Protein 5X68 (pdb70)

Solvent-accessible surface area: 30605 Å² total

Sequence (699 aa):
RKKVAVIGGGLVGSLQACFLAKRNFQIDVYEAREDTRVASINLALSHRGRQALKAVGLEDQIVSQGIPMRARMIHSLSGKKSAIPYGTKSQYILSVSRENLNKDLLTAAEKYPNVKMHFNHRLLCNPEEEGMITVLGSDKVPKDVTCDLIVGCDGAYSTVRSHLMKPRFDYSQQYIPHGYMELTIPPKNGDYAMEPNYLHIWPRNTFMMIALPNMNKSFTCTLFMPFEEFEKLLTSNDVVDFFQQKYFPDAIPLIGEKLLVQDFFLLPAQPMISVCSSFHFSHCCVLLGDAAHAIVPFFGQGMNAGFEDCLVFDELMDKFSNDLSLCCLPVFSRLRIPDDSDLSMMYNYIEMMRARKKVAVIGGGLVGSLQACFLAKRNFQIDVYEAREDTRVAGRSINLALSHRGRQALKAVGLEDQIVSQGIPMRARMIHSLSGKKSAIPYGTKSQYILSVSRENLNKDLLTAAEKYPNVKMHFNHRLLCNPEEGMITVLGSDKVPKDVTCDLIVGCDGAYSTVRSHLMKPRFDYYSQQYIPHGYMELTIPPKNGDYAMEPNYLHIWPRNTFMMIALPNMNKSFTCTLFMPFEEFEKLLTSNDVVDFFQKYFPDAIPLIGEKLLVQDFFLLPAQPMISVCSSFHFSHCCVLLGDAAHAIVPFFGQGMNAGFEDCLVFDELMDKFSNDLSLCCLPVFSRLRIPDDSDLSMYNYIEMR

GO terms:
  GO:0071949 FAD binding (F, IDA)
  GO:0016174 NAD(P)H oxidase H2O2-forming activity (F, IDA)
  GO:0004502 kynurenine 3-monooxygenase activity (F, IDA)
  GO:0019674 NAD+ metabolic process (P, IDA)
  GO:0070189 kynurenine metabolic process (P, IDA)
  GO:0005741 mitochondrial outer membrane (C, EXP)
  GO:0005739 mitochondrion (C, HTP)
  GO:0005829 cytosol (C, TAS)
  GO:0004502 kynurenine 3-monooxygenase activity (F, TAS)
  GO:0006569 L-tryptophan catabolic process (P, TAS)
  GO:0005515 protein binding (F, IPI)

Foldseek 3Di:
DFEEEQEALFLLSLLLLLLVLVVPYQYEYEAQAADVVVPVFKAWQALLLLVLCVVSPCNVVQQVQWFKAQWAWEQAQVRDTDTGGDPDSRGIITIGTRSVSSVSSNVSSVVGPSYDYHYSKAFPADQVQQKTWIAHPVGDTDMDHGQAYEQPHAQVTPVLVNVDPDDDPPDDFFDQKFKFKAKQAADPQAAPDDQNHFYKQAAFQWIKTWHAHPSRMIMMMIIHGVVQVVQQDALVSQVVVCCRRVVNVCVRRPSVRSRVRSPPDRTGIAGFDDLFQADLHYGYAFSSHTRHDPAFDHRSSLRSSLSVQLSVLCVVVVNRSVPSRRVSRVPSVPPGHPNHGDRDDDDPD/DFEEEQEALALLSLLLLLLVLVVVHQYEYFHQAAQLVPPLDAFKAWAALLLLVLCVVSPNNVVQQVQWAKAAWAWEQAQVRDTDIGGDPDRRGITTIGTRSVSSVSSNVSSVVRVSYHYDYSKHFPADQVQQWTWIAHPVRDIDIDGGQAYEFPNAQQTPVLQVVDPHDRDCVVQWDQKFKAKAKQAADPQAAPDDQRHFYKHFAAAWIKTWHAHPSRMIIMMIIHGLVVLVVQDDLCSQQVVCCRRVVNVCVRRPSVRSSVRSVPDRTRTAGFDDLFQADLGYGYAFSSHTRDDVAADHGSSLRSSLSVQLSVLCVVPVNNSVPSRRVSRVPSVVPHHPRHHDHDDDDD

Organism: Homo sapiens (NCBI:txid9606)

Secondary structure (DSSP, 8-state):
--EEEEE--SHHHHHHHHHHHTTT-EEEEE-SSPPTTT---EEEE-HHHHHHHHHTT-HHHHHTT-EEE-EEEEE-TTS-EEEEE-SSGGG-EEEEEHHHHHHHHHHHHHSSTTEEEE-S-----BTTTTEEEE--TT---EEEE-SEEEE---TT-HHHHHH---SS-----EEEEEEEEEEE--SSSS-SS-TTEEEEEE-SS-EEEEEE-TTS-EEEEEEEEHHHHTT--SHHHHHHHHHHH-TTHHHHH-HHHHHHHHTSSPPEEEE-----SB---EEE-GGGT----TTT--HHHHHHHHHHHHHHHHHHTTT-HHHHHHHHHHHHTT---TT-----PPP--/--EEEEE--SHHHHHHHHHHHHTT-EEEEE-SS--TTT----SEEEE-HHHHHHHHHTT-HHHHHHTSEEE-EEEEE-TTS-EEEEE-SSGGG-EEEEEHHHHHHHHHHHHHTSTTEEEETT-EE--BGGGTEEEEE-TT--EEEEE-SEEEE---TT-HHHHHH-------GGGB-SEEEEEEEE--SSSS-SS-TTEEEEEE-SS-EEEEEE-TTS-EEEEEEEEHHHHHT--SHHHHHHHHHHH-TTHHHHH-HHHHHHHHTTSPPBP-B-----SB---EEE-GGGT----TTT--HHHHHHHHHHHHHHHHHHTTT-HHHHHHHHHHHHTT---TT---------

CATH classification: 3.50.50.60

Radius of gyration: 27.31 Å; Cα contacts (8 Å, |Δi|>4): 1568; chains: 2; bounding box: 68×64×71 Å

Structure (mmCIF, N/CA/C/O backbone):
data_5X68
#
_entry.id   5X68
#
_cell.length_a   176.736
_cell.length_b   176.736
_cell.length_c   89.434
_cell.angle_alpha   90.00
_cell.angle_beta   90.00
_cell.angle_gamma   120.00
#
_symmetry.space_group_name_H-M   'H 3'
#
loop_
_entity.id
_entity.type
_entity.pdbx_description
1 polymer 'Kynurenine 3-monooxygenase'
2 non-polymer 'FLAVIN-ADENINE DINUCLEOTIDE'
3 water water
#
loop_
_atom_site.group_PDB
_atom_site.id
_atom_site.type_symbol
_atom_site.label_atom_id
_atom_site.label_alt_id
_atom_site.label_comp_id
_atom_site.label_asym_id
_atom_site.label_entity_id
_atom_site.label_seq_id
_atom_site.pdbx_PDB_ins_code
_atom_site.Cartn_x
_atom_site.Cartn_y
_atom_site.Cartn_z
_atom_site.occupancy
_atom_site.B_iso_or_equiv
_atom_site.auth_seq_id
_atom_site.auth_comp_id
_atom_site.auth_asym_id
_atom_site.auth_atom_id
_atom_site.pdbx_PDB_model_num
ATOM 1 N N . ARG A 1 14 ? 35.245 13.468 -66.265 1.00 88.87 8 ARG A N 1
ATOM 2 C CA . ARG A 1 14 ? 34.993 11.996 -66.309 1.00 88.76 8 ARG A CA 1
ATOM 3 C C . ARG A 1 14 ? 35.941 11.279 -65.353 1.00 86.89 8 ARG A C 1
ATOM 4 O O . ARG A 1 14 ? 37.159 11.414 -65.462 1.00 84.91 8 ARG A O 1
ATOM 12 N N . LYS A 1 15 ? 35.384 10.517 -64.417 1.00 85.19 9 LYS A N 1
ATOM 13 C CA . LYS A 1 15 ? 36.202 9.801 -63.445 1.00 83.27 9 LYS A CA 1
ATOM 14 C C . LYS A 1 15 ? 36.442 8.350 -63.869 1.00 80.00 9 LYS A C 1
ATOM 15 O O . LYS A 1 15 ? 35.549 7.688 -64.402 1.00 71.61 9 LYS A O 1
ATOM 21 N N . LYS A 1 16 ? 37.661 7.873 -63.624 1.00 78.45 10 LYS A N 1
ATOM 22 C CA . LYS A 1 16 ? 38.171 6.647 -64.235 1.00 82.98 10 LYS A CA 1
ATOM 23 C C . LYS A 1 16 ? 38.037 5.451 -63.291 1.00 80.26 10 LYS A C 1
ATOM 24 O O . LYS A 1 16 ? 38.530 5.484 -62.162 1.00 79.35 10 LYS A O 1
ATOM 30 N N . VAL A 1 17 ? 37.371 4.399 -63.762 1.00 74.47 11 VAL A N 1
ATOM 31 C CA . VAL A 1 17 ? 37.129 3.210 -62.948 1.00 73.29 11 VAL A CA 1
ATOM 32 C C . VAL A 1 17 ? 37.755 1.965 -63.569 1.00 66.70 11 VAL A C 1
ATOM 33 O O . VAL A 1 17 ? 37.496 1.640 -64.728 1.00 62.80 11 VAL A O 1
ATOM 37 N N . ALA A 1 18 ? 38.579 1.272 -62.788 1.00 61.88 12 ALA A N 1
ATOM 38 C CA . ALA A 1 18 ? 39.063 -0.053 -63.164 1.00 62.55 12 ALA A CA 1
ATOM 39 C C . ALA A 1 18 ? 38.213 -1.143 -62.508 1.00 62.37 12 ALA A C 1
ATOM 40 O O . ALA A 1 18 ? 38.280 -1.349 -61.294 1.00 59.44 12 ALA A O 1
ATOM 42 N N . VAL A 1 19 ? 37.416 -1.837 -63.316 1.00 62.33 13 VAL A N 1
ATOM 43 C CA . VAL A 1 19 ? 36.651 -2.985 -62.838 1.00 63.02 13 VAL A CA 1
ATOM 44 C C . VAL A 1 19 ? 37.438 -4.272 -63.045 1.00 60.08 13 VAL A C 1
ATOM 45 O O . VAL A 1 19 ? 37.611 -4.727 -64.175 1.00 60.96 13 VAL A O 1
ATOM 49 N N . ILE A 1 20 ? 37.909 -4.854 -61.949 1.00 57.42 14 ILE A N 1
ATOM 50 C CA . ILE A 1 20 ? 38.708 -6.073 -62.014 1.00 59.93 14 ILE A CA 1
ATOM 51 C C . ILE A 1 20 ? 37.803 -7.301 -61.962 1.00 58.95 14 ILE A C 1
ATOM 52 O O . ILE A 1 20 ? 37.254 -7.634 -60.912 1.00 54.70 14 ILE A O 1
ATOM 57 N N . GLY A 1 21 ? 37.654 -7.969 -63.102 1.00 56.85 15 GLY A N 1
ATOM 58 C CA . GLY A 1 21 ? 36.814 -9.154 -63.193 1.00 54.44 15 GLY A CA 1
ATOM 59 C C . GLY A 1 21 ? 35.602 -8.911 -64.070 1.00 55.79 15 GLY A C 1
ATOM 60 O O . GLY A 1 21 ? 34.804 -8.009 -63.806 1.00 52.17 15 GLY A O 1
ATOM 61 N N . GLY A 1 22 ? 35.468 -9.721 -65.117 1.00 52.94 16 GLY A N 1
ATOM 62 C CA . GLY A 1 22 ? 34.352 -9.603 -66.049 1.00 50.16 16 GLY A CA 1
ATOM 63 C C . GLY A 1 22 ? 33.398 -10.769 -65.917 1.00 50.84 16 GLY A C 1
ATOM 64 O O . GLY A 1 22 ? 32.758 -11.177 -66.887 1.00 51.45 16 GLY A O 1
ATOM 65 N N . GLY A 1 23 ? 33.301 -11.307 -64.707 1.00 51.66 17 GLY A N 1
ATOM 66 C CA . GLY A 1 23 ? 32.319 -12.333 -64.404 1.00 50.46 17 GLY A CA 1
ATOM 67 C C . GLY A 1 23 ? 30.936 -11.750 -64.193 1.00 53.11 17 GLY A C 1
ATOM 68 O O . GLY A 1 23 ? 30.604 -10.690 -64.728 1.00 55.19 17 GLY A O 1
ATOM 69 N N . LEU A 1 24 ? 30.126 -12.451 -63.406 1.00 52.53 18 LEU A N 1
ATOM 70 C CA . LEU A 1 24 ? 28.726 -12.091 -63.222 1.00 50.17 18 LEU A CA 1
ATOM 71 C C . LEU A 1 24 ? 28.596 -10.708 -62.587 1.00 46.25 18 LEU A C 1
ATOM 72 O O . LEU A 1 24 ? 27.868 -9.858 -63.088 1.00 47.86 18 LEU A O 1
ATOM 77 N N . VAL A 1 25 ? 29.305 -10.489 -61.485 1.00 42.31 19 VAL A N 1
ATOM 78 C CA . VAL A 1 25 ? 29.157 -9.261 -60.708 1.00 41.86 19 VAL A CA 1
ATOM 79 C C . VAL A 1 25 ? 29.880 -8.091 -61.377 1.00 45.33 19 VAL A C 1
ATOM 80 O O . VAL A 1 25 ? 29.315 -7.007 -61.517 1.00 46.11 19 VAL A O 1
ATOM 84 N N . GLY A 1 26 ? 31.126 -8.313 -61.786 1.00 48.16 20 GLY A N 1
ATOM 85 C CA . GLY A 1 26 ? 31.882 -7.316 -62.543 1.00 50.38 20 GLY A CA 1
ATOM 86 C C . GLY A 1 26 ? 31.120 -6.766 -63.738 1.00 54.26 20 GLY A C 1
ATOM 87 O O . GLY A 1 26 ? 31.049 -5.553 -63.938 1.00 58.94 20 GLY A O 1
ATOM 88 N N . SER A 1 27 ? 30.546 -7.654 -64.539 1.00 54.69 21 SER A N 1
ATOM 89 C CA . SER A 1 27 ? 29.809 -7.234 -65.726 1.00 59.37 21 SER A CA 1
ATOM 90 C C . SER A 1 27 ? 28.554 -6.451 -65.357 1.00 60.93 21 SER A C 1
ATOM 91 O O . SER A 1 27 ? 28.206 -5.479 -66.026 1.00 64.05 21 SER A O 1
ATOM 94 N N . LEU A 1 28 ? 27.875 -6.877 -64.294 1.00 59.96 22 LEU A N 1
ATOM 95 C CA . LEU A 1 28 ? 26.681 -6.175 -63.825 1.00 59.08 22 LEU A CA 1
ATOM 96 C C . LEU A 1 28 ? 27.065 -4.769 -63.389 1.00 52.35 22 LEU A C 1
ATOM 97 O O . LEU A 1 28 ? 26.409 -3.798 -63.757 1.00 51.42 22 LEU A O 1
ATOM 102 N N . GLN A 1 29 ? 28.133 -4.672 -62.604 1.00 49.21 23 GLN A N 1
ATOM 103 C CA . GLN A 1 29 ? 28.548 -3.400 -62.024 1.00 53.19 23 GLN A CA 1
ATOM 104 C C . GLN A 1 29 ? 28.968 -2.415 -63.111 1.00 55.03 23 GLN A C 1
ATOM 105 O O . GLN A 1 29 ? 28.721 -1.210 -62.998 1.00 54.52 23 GLN A O 1
ATOM 111 N N . ALA A 1 30 ? 29.602 -2.931 -64.161 1.00 54.21 24 ALA A N 1
ATOM 112 C CA . ALA A 1 30 ? 29.943 -2.122 -65.329 1.00 58.32 24 ALA A CA 1
ATOM 113 C C . ALA A 1 30 ? 28.724 -1.369 -65.844 1.00 54.66 24 ALA A C 1
ATOM 114 O O . ALA A 1 30 ? 28.793 -0.174 -66.118 1.00 58.83 24 ALA A O 1
ATOM 116 N N . CYS A 1 31 ? 27.608 -2.076 -65.972 1.00 51.98 25 CYS A N 1
ATOM 117 C CA . CYS A 1 31 ? 26.380 -1.476 -66.471 1.00 55.65 25 CYS A CA 1
ATOM 118 C C . CYS A 1 31 ? 25.873 -0.380 -65.540 1.00 62.81 25 CYS A C 1
ATOM 119 O O . CYS A 1 31 ? 25.455 0.683 -65.997 1.00 68.72 25 CYS A O 1
ATOM 122 N N . PHE A 1 32 ? 25.910 -0.640 -64.236 1.00 66.59 26 PHE A N 1
ATOM 123 C CA . PHE A 1 32 ? 25.448 0.336 -63.250 1.00 64.17 26 PHE A CA 1
ATOM 124 C C . PHE A 1 32 ? 26.300 1.600 -63.294 1.00 60.60 26 PHE A C 1
ATOM 125 O O . PHE A 1 32 ? 25.773 2.714 -63.264 1.00 61.74 26 PHE A O 1
ATOM 133 N N . LEU A 1 33 ? 27.615 1.421 -63.363 1.00 59.68 27 LEU A N 1
ATOM 134 C CA . LEU A 1 33 ? 28.538 2.548 -63.394 1.00 59.64 27 LEU A CA 1
ATOM 135 C C . LEU A 1 33 ? 28.468 3.282 -64.729 1.00 64.86 27 LEU A C 1
ATOM 136 O O . LEU A 1 33 ? 28.595 4.506 -64.779 1.00 63.21 27 LEU A O 1
ATOM 141 N N . ALA A 1 34 ? 28.265 2.532 -65.808 1.00 65.84 28 ALA A N 1
ATOM 142 C CA . ALA A 1 34 ? 28.163 3.123 -67.137 1.00 67.83 28 ALA A CA 1
ATOM 143 C C . ALA A 1 34 ? 27.058 4.177 -67.187 1.00 65.74 28 ALA A C 1
ATOM 144 O O . ALA A 1 34 ? 27.215 5.215 -67.827 1.00 68.96 28 ALA A O 1
ATOM 146 N N . LYS A 1 35 ? 25.946 3.906 -66.509 1.00 63.08 29 LYS A N 1
ATOM 147 C CA . LYS A 1 35 ? 24.824 4.841 -66.454 1.00 62.60 29 LYS A CA 1
ATOM 148 C C . LYS A 1 35 ? 25.207 6.154 -65.782 1.00 64.34 29 LYS A C 1
ATOM 149 O O . LYS A 1 35 ? 24.563 7.178 -65.997 1.00 71.09 29 LYS A O 1
ATOM 155 N N . ARG A 1 36 ? 26.257 6.119 -64.968 1.00 68.30 30 ARG A N 1
ATOM 156 C CA . ARG A 1 36 ? 26.671 7.282 -64.189 1.00 69.44 30 ARG A CA 1
ATOM 157 C C . ARG A 1 36 ? 27.825 8.029 -64.850 1.00 72.55 30 ARG A C 1
ATOM 158 O O . ARG A 1 36 ? 28.512 8.819 -64.201 1.00 73.03 30 ARG A O 1
ATOM 166 N N . ASN A 1 37 ? 28.036 7.778 -66.137 1.00 74.65 31 ASN A N 1
ATOM 167 C CA . ASN A 1 37 ? 29.031 8.514 -66.907 1.00 81.23 31 ASN A CA 1
ATOM 168 C C . ASN A 1 37 ? 30.413 8.477 -66.255 1.00 78.47 31 ASN A C 1
ATOM 169 O O . ASN A 1 37 ? 31.101 9.497 -66.170 1.00 80.79 31 ASN A O 1
ATOM 174 N N . PHE A 1 38 ? 30.812 7.296 -65.795 1.00 73.03 32 PHE A N 1
ATOM 175 C CA . PHE A 1 38 ? 32.202 7.050 -65.434 1.00 69.91 32 PHE A CA 1
ATOM 176 C C . PHE A 1 38 ? 32.968 6.602 -66.670 1.00 67.63 32 PHE A C 1
ATOM 177 O O . PHE A 1 38 ? 32.366 6.216 -67.671 1.00 62.83 32 PHE A O 1
ATOM 185 N N . GLN A 1 39 ? 34.294 6.656 -66.597 1.00 70.74 33 GLN A N 1
ATOM 186 C CA . GLN A 1 39 ? 35.138 6.021 -67.603 1.00 76.29 33 GLN A CA 1
ATOM 187 C C . GLN A 1 39 ? 35.602 4.654 -67.113 1.00 69.98 33 GLN A C 1
ATOM 188 O O . GLN A 1 39 ? 36.512 4.552 -66.289 1.00 63.41 33 GLN A O 1
ATOM 194 N N . ILE A 1 40 ? 34.969 3.605 -67.626 1.00 67.21 34 ILE A N 1
ATOM 195 C CA . ILE A 1 40 ? 35.106 2.277 -67.048 1.00 67.59 34 ILE A CA 1
ATOM 196 C C . ILE A 1 40 ? 35.952 1.386 -67.950 1.00 65.45 34 ILE A C 1
ATOM 197 O O . ILE A 1 40 ? 35.660 1.235 -69.136 1.00 65.99 34 ILE A O 1
ATOM 202 N N . ASP A 1 41 ? 37.000 0.799 -67.381 1.00 70.99 35 ASP A N 1
ATOM 203 C CA . ASP A 1 41 ? 37.773 -0.231 -68.071 1.00 73.79 35 ASP A CA 1
ATOM 204 C C . ASP A 1 41 ? 37.727 -1.554 -67.304 1.00 71.88 35 ASP A C 1
ATOM 205 O O . ASP A 1 41 ? 38.184 -1.638 -66.163 1.00 68.89 35 ASP A O 1
ATOM 210 N N . VAL A 1 42 ? 37.171 -2.582 -67.940 1.00 69.98 36 VAL A N 1
ATOM 211 C CA . VAL A 1 42 ? 37.070 -3.908 -67.333 1.00 65.91 36 VAL A CA 1
ATOM 212 C C . VAL A 1 42 ? 38.279 -4.761 -67.703 1.00 65.98 36 VAL A C 1
ATOM 213 O O . VAL A 1 42 ? 38.690 -4.792 -68.861 1.00 69.19 36 VAL A O 1
ATOM 217 N N . TYR A 1 43 ? 38.844 -5.452 -66.719 1.00 67.32 37 TYR A N 1
ATOM 218 C CA . TYR A 1 43 ? 40.013 -6.292 -66.952 1.00 69.07 37 TYR A CA 1
ATOM 219 C C . TYR A 1 43 ? 39.759 -7.741 -66.539 1.00 69.78 37 TYR A C 1
ATOM 220 O O . TYR A 1 43 ? 39.738 -8.067 -65.350 1.00 65.95 37 TYR A O 1
ATOM 229 N N . GLU A 1 44 ? 39.566 -8.601 -67.536 1.00 64.16 38 GLU A N 1
ATOM 230 C CA . GLU A 1 44 ? 39.243 -10.007 -67.308 1.00 64.33 38 GLU A CA 1
ATOM 231 C C . GLU A 1 44 ? 40.424 -10.889 -67.712 1.00 64.52 38 GLU A C 1
ATOM 232 O O . GLU A 1 44 ? 40.888 -10.835 -68.850 1.00 64.09 38 GLU A O 1
ATOM 238 N N . ALA A 1 45 ? 40.905 -11.697 -66.771 1.00 63.11 39 ALA A N 1
ATOM 239 C CA . ALA A 1 45 ? 42.053 -12.571 -67.008 1.00 63.70 39 ALA A CA 1
ATOM 240 C C . ALA A 1 45 ? 41.751 -13.608 -68.083 1.00 64.78 39 ALA A C 1
ATOM 241 O O . ALA A 1 45 ? 42.612 -13.951 -68.893 1.00 67.94 39 ALA A O 1
ATOM 243 N N . ARG A 1 46 ? 40.523 -14.106 -68.087 1.00 64.69 40 ARG A N 1
ATOM 244 C CA . ARG A 1 46 ? 40.126 -15.125 -69.037 1.00 66.67 40 ARG A CA 1
ATOM 245 C C . ARG A 1 46 ? 39.820 -14.501 -70.390 1.00 69.63 40 ARG A C 1
ATOM 246 O O . ARG A 1 46 ? 39.693 -13.284 -70.511 1.00 67.18 40 ARG A O 1
ATOM 254 N N . GLU A 1 47 ? 39.705 -15.348 -71.406 1.00 75.97 41 GLU A N 1
ATOM 255 C CA . GLU A 1 47 ? 39.390 -14.894 -72.751 1.00 79.89 41 GLU A CA 1
ATOM 256 C C . GLU A 1 47 ? 37.925 -14.502 -72.839 1.00 75.42 41 GLU A C 1
ATOM 257 O O . GLU A 1 47 ? 37.114 -14.896 -72.003 1.00 75.30 41 GLU A O 1
ATOM 263 N N . ASP A 1 48 ? 37.590 -13.722 -73.860 1.00 76.31 42 ASP A N 1
ATOM 264 C CA . ASP A 1 48 ? 36.198 -13.445 -74.173 1.00 74.42 42 ASP A CA 1
ATOM 265 C C . ASP A 1 48 ? 35.474 -14.761 -74.430 1.00 76.20 42 ASP A C 1
ATOM 266 O O . ASP A 1 48 ? 35.824 -15.508 -75.344 1.00 73.64 42 ASP A O 1
ATOM 271 N N . THR A 1 49 ? 34.464 -15.035 -73.612 1.00 79.06 43 THR A N 1
ATOM 272 C CA . THR A 1 49 ? 33.718 -16.284 -73.689 1.00 77.46 43 THR A CA 1
ATOM 273 C C . THR A 1 49 ? 32.747 -16.282 -74.866 1.00 76.27 43 THR A C 1
ATOM 274 O O . THR A 1 49 ? 32.293 -17.341 -75.301 1.00 82.37 43 THR A O 1
ATOM 278 N N . ARG A 1 50 ? 32.430 -15.095 -75.378 1.00 73.51 44 ARG A N 1
ATOM 279 C CA . ARG A 1 50 ? 31.477 -14.960 -76.482 1.00 74.87 44 ARG A CA 1
ATOM 280 C C . ARG A 1 50 ? 32.065 -15.423 -77.813 1.00 75.32 44 ARG A C 1
ATOM 281 O O . ARG A 1 50 ? 31.328 -15.800 -78.723 1.00 77.42 44 ARG A O 1
ATOM 289 N N . VAL A 1 51 ? 33.389 -15.390 -77.922 1.00 78.38 45 VAL A N 1
ATOM 290 C CA . VAL A 1 51 ? 34.084 -16.022 -79.042 1.00 83.60 45 VAL A CA 1
ATOM 291 C C . VAL A 1 51 ? 34.606 -17.405 -78.644 1.00 91.08 45 VAL A C 1
ATOM 292 O O . VAL A 1 51 ? 34.449 -18.375 -79.390 1.00 89.32 45 VAL A O 1
ATOM 296 N N . ALA A 1 52 ? 35.223 -17.486 -77.468 1.00 93.96 46 ALA A N 1
ATOM 297 C CA . ALA A 1 52 ? 35.906 -18.699 -77.030 1.00 94.96 46 ALA A CA 1
ATOM 298 C C . ALA A 1 52 ? 35.199 -19.304 -75.821 1.00 86.58 46 ALA A C 1
ATOM 299 O O . ALA A 1 52 ? 34.469 -20.286 -75.945 1.00 79.23 46 ALA A O 1
ATOM 301 N N . SER A 1 59 ? 30.226 -23.913 -62.038 1.00 52.47 53 SER A N 1
ATOM 302 C CA . SER A 1 59 ? 29.031 -24.652 -62.433 1.00 58.52 53 SER A CA 1
ATOM 303 C C . SER A 1 59 ? 28.468 -24.119 -63.749 1.00 61.03 53 SER A C 1
ATOM 304 O O . SER A 1 59 ? 28.893 -23.070 -64.230 1.00 66.96 53 SER A O 1
ATOM 307 N N . ILE A 1 60 ? 27.511 -24.844 -64.327 1.00 60.32 54 ILE A N 1
ATOM 308 C CA . ILE A 1 60 ? 26.893 -24.424 -65.589 1.00 63.57 54 ILE A CA 1
ATOM 309 C C . ILE A 1 60 ? 25.510 -23.805 -65.374 1.00 61.02 54 ILE A C 1
ATOM 310 O O . ILE A 1 60 ? 25.014 -23.072 -66.231 1.00 59.55 54 ILE A O 1
ATOM 315 N N . ASN A 1 61 ? 24.895 -24.098 -64.231 1.00 59.73 55 ASN A N 1
ATOM 316 C CA . ASN A 1 61 ? 23.597 -23.525 -63.882 1.00 59.92 55 ASN A CA 1
ATOM 317 C C . ASN A 1 61 ? 23.667 -22.678 -62.620 1.00 59.16 55 ASN A C 1
ATOM 318 O O . ASN A 1 61 ? 24.557 -22.858 -61.787 1.00 57.40 55 ASN A O 1
ATOM 323 N N . LEU A 1 62 ? 22.719 -21.754 -62.488 1.00 55.12 56 LEU A N 1
ATOM 324 C CA . LEU A 1 62 ? 22.508 -21.028 -61.239 1.00 52.37 56 LEU A CA 1
ATOM 325 C C . LEU A 1 62 ? 21.028 -20.759 -61.035 1.00 49.12 56 LEU A C 1
ATOM 326 O O . LEU A 1 62 ? 20.271 -20.623 -61.998 1.00 46.41 56 LEU A O 1
ATOM 331 N N . ALA A 1 63 ? 20.623 -20.680 -59.772 1.00 46.73 57 ALA A N 1
ATOM 332 C CA . ALA A 1 63 ? 19.293 -20.202 -59.419 1.00 42.14 57 ALA A CA 1
ATOM 333 C C . ALA A 1 63 ? 19.292 -18.689 -59.206 1.00 41.02 57 ALA A C 1
ATOM 334 O O . ALA A 1 63 ? 19.933 -18.177 -58.292 1.00 39.79 57 ALA A O 1
ATOM 336 N N . LEU A 1 64 ? 18.563 -17.983 -60.063 1.00 42.18 58 LEU A N 1
ATOM 337 C CA . LEU A 1 64 ? 18.402 -16.537 -59.942 1.00 44.87 58 LEU A CA 1
ATOM 338 C C . LEU A 1 64 ? 17.163 -16.221 -59.111 1.00 41.83 58 LEU A C 1
ATOM 339 O O . LEU A 1 64 ? 16.094 -16.784 -59.343 1.00 42.93 58 LEU A O 1
ATOM 344 N N . SER A 1 65 ? 17.316 -15.319 -58.146 1.00 42.94 59 SER A N 1
ATOM 345 C CA . SER A 1 65 ? 16.256 -15.037 -57.186 1.00 45.70 59 SER A CA 1
ATOM 346 C C . SER A 1 65 ? 15.517 -13.752 -57.546 1.00 47.23 59 SER A C 1
ATOM 347 O O . SER A 1 65 ? 15.949 -12.993 -58.416 1.00 45.88 59 SER A O 1
ATOM 350 N N . HIS A 1 66 ? 14.399 -13.522 -56.865 1.00 48.40 60 HIS A N 1
ATOM 351 C CA . HIS A 1 66 ? 13.664 -12.265 -56.971 1.00 53.58 60 HIS A CA 1
ATOM 352 C C . HIS A 1 66 ? 14.575 -11.057 -56.735 1.00 49.22 60 HIS A C 1
ATOM 353 O O . HIS A 1 66 ? 14.502 -10.069 -57.462 1.00 45.08 60 HIS A O 1
ATOM 360 N N . ARG A 1 67 ? 15.431 -11.140 -55.721 1.00 46.22 61 ARG A N 1
ATOM 361 C CA . ARG A 1 67 ? 16.339 -10.047 -55.392 1.00 48.87 61 ARG A CA 1
ATOM 362 C C . ARG A 1 67 ? 17.328 -9.809 -56.521 1.00 51.49 61 ARG A C 1
ATOM 363 O O . ARG A 1 67 ? 17.587 -8.669 -56.901 1.00 55.13 61 ARG A O 1
ATOM 371 N N . GLY A 1 68 ? 17.882 -10.891 -57.057 1.00 47.71 62 GLY A N 1
ATOM 372 C CA . GLY A 1 68 ? 18.774 -10.797 -58.205 1.00 47.35 62 GLY A CA 1
ATOM 373 C C . GLY A 1 68 ? 18.093 -10.184 -59.415 1.00 47.57 62 GLY A C 1
ATOM 374 O O . GLY A 1 68 ? 18.684 -9.374 -60.129 1.00 44.20 62 GLY A O 1
ATOM 375 N N . ARG A 1 69 ? 16.844 -10.574 -59.644 1.00 48.32 63 ARG A N 1
ATOM 376 C CA . ARG A 1 69 ? 16.034 -9.982 -60.703 1.00 55.44 63 ARG A CA 1
ATOM 377 C C . ARG A 1 69 ? 16.021 -8.462 -60.609 1.00 53.66 63 ARG A C 1
ATOM 378 O O . ARG A 1 69 ? 16.256 -7.773 -61.599 1.00 59.91 63 ARG A O 1
ATOM 386 N N . GLN A 1 70 ? 15.743 -7.945 -59.416 1.00 54.56 64 GLN A N 1
ATOM 387 C CA . GLN A 1 70 ? 15.607 -6.505 -59.220 1.00 56.94 64 GLN A CA 1
ATOM 388 C C . GLN A 1 70 ? 16.837 -5.779 -59.745 1.00 55.59 64 GLN A C 1
ATOM 389 O O . GLN A 1 70 ? 16.723 -4.701 -60.324 1.00 58.84 64 GLN A O 1
ATOM 395 N N . ALA A 1 71 ? 18.010 -6.371 -59.543 1.00 53.81 65 ALA A N 1
ATOM 396 C CA . ALA A 1 71 ? 19.259 -5.753 -59.971 1.00 54.15 65 ALA A CA 1
ATOM 397 C C . ALA A 1 71 ? 19.353 -5.700 -61.491 1.00 56.58 65 ALA A C 1
ATOM 398 O O . ALA A 1 71 ? 19.819 -4.711 -62.057 1.00 58.42 65 ALA A O 1
ATOM 400 N N . LEU A 1 72 ? 18.912 -6.763 -62.151 1.00 55.30 66 LEU A N 1
ATOM 401 C CA . LEU A 1 72 ? 18.900 -6.789 -63.608 1.00 58.34 66 LEU A CA 1
ATOM 402 C C . LEU A 1 72 ? 17.869 -5.799 -64.148 1.00 62.60 66 LEU A C 1
ATOM 403 O O . LEU A 1 72 ? 18.130 -5.087 -65.119 1.00 58.80 66 LEU A O 1
ATOM 408 N N . LYS A 1 73 ? 16.700 -5.759 -63.513 1.00 61.83 67 LYS A N 1
ATOM 409 C CA . LYS A 1 73 ? 15.652 -4.816 -63.893 1.00 63.35 67 LYS A CA 1
ATOM 410 C C . LYS A 1 73 ? 16.140 -3.373 -63.793 1.00 61.14 67 LYS A C 1
ATOM 411 O O . LYS A 1 73 ? 15.799 -2.538 -64.629 1.00 62.21 67 LYS A O 1
ATOM 417 N N . ALA A 1 74 ? 16.938 -3.084 -62.771 1.00 58.10 68 ALA A N 1
ATOM 418 C CA . ALA A 1 74 ? 17.447 -1.734 -62.556 1.00 58.17 68 ALA A CA 1
ATOM 419 C C . ALA A 1 74 ? 18.291 -1.256 -63.733 1.00 58.15 68 ALA A C 1
ATOM 420 O O . ALA A 1 74 ? 18.411 -0.055 -63.966 1.00 61.36 68 ALA A O 1
ATOM 422 N N . VAL A 1 75 ? 18.876 -2.196 -64.470 1.00 60.09 69 VAL A N 1
ATOM 423 C CA . VAL A 1 75 ? 19.623 -1.863 -65.682 1.00 57.92 69 VAL A CA 1
ATOM 424 C C . VAL A 1 75 ? 18.914 -2.382 -66.935 1.00 58.55 69 VAL A C 1
ATOM 425 O O . VAL A 1 75 ? 19.520 -2.505 -67.998 1.00 54.71 69 VAL A O 1
ATOM 429 N N . GLY A 1 76 ? 17.626 -2.682 -66.799 1.00 63.92 70 GLY A N 1
ATOM 430 C CA . GLY A 1 76 ? 16.786 -3.044 -67.937 1.00 65.72 70 GLY A CA 1
ATOM 431 C C . GLY A 1 76 ? 17.245 -4.282 -68.689 1.00 66.52 70 GLY A C 1
ATOM 432 O O . GLY A 1 76 ? 17.204 -4.313 -69.917 1.00 67.46 70 GLY A O 1
ATOM 433 N N . LEU A 1 77 ? 17.683 -5.305 -67.960 1.00 67.00 71 LEU A N 1
ATOM 434 C CA . LEU A 1 77 ? 18.075 -6.568 -68.584 1.00 64.02 71 LEU A CA 1
ATOM 435 C C . LEU A 1 77 ? 17.160 -7.728 -68.199 1.00 64.54 71 LEU A C 1
ATOM 436 O O . LEU A 1 77 ? 17.244 -8.802 -68.791 1.00 63.57 71 LEU A O 1
ATOM 441 N N . GLU A 1 78 ? 16.291 -7.516 -67.214 1.00 64.91 72 GLU A N 1
ATOM 442 C CA . GLU A 1 78 ? 15.501 -8.607 -66.645 1.00 68.15 72 GLU A CA 1
ATOM 443 C C . GLU A 1 78 ? 14.868 -9.480 -67.726 1.00 69.79 72 GLU A C 1
ATOM 444 O O . GLU A 1 78 ? 15.211 -10.654 -67.867 1.00 75.65 72 GLU A O 1
ATOM 450 N N . ASP A 1 79 ? 13.944 -8.906 -68.488 1.00 71.57 73 ASP A N 1
ATOM 451 C CA . ASP A 1 79 ? 13.134 -9.687 -69.422 1.00 72.52 73 ASP A CA 1
ATOM 452 C C . ASP A 1 79 ? 14.016 -10.451 -70.411 1.00 65.98 73 ASP A C 1
ATOM 453 O O . ASP A 1 79 ? 13.710 -11.582 -70.786 1.00 60.63 73 ASP A O 1
ATOM 458 N N . GLN A 1 80 ? 15.110 -9.820 -70.824 1.00 67.09 74 GLN A N 1
ATOM 459 C CA . GLN A 1 80 ? 16.115 -10.466 -71.664 1.00 70.09 74 GLN A CA 1
ATOM 460 C C . GLN A 1 80 ? 16.565 -11.788 -71.047 1.00 70.12 74 GLN A C 1
ATOM 461 O O . GLN A 1 80 ? 16.555 -12.832 -71.703 1.00 68.94 74 GLN A O 1
ATOM 467 N N . ILE A 1 81 ? 16.959 -11.731 -69.779 1.00 67.04 75 ILE A N 1
ATOM 468 C CA . ILE A 1 81 ? 17.535 -12.882 -69.095 1.00 64.67 75 ILE A CA 1
ATOM 469 C C . ILE A 1 81 ? 16.454 -13.852 -68.627 1.00 59.80 75 ILE A C 1
ATOM 470 O O . ILE A 1 81 ? 16.669 -15.063 -68.600 1.00 57.39 75 ILE A O 1
ATOM 475 N N . VAL A 1 82 ? 15.293 -13.320 -68.261 1.00 59.78 76 VAL A N 1
ATOM 476 C CA . VAL A 1 82 ? 14.203 -14.147 -67.749 1.00 62.53 76 VAL A CA 1
ATOM 477 C C . VAL A 1 82 ? 13.644 -15.081 -68.824 1.00 63.78 76 VAL A C 1
ATOM 478 O O . VAL A 1 82 ? 13.237 -16.208 -68.531 1.00 60.51 76 VAL A O 1
ATOM 482 N N . SER A 1 83 ? 13.629 -14.611 -70.068 1.00 63.62 77 SER A N 1
ATOM 483 C CA . SER A 1 83 ? 13.110 -15.400 -71.182 1.00 63.83 77 SER A CA 1
ATOM 484 C C . SER A 1 83 ? 13.981 -16.623 -71.459 1.00 63.45 77 SER A C 1
ATOM 485 O O . SER A 1 83 ? 13.512 -17.611 -72.021 1.00 70.55 77 SER A O 1
ATOM 488 N N . GLN A 1 84 ? 15.248 -16.552 -71.064 1.00 65.00 78 GLN A N 1
ATOM 489 C CA . GLN A 1 84 ? 16.173 -17.667 -71.228 1.00 64.09 78 GLN A CA 1
ATOM 490 C C . GLN A 1 84 ? 16.137 -18.632 -70.043 1.00 65.61 78 GLN A C 1
ATOM 491 O O . GLN A 1 84 ? 16.822 -19.655 -70.054 1.00 68.15 78 GLN A O 1
ATOM 497 N N . GLY A 1 85 ? 15.343 -18.309 -69.026 1.00 64.59 79 GLY A N 1
ATOM 498 C CA . GLY A 1 85 ? 15.376 -19.048 -67.765 1.00 62.73 79 GLY A CA 1
ATOM 499 C C . GLY A 1 85 ? 14.165 -19.942 -67.568 1.00 60.78 79 GLY A C 1
ATOM 500 O O . GLY A 1 85 ? 13.076 -19.644 -68.055 1.00 59.56 79 GLY A O 1
ATOM 501 N N . ILE A 1 86 ? 14.356 -21.044 -66.849 1.00 58.99 80 ILE A N 1
ATOM 502 C CA . ILE A 1 86 ? 13.260 -21.954 -66.535 1.00 56.62 80 ILE A CA 1
ATOM 503 C C . ILE A 1 86 ? 12.834 -21.784 -65.078 1.00 54.00 80 ILE A C 1
ATOM 504 O O . ILE A 1 86 ? 13.645 -21.955 -64.171 1.00 56.18 80 ILE A O 1
ATOM 509 N N . PRO A 1 87 ? 11.554 -21.446 -64.851 1.00 54.24 81 PRO A N 1
ATOM 510 C CA . PRO A 1 87 ? 11.071 -21.151 -63.506 1.00 51.76 81 PRO A CA 1
ATOM 511 C C . PRO A 1 87 ? 11.001 -22.395 -62.636 1.00 47.11 81 PRO A C 1
ATOM 512 O O . PRO A 1 87 ? 10.559 -23.443 -63.093 1.00 45.98 81 PRO A O 1
ATOM 516 N N . MET A 1 88 ? 11.435 -22.267 -61.390 1.00 46.18 82 MET A N 1
ATOM 517 C CA . MET A 1 88 ? 11.266 -23.325 -60.407 1.00 47.61 82 MET A CA 1
ATOM 518 C C . MET A 1 88 ? 10.388 -22.815 -59.264 1.00 50.55 82 MET A C 1
ATOM 519 O O . MET A 1 88 ? 10.791 -21.928 -58.507 1.00 44.93 82 MET A O 1
ATOM 524 N N . ARG A 1 89 ? 9.189 -23.382 -59.149 1.00 50.43 83 ARG A N 1
ATOM 525 C CA . ARG A 1 89 ? 8.154 -22.831 -58.283 1.00 52.11 83 ARG A CA 1
ATOM 526 C C . ARG A 1 89 ? 7.981 -23.672 -57.024 1.00 51.24 83 ARG A C 1
ATOM 527 O O . ARG A 1 89 ? 7.138 -23.371 -56.177 1.00 53.22 83 ARG A O 1
ATOM 535 N N . ALA A 1 90 ? 8.781 -24.726 -56.905 1.00 48.85 84 ALA A N 1
ATOM 536 C CA . ALA A 1 90 ? 8.713 -25.617 -55.755 1.00 45.81 84 ALA A CA 1
ATOM 537 C C . ALA A 1 90 ? 9.973 -26.465 -55.687 1.00 45.43 84 ALA A C 1
ATOM 538 O O . ALA A 1 90 ? 10.718 -26.554 -56.660 1.00 44.43 84 ALA A O 1
ATOM 540 N N . ARG A 1 91 ? 10.204 -27.086 -54.535 1.00 46.32 85 ARG A N 1
ATOM 541 C CA . ARG A 1 91 ? 11.229 -28.111 -54.409 1.00 45.38 85 ARG A CA 1
ATOM 542 C C . ARG A 1 91 ? 10.627 -29.471 -54.731 1.00 46.06 85 ARG A C 1
ATOM 543 O O . ARG A 1 91 ? 9.480 -29.747 -54.376 1.00 44.63 85 ARG A O 1
ATOM 551 N N . MET A 1 92 ? 11.402 -30.320 -55.405 1.00 42.87 86 MET A N 1
ATOM 552 C CA . MET A 1 92 ? 11.121 -31.752 -55.430 1.00 39.80 86 MET A CA 1
ATOM 553 C C . MET A 1 92 ? 12.174 -32.516 -54.640 1.00 40.82 86 MET A C 1
ATOM 554 O O . MET A 1 92 ? 13.355 -32.518 -54.992 1.00 40.84 86 MET A O 1
ATOM 559 N N . ILE A 1 93 ? 11.734 -33.164 -53.570 1.00 38.50 87 ILE A N 1
ATOM 560 C CA . ILE A 1 93 ? 12.627 -33.916 -52.706 1.00 38.35 87 ILE A CA 1
ATOM 561 C C . ILE A 1 93 ? 12.666 -35.377 -53.144 1.00 40.98 87 ILE A C 1
ATOM 562 O O . ILE A 1 93 ? 11.626 -36.020 -53.283 1.00 37.22 87 ILE A O 1
ATOM 567 N N . HIS A 1 94 ? 13.874 -35.891 -53.363 1.00 41.84 88 HIS A N 1
ATOM 568 C CA . HIS A 1 94 ? 14.075 -37.307 -53.655 1.00 41.03 88 HIS A CA 1
ATOM 569 C C . HIS A 1 94 ? 14.637 -38.001 -52.422 1.00 42.00 88 HIS A C 1
ATOM 570 O O . HIS A 1 94 ? 15.756 -37.708 -51.991 1.00 37.15 88 HIS A O 1
ATOM 577 N N . SER A 1 95 ? 13.856 -38.918 -51.860 1.00 42.73 89 SER A N 1
ATOM 578 C CA . SER A 1 95 ? 14.209 -39.569 -50.607 1.00 44.63 89 SER A CA 1
ATOM 579 C C . SER A 1 95 ? 15.135 -40.752 -50.859 1.00 44.86 89 SER A C 1
ATOM 580 O O . SER A 1 95 ? 15.359 -41.145 -52.004 1.00 47.48 89 SER A O 1
ATOM 583 N N . LEU A 1 96 ? 15.667 -41.314 -49.779 1.00 45.26 90 LEU A N 1
ATOM 584 C CA . LEU A 1 96 ? 16.548 -42.474 -49.862 1.00 50.06 90 LEU A CA 1
ATOM 585 C C . LEU A 1 96 ? 15.941 -43.639 -50.641 1.00 48.93 90 LEU A C 1
ATOM 586 O O . LEU A 1 96 ? 16.650 -44.354 -51.346 1.00 56.73 90 LEU A O 1
ATOM 591 N N . SER A 1 97 ? 14.633 -43.830 -50.515 1.00 45.92 91 SER A N 1
ATOM 592 C CA . SER A 1 97 ? 13.965 -44.946 -51.171 1.00 46.10 91 SER A CA 1
ATOM 593 C C . SER A 1 97 ? 13.703 -44.669 -52.653 1.00 47.80 91 SER A C 1
ATOM 594 O O . SER A 1 97 ? 13.186 -45.528 -53.364 1.00 47.54 91 SER A O 1
ATOM 597 N N . GLY A 1 98 ? 14.055 -43.474 -53.118 1.00 47.79 92 GLY A N 1
ATOM 598 C CA . GLY A 1 98 ? 13.869 -43.115 -54.524 1.00 51.24 92 GLY A CA 1
ATOM 599 C C . GLY A 1 98 ? 12.510 -42.504 -54.821 1.00 53.29 92 GLY A C 1
ATOM 600 O O . GLY A 1 98 ? 12.136 -42.352 -55.981 1.00 54.98 92 GLY A O 1
ATOM 601 N N . LYS A 1 99 ? 11.770 -42.151 -53.774 1.00 55.72 93 LYS A N 1
ATOM 602 C CA . LYS A 1 99 ? 10.454 -41.531 -53.933 1.00 55.57 93 LYS A CA 1
ATOM 603 C C . LYS A 1 99 ? 10.554 -40.007 -53.979 1.00 51.89 93 LYS A C 1
ATOM 604 O O . LYS A 1 99 ? 11.443 -39.417 -53.368 1.00 53.64 93 LYS A O 1
ATOM 610 N N . LYS A 1 100 ? 9.632 -39.384 -54.707 1.00 46.57 94 LYS A N 1
ATOM 611 C CA . LYS A 1 100 ? 9.600 -37.932 -54.873 1.00 47.62 94 LYS A CA 1
ATOM 612 C C . LYS A 1 100 ? 8.466 -37.318 -54.059 1.00 46.88 94 LYS A C 1
ATOM 613 O O . LYS A 1 100 ? 7.381 -37.885 -53.973 1.00 50.24 94 LYS A O 1
ATOM 619 N N . SER A 1 101 ? 8.713 -36.158 -53.462 1.00 43.61 95 SER A N 1
ATOM 620 C CA . SER A 1 101 ? 7.638 -35.391 -52.852 1.00 44.16 95 SER A CA 1
ATOM 621 C C . SER A 1 101 ? 7.814 -33.900 -53.122 1.00 42.61 95 SER A C 1
ATOM 622 O O . SER A 1 101 ? 8.924 -33.369 -53.062 1.00 42.73 95 SER A O 1
ATOM 625 N N . ALA A 1 102 ? 6.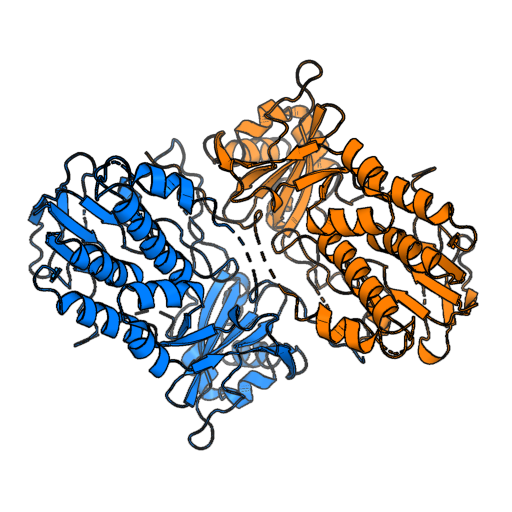707 -33.232 -53.423 1.00 41.23 96 ALA A N 1
ATOM 626 C CA . ALA A 1 102 ? 6.737 -31.823 -53.784 1.00 44.02 96 ALA A CA 1
ATOM 627 C C . ALA A 1 102 ? 6.563 -30.949 -52.553 1.00 44.63 96 ALA A C 1
ATOM 628 O O . ALA A 1 102 ? 5.736 -31.227 -51.689 1.00 48.37 96 ALA A O 1
ATOM 630 N N . ILE A 1 103 ? 7.354 -29.888 -52.483 1.00 43.49 97 ILE A N 1
ATOM 631 C CA . ILE A 1 103 ? 7.181 -28.884 -51.458 1.00 44.20 97 ILE A CA 1
ATOM 632 C C . ILE A 1 103 ? 7.133 -27.515 -52.111 1.00 44.10 97 ILE A C 1
ATOM 633 O O . ILE A 1 103 ? 8.148 -27.021 -52.594 1.00 47.20 97 ILE A O 1
ATOM 638 N N . PRO A 1 104 ? 5.944 -26.896 -52.128 1.00 49.38 98 PRO A N 1
ATOM 639 C CA . PRO A 1 104 ? 5.780 -25.540 -52.647 1.00 48.34 98 PRO A CA 1
ATOM 640 C C . PRO A 1 104 ? 6.621 -24.538 -51.875 1.00 47.50 98 PRO A C 1
ATOM 641 O O . PRO A 1 104 ? 6.850 -24.718 -50.681 1.00 43.60 98 PRO A O 1
ATOM 645 N N . TYR A 1 105 ? 7.078 -23.491 -52.554 1.00 51.80 99 TYR A N 1
ATOM 646 C CA . TYR A 1 105 ? 7.587 -22.309 -51.870 1.00 55.88 99 TYR A CA 1
ATOM 647 C C . TYR A 1 105 ? 6.419 -21.534 -51.269 1.00 62.40 99 TYR A C 1
ATOM 648 O O . TYR A 1 105 ? 5.407 -21.309 -51.937 1.00 62.22 99 TYR A O 1
ATOM 657 N N . GLY A 1 106 ? 6.563 -21.130 -50.010 1.00 66.92 100 GLY A N 1
ATOM 658 C CA . GLY A 1 106 ? 5.543 -20.334 -49.338 1.00 71.77 100 GLY A CA 1
ATOM 659 C C . GLY A 1 106 ? 5.032 -19.217 -50.227 1.00 73.51 100 GLY A C 1
ATOM 660 O O . GLY A 1 106 ? 3.882 -19.235 -50.667 1.00 78.13 100 GLY A O 1
ATOM 661 N N . THR A 1 107 ? 5.891 -18.242 -50.495 1.00 73.21 101 THR A N 1
ATOM 662 C CA . THR A 1 107 ? 5.484 -17.049 -51.227 1.00 75.80 101 THR A CA 1
ATOM 663 C C . THR A 1 107 ? 5.934 -17.111 -52.681 1.00 73.69 101 THR A C 1
ATOM 664 O O . THR A 1 107 ? 6.925 -17.759 -53.012 1.00 76.50 101 THR A O 1
ATOM 668 N N . LYS A 1 108 ? 5.194 -16.429 -53.546 1.00 74.17 102 LYS A N 1
ATOM 669 C CA . LYS A 1 108 ? 5.539 -16.353 -54.958 1.00 77.78 102 LYS A CA 1
ATOM 670 C C . LYS A 1 108 ? 6.905 -15.697 -55.153 1.00 71.16 102 LYS A C 1
ATOM 671 O O . LYS A 1 108 ? 7.561 -15.906 -56.171 1.00 74.10 102 LYS A O 1
ATOM 677 N N . SER A 1 109 ? 7.327 -14.904 -54.173 1.00 66.89 103 SER A N 1
ATOM 678 C CA . SER A 1 109 ? 8.597 -14.191 -54.253 1.00 66.41 103 SER A CA 1
ATOM 679 C C . SER A 1 109 ? 9.786 -15.111 -53.973 1.00 66.10 103 SER A C 1
ATOM 680 O O . SER A 1 109 ? 10.937 -14.717 -54.155 1.00 62.97 103 SER A O 1
ATOM 683 N N . GLN A 1 110 ? 9.505 -16.333 -53.529 1.00 65.12 104 GLN A N 1
ATOM 684 C CA . GLN A 1 110 ? 10.554 -17.317 -53.283 1.00 65.04 104 GLN A CA 1
ATOM 685 C C . GLN A 1 110 ? 10.830 -18.168 -54.522 1.00 59.10 104 GLN A C 1
ATOM 686 O O . GLN A 1 110 ? 11.752 -18.986 -54.527 1.00 56.59 104 GLN A O 1
ATOM 692 N N . TYR A 1 111 ? 10.032 -17.975 -55.569 1.00 54.57 105 TYR A N 1
ATOM 693 C CA . TYR A 1 111 ? 10.265 -18.652 -56.841 1.00 52.57 105 TYR A CA 1
ATOM 694 C C . TYR A 1 111 ? 11.665 -18.314 -57.335 1.00 49.61 105 TYR A C 1
ATOM 695 O O . TYR A 1 111 ? 12.145 -17.196 -57.146 1.00 47.19 105 TYR A O 1
ATOM 704 N N . ILE A 1 112 ? 12.321 -19.279 -57.967 1.00 45.84 106 ILE A N 1
ATOM 705 C CA . ILE A 1 112 ? 13.649 -19.045 -58.511 1.00 44.96 106 ILE A CA 1
ATOM 706 C C . ILE A 1 112 ? 13.725 -19.472 -59.967 1.00 46.97 106 ILE A C 1
ATOM 707 O O . ILE A 1 112 ? 12.913 -20.262 -60.443 1.00 47.10 106 ILE A O 1
ATOM 712 N N . LEU A 1 113 ? 14.716 -18.938 -60.667 1.00 50.07 107 LEU A N 1
ATOM 713 C CA . LEU A 1 113 ? 14.826 -19.117 -62.101 1.00 50.23 107 LEU A CA 1
ATOM 714 C C . LEU A 1 113 ? 16.154 -19.793 -62.422 1.00 49.41 107 LEU A C 1
ATOM 715 O O . LEU A 1 113 ? 17.216 -19.297 -62.047 1.00 49.54 107 LEU A O 1
ATOM 720 N N . SER A 1 114 ? 16.094 -20.927 -63.113 1.00 47.72 108 SER A N 1
ATOM 721 C CA . SER A 1 114 ? 17.309 -21.608 -63.556 1.00 46.16 108 SER A CA 1
ATOM 722 C C . SER A 1 114 ? 17.867 -20.934 -64.804 1.00 45.14 108 SER A C 1
ATOM 723 O O . SER A 1 114 ? 17.179 -20.817 -65.816 1.00 47.97 108 SER A O 1
ATOM 726 N N . VAL A 1 115 ? 19.116 -20.491 -64.729 1.00 47.09 109 VAL A N 1
ATOM 727 C CA . VAL A 1 115 ? 19.741 -19.792 -65.845 1.00 47.33 109 VAL A CA 1
ATOM 728 C C . VAL A 1 115 ? 21.147 -20.316 -66.114 1.00 50.47 109 VAL A C 1
ATOM 729 O O . VAL A 1 115 ? 21.856 -20.735 -65.198 1.00 49.82 109 VAL A O 1
ATOM 733 N N . SER A 1 116 ? 21.540 -20.289 -67.384 1.00 51.96 110 SER A N 1
ATOM 734 C CA . SER A 1 116 ? 22.888 -20.671 -67.779 1.00 53.03 110 SER A CA 1
ATOM 735 C C . SER A 1 116 ? 23.890 -19.649 -67.253 1.00 51.97 110 SER A C 1
ATOM 736 O O . SER A 1 116 ? 23.753 -18.454 -67.496 1.00 56.75 110 SER A O 1
ATOM 739 N N . ARG A 1 117 ? 24.896 -20.126 -66.531 1.00 52.91 111 ARG A N 1
ATOM 740 C CA . ARG A 1 117 ? 25.957 -19.262 -66.035 1.00 56.48 11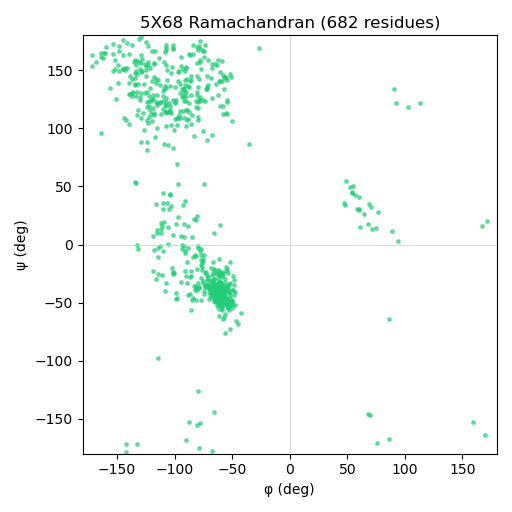1 ARG A CA 1
ATOM 741 C C . ARG A 1 117 ? 26.658 -18.557 -67.190 1.00 60.39 111 ARG A C 1
ATOM 742 O O . ARG A 1 117 ? 26.762 -17.330 -67.213 1.00 59.00 111 ARG A O 1
ATOM 750 N N . GLU A 1 118 ? 27.134 -19.350 -68.144 1.00 61.15 112 GLU A N 1
ATOM 751 C CA . GLU A 1 118 ? 27.886 -18.841 -69.285 1.00 63.37 112 GLU A CA 1
ATOM 752 C C . GLU A 1 118 ? 27.104 -17.766 -70.034 1.00 60.37 112 GLU A C 1
ATOM 753 O O . GLU A 1 118 ? 27.642 -16.707 -70.355 1.00 58.72 112 GLU A O 1
ATOM 759 N N . ASN A 1 119 ? 25.833 -18.042 -70.309 1.00 57.77 113 ASN A N 1
ATOM 760 C CA . ASN A 1 119 ? 25.038 -17.192 -71.189 1.00 59.63 113 ASN A CA 1
ATOM 761 C C . ASN A 1 119 ? 24.576 -15.921 -70.507 1.00 57.86 113 ASN A C 1
ATOM 762 O O . ASN A 1 119 ? 24.369 -14.899 -71.157 1.00 58.66 113 ASN A O 1
ATOM 767 N N . LEU A 1 120 ? 24.413 -15.994 -69.192 1.00 58.25 114 LEU A N 1
ATOM 768 C CA . LEU A 1 120 ? 24.184 -14.807 -68.392 1.00 56.10 114 LEU A CA 1
ATOM 769 C C . LEU A 1 120 ? 25.398 -13.898 -68.501 1.00 54.72 114 LEU A C 1
ATOM 770 O O . LEU A 1 120 ? 25.267 -12.696 -68.731 1.00 54.97 114 LEU A O 1
ATOM 775 N N . ASN A 1 121 ? 26.581 -14.481 -68.33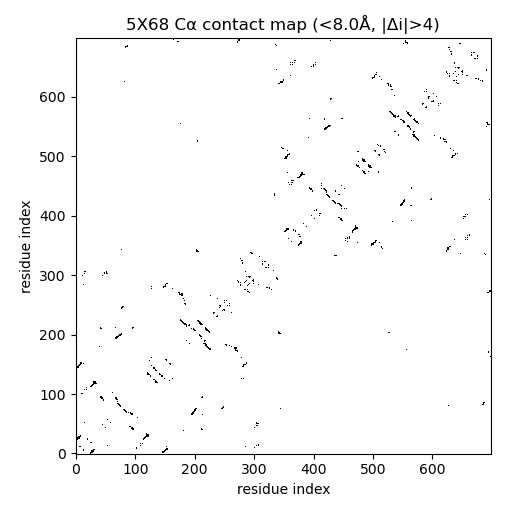8 1.00 55.98 115 ASN A N 1
ATOM 776 C CA . ASN A 1 121 ? 27.825 -13.725 -68.438 1.00 57.88 115 ASN A CA 1
ATOM 777 C C . ASN A 1 121 ? 28.016 -13.126 -69.830 1.00 62.81 115 ASN A C 1
ATOM 778 O O . ASN A 1 121 ? 28.496 -12.000 -69.965 1.00 65.52 115 ASN A O 1
ATOM 783 N N . LYS A 1 122 ? 27.638 -13.882 -70.858 1.00 64.65 116 LYS A N 1
ATOM 784 C CA . LYS A 1 122 ? 27.658 -13.384 -72.233 1.00 63.52 116 LYS A CA 1
ATOM 785 C C . LYS A 1 122 ? 26.747 -12.171 -72.397 1.00 62.53 116 LYS A C 1
ATOM 786 O O . LYS A 1 122 ? 27.167 -11.144 -72.929 1.00 58.34 116 LYS A O 1
ATOM 792 N N . ASP A 1 123 ? 25.502 -12.294 -71.941 1.00 61.17 117 ASP A N 1
ATOM 793 C CA . ASP A 1 123 ? 24.526 -11.210 -72.069 1.00 59.98 117 ASP A CA 1
ATOM 794 C C . ASP A 1 123 ? 24.936 -9.963 -71.289 1.00 60.93 117 ASP A C 1
ATOM 795 O O . ASP A 1 123 ? 24.744 -8.841 -71.759 1.00 61.85 117 ASP A O 1
ATOM 800 N N . LEU A 1 124 ? 25.498 -10.157 -70.099 1.00 58.44 118 LEU A N 1
ATOM 801 C CA . LEU A 1 124 ? 25.924 -9.034 -69.267 1.00 57.27 118 LEU A CA 1
ATOM 802 C C . LEU A 1 124 ? 27.083 -8.284 -69.915 1.00 58.16 118 LEU A C 1
ATOM 803 O O . LEU A 1 124 ? 27.170 -7.060 -69.821 1.00 58.75 118 LEU A O 1
ATOM 808 N N . LEU A 1 125 ? 27.973 -9.020 -70.574 1.00 64.07 119 LEU A N 1
ATOM 809 C CA . LEU A 1 125 ? 29.136 -8.412 -71.214 1.00 67.92 119 LEU A CA 1
ATOM 810 C C . LEU A 1 125 ? 28.724 -7.573 -72.422 1.00 70.11 119 LEU A C 1
ATOM 811 O O . LEU A 1 125 ? 29.219 -6.461 -72.607 1.00 70.00 119 LEU A O 1
ATOM 816 N N . THR A 1 126 ? 27.819 -8.105 -73.239 1.00 73.58 120 THR A N 1
ATOM 817 C CA . THR A 1 126 ? 27.323 -7.373 -74.402 1.00 74.65 120 THR A CA 1
ATOM 818 C C . THR A 1 126 ? 26.569 -6.125 -73.950 1.00 73.30 120 THR A C 1
ATOM 819 O O . THR A 1 126 ? 26.678 -5.066 -74.569 1.00 74.02 120 THR A O 1
ATOM 823 N N . ALA A 1 127 ? 25.807 -6.259 -72.867 1.00 68.55 121 ALA A N 1
ATOM 824 C CA . ALA A 1 127 ? 25.062 -5.135 -72.302 1.00 67.27 121 ALA A CA 1
ATOM 825 C C . ALA A 1 127 ? 25.997 -4.029 -71.821 1.00 66.55 121 ALA A C 1
ATOM 826 O O . ALA A 1 127 ? 25.666 -2.847 -71.907 1.00 67.90 121 ALA A O 1
ATOM 828 N N . ALA A 1 128 ? 27.163 -4.418 -71.317 1.00 63.76 122 ALA A N 1
ATOM 829 C CA . ALA A 1 128 ? 28.121 -3.460 -70.783 1.00 67.30 122 ALA A CA 1
ATOM 830 C C . ALA A 1 128 ? 28.928 -2.802 -71.897 1.00 72.95 122 ALA A C 1
ATOM 831 O O . ALA A 1 128 ? 29.494 -1.727 -71.709 1.00 74.33 122 ALA A O 1
ATOM 833 N N . GLU A 1 129 ? 28.982 -3.446 -73.058 1.00 78.48 123 GLU A N 1
ATOM 834 C CA . GLU A 1 129 ? 29.683 -2.877 -74.204 1.00 77.31 123 GLU A CA 1
ATOM 835 C C . GLU A 1 129 ? 28.781 -1.936 -74.994 1.00 73.24 123 GLU A C 1
ATOM 836 O O . GLU A 1 129 ? 29.263 -1.015 -75.651 1.00 76.62 123 GLU A O 1
ATOM 842 N N . LYS A 1 130 ? 27.473 -2.168 -74.929 1.00 73.25 124 LYS A N 1
ATOM 843 C CA . LYS A 1 130 ? 26.505 -1.250 -75.527 1.00 72.50 124 LYS A CA 1
ATOM 844 C C . LYS A 1 130 ? 26.752 0.182 -75.066 1.00 72.67 124 LYS A C 1
ATOM 845 O O . LYS A 1 130 ? 26.233 1.126 -75.657 1.00 77.53 124 LYS A O 1
ATOM 851 N N . TYR A 1 131 ? 27.544 0.337 -74.010 1.00 72.68 125 TYR A N 1
ATOM 852 C CA . TYR A 1 131 ? 27.867 1.653 -73.477 1.00 76.57 125 TYR A CA 1
ATOM 853 C C . TYR A 1 131 ? 29.160 2.196 -74.083 1.00 77.68 125 TYR A C 1
ATOM 854 O O . TYR A 1 131 ? 30.186 1.510 -74.082 1.00 71.32 125 TYR A O 1
ATOM 863 N N . PRO A 1 132 ? 29.107 3.436 -74.605 1.00 79.96 126 PRO A N 1
ATOM 864 C CA . PRO A 1 132 ? 30.261 4.153 -75.154 1.00 76.08 126 PRO A CA 1
ATOM 865 C C . PRO A 1 132 ? 31.425 4.262 -74.177 1.00 73.10 126 PRO A C 1
ATOM 866 O O . PRO A 1 132 ? 32.582 4.210 -74.590 1.00 66.19 126 PRO A O 1
ATOM 870 N N . ASN A 1 133 ? 31.112 4.413 -72.892 1.00 78.13 127 ASN A N 1
ATOM 871 C CA . ASN A 1 133 ? 32.127 4.684 -71.871 1.00 76.47 127 ASN A CA 1
ATOM 872 C C . ASN A 1 133 ? 32.671 3.414 -71.211 1.00 75.39 127 ASN A C 1
ATOM 873 O O . ASN A 1 133 ? 33.270 3.473 -70.134 1.00 72.83 127 ASN A O 1
ATOM 878 N N . VAL A 1 134 ? 32.461 2.272 -71.863 1.00 72.26 128 VAL A N 1
ATOM 879 C CA . VAL A 1 134 ? 32.948 0.990 -71.364 1.00 72.06 128 VAL A CA 1
ATOM 880 C C . VAL A 1 134 ? 33.849 0.317 -72.394 1.00 68.91 128 VAL A C 1
ATOM 881 O O . VAL A 1 134 ? 33.464 0.150 -73.551 1.00 65.74 128 VAL A O 1
ATOM 885 N N . LYS A 1 135 ? 35.047 -0.068 -71.963 1.00 70.16 129 LYS A N 1
ATOM 886 C CA . LYS A 1 135 ? 35.966 -0.826 -72.805 1.00 74.37 129 LYS A CA 1
ATOM 887 C C . LYS A 1 135 ? 36.356 -2.127 -72.119 1.00 73.18 129 LYS A C 1
ATOM 888 O O . LYS A 1 135 ? 36.737 -2.126 -70.948 1.00 73.06 129 LYS A O 1
ATOM 894 N N . MET A 1 136 ? 36.260 -3.232 -72.854 1.00 73.54 130 MET A N 1
ATOM 895 C CA . MET A 1 136 ? 36.599 -4.551 -72.323 1.00 72.00 130 MET A CA 1
ATOM 896 C C . MET A 1 136 ? 38.061 -4.882 -72.598 1.00 71.75 130 MET A C 1
ATOM 897 O O . MET A 1 136 ? 38.546 -4.698 -73.712 1.00 79.73 130 MET A O 1
ATOM 902 N N . HIS A 1 137 ? 38.755 -5.369 -71.575 1.00 68.62 131 HIS A N 1
ATOM 903 C CA . HIS A 1 137 ? 40.148 -5.772 -71.710 1.00 69.99 131 HIS A CA 1
ATOM 904 C C . HIS A 1 137 ? 40.320 -7.225 -71.274 1.00 70.23 131 HIS A C 1
ATOM 905 O O . HIS A 1 137 ? 40.735 -7.501 -70.148 1.00 73.85 131 HIS A O 1
ATOM 912 N N . PHE A 1 138 ? 39.996 -8.148 -72.177 1.00 72.95 132 PHE A N 1
ATOM 913 C CA . PHE A 1 138 ? 40.092 -9.582 -71.897 1.00 69.80 132 PHE A CA 1
ATOM 914 C C . PHE A 1 138 ? 41.543 -10.056 -71.871 1.00 69.08 132 PHE A C 1
ATOM 915 O O . PHE A 1 138 ? 42.458 -9.310 -72.219 1.00 71.34 132 PHE A O 1
ATOM 923 N N . ASN A 1 139 ? 41.745 -11.302 -71.457 1.00 69.51 133 ASN A N 1
ATOM 924 C CA . ASN A 1 139 ? 43.087 -11.859 -71.329 1.00 74.51 133 ASN A CA 1
ATOM 925 C C . ASN A 1 139 ? 44.032 -10.921 -70.587 1.00 75.69 133 ASN A C 1
ATOM 926 O O . ASN A 1 139 ? 45.225 -10.860 -70.890 1.00 78.49 133 ASN A O 1
ATOM 931 N N . HIS A 1 140 ? 43.492 -10.192 -69.614 1.00 75.73 134 HIS A N 1
ATOM 932 C CA . HIS A 1 140 ? 44.294 -9.302 -68.783 1.00 76.45 134 HIS A CA 1
ATOM 933 C C . HIS A 1 140 ? 44.150 -9.672 -67.309 1.00 70.79 134 HIS A C 1
ATOM 934 O O . HIS A 1 140 ? 43.054 -9.640 -66.752 1.00 65.94 134 HIS A O 1
ATOM 941 N N . ARG A 1 141 ? 45.268 -10.024 -66.687 1.00 68.37 135 ARG A N 1
ATOM 942 C CA . ARG A 1 141 ? 45.269 -10.537 -65.327 1.00 69.75 135 ARG A CA 1
ATOM 943 C C . ARG A 1 141 ? 45.924 -9.525 -64.392 1.00 72.33 135 ARG A C 1
ATOM 944 O O . ARG A 1 141 ? 47.127 -9.276 -64.482 1.00 78.83 135 ARG A O 1
ATOM 952 N N . LEU A 1 142 ? 45.133 -8.945 -63.495 1.00 67.48 136 LEU A N 1
ATOM 953 C CA . LEU A 1 142 ? 45.683 -8.140 -62.412 1.00 66.85 136 LEU A CA 1
ATOM 954 C C . LEU A 1 142 ? 46.710 -8.958 -61.640 1.00 69.39 136 LEU A C 1
ATOM 955 O O . LEU A 1 142 ? 46.366 -9.930 -60.965 1.00 68.01 136 LEU A O 1
ATOM 960 N N . LEU A 1 143 ? 47.974 -8.561 -61.744 1.00 74.15 137 LEU A N 1
ATOM 961 C CA . LEU A 1 143 ? 49.034 -9.196 -60.974 1.00 78.98 137 LEU A CA 1
ATOM 962 C C . LEU A 1 143 ? 49.158 -8.561 -59.591 1.00 78.10 137 LEU A C 1
ATOM 963 O O . LEU A 1 143 ? 49.620 -9.203 -58.648 1.00 77.67 137 LEU A O 1
ATOM 977 N N . CYS A 1 145 ? 48.155 -4.480 -57.285 1.00 76.75 139 CYS A N 1
ATOM 978 C CA . CYS A 1 145 ? 47.628 -3.119 -57.285 1.00 79.92 139 CYS A CA 1
ATOM 979 C C . CYS A 1 145 ? 48.067 -2.355 -56.042 1.00 79.65 139 CYS A C 1
ATOM 980 O O . CYS A 1 145 ? 48.479 -2.951 -55.048 1.00 79.91 139 CYS A O 1
ATOM 983 N N . ASN A 1 146 ? 47.974 -1.029 -56.112 1.00 84.13 140 ASN A N 1
ATOM 984 C CA . ASN A 1 146 ? 48.126 -0.179 -54.934 1.00 92.51 140 ASN A CA 1
ATOM 985 C C . ASN A 1 146 ? 46.866 0.658 -54.705 1.00 93.88 140 ASN A C 1
ATOM 986 O O . ASN A 1 146 ? 46.558 1.552 -55.497 1.00 84.40 140 ASN A O 1
ATOM 991 N N . PRO A 1 147 ? 46.134 0.367 -53.616 1.00 99.39 141 PRO A N 1
ATOM 992 C CA . PRO A 1 147 ? 44.896 1.073 -53.278 1.00 102.36 141 PRO A CA 1
ATOM 993 C C . PRO A 1 147 ? 45.072 2.586 -53.140 1.00 100.61 141 PRO A C 1
ATOM 994 O O . PRO A 1 147 ? 44.475 3.348 -53.904 1.00 107.88 141 PRO A O 1
ATOM 998 N N . GLU A 1 148 ? 45.885 3.011 -52.175 1.00 95.37 142 GLU A N 1
ATOM 999 C CA A GLU A 1 148 ? 46.105 4.434 -51.916 0.50 91.18 142 GLU A CA 1
ATOM 1000 C CA B GLU A 1 148 ? 46.090 4.434 -51.920 0.50 93.97 142 GLU A CA 1
ATOM 1001 C C . GLU A 1 148 ? 46.555 5.158 -53.180 1.00 91.28 142 GLU A C 1
ATOM 1002 O O . GLU A 1 148 ? 46.135 6.284 -53.444 1.00 95.30 142 GLU A O 1
ATOM 1013 N N . GLU A 1 149 ? 47.415 4.506 -53.957 1.00 93.84 143 GLU A N 1
ATOM 1014 C CA . GLU A 1 149 ? 48.042 5.139 -55.116 1.00 96.13 143 GLU A CA 1
ATOM 1015 C C . GLU A 1 149 ? 47.135 5.130 -56.344 1.00 94.47 143 GLU A C 1
ATOM 1016 O O . GLU A 1 149 ? 47.435 5.782 -57.342 1.00 93.97 143 GLU A O 1
ATOM 1022 N N . GLY A 1 150 ? 46.031 4.391 -56.270 1.00 101.23 144 GLY A N 1
ATOM 1023 C CA . GLY A 1 150 ? 45.066 4.332 -57.367 1.00 101.05 144 GLY A CA 1
ATOM 1024 C C . GLY A 1 150 ? 45.645 3.706 -58.623 1.00 102.63 144 GLY A C 1
ATOM 1025 O O . GLY A 1 150 ? 45.191 3.986 -59.733 1.00 100.05 144 GLY A O 1
ATOM 1026 N N . MET A 1 151 ? 46.651 2.855 -58.442 1.00 104.12 145 MET A N 1
ATOM 1027 C CA . MET A 1 151 ? 47.385 2.274 -59.559 1.00 106.78 145 MET A CA 1
ATOM 1028 C C . MET A 1 151 ? 47.264 0.752 -59.527 1.00 102.51 145 MET A C 1
ATOM 1029 O O . MET A 1 151 ? 47.298 0.138 -58.459 1.00 96.57 145 MET A O 1
ATOM 1034 N N . ILE A 1 152 ? 47.123 0.152 -60.706 1.00 95.56 146 ILE A N 1
ATOM 1035 C CA . ILE A 1 152 ? 47.044 -1.300 -60.830 1.00 90.41 146 ILE A CA 1
ATOM 1036 C C . ILE A 1 152 ? 48.139 -1.812 -61.761 1.00 90.76 146 ILE A C 1
ATOM 1037 O O . ILE A 1 152 ? 48.648 -1.070 -62.600 1.00 91.56 146 ILE A O 1
ATOM 1042 N N . THR A 1 153 ? 48.495 -3.084 -61.605 1.00 86.09 147 THR A N 1
ATOM 1043 C CA . THR A 1 153 ? 49.465 -3.729 -62.485 1.00 83.15 147 THR A CA 1
ATOM 1044 C C . THR A 1 153 ? 48.820 -4.914 -63.193 1.00 79.54 147 THR A C 1
ATOM 1045 O O . THR A 1 153 ? 48.582 -5.954 -62.582 1.00 78.13 147 THR A O 1
ATOM 1049 N N . VAL A 1 154 ? 48.539 -4.751 -64.483 1.00 79.51 148 VAL A N 1
ATOM 1050 C CA . VAL A 1 154 ? 47.879 -5.796 -65.261 1.00 83.70 148 VAL A CA 1
ATOM 1051 C C . VAL A 1 154 ? 48.860 -6.462 -66.223 1.00 85.94 148 VAL A C 1
ATOM 1052 O O . VAL A 1 154 ? 49.966 -5.967 -66.437 1.00 88.31 148 VAL A O 1
ATOM 1056 N N . LEU A 1 155 ? 48.445 -7.587 -66.797 1.00 87.95 149 LEU A N 1
ATOM 1057 C CA . LEU A 1 155 ? 49.307 -8.365 -67.679 1.00 85.67 149 LEU A CA 1
ATOM 1058 C C . LEU A 1 155 ? 48.510 -8.938 -68.846 1.00 87.89 149 LEU A C 1
ATOM 1059 O O . LEU A 1 155 ? 47.725 -9.872 -68.675 1.00 90.81 149 LEU A O 1
ATOM 1064 N N . GLY A 1 156 ? 48.716 -8.372 -70.032 1.00 85.57 150 GLY A N 1
ATOM 1065 C CA . GLY A 1 156 ? 48.071 -8.865 -71.245 1.00 82.25 150 GLY A CA 1
ATOM 1066 C C . GLY A 1 156 ? 48.758 -10.101 -71.796 1.00 84.13 150 GLY A C 1
ATOM 1067 O O . GLY A 1 156 ? 49.690 -10.631 -71.186 1.00 78.58 150 GLY A O 1
ATOM 1068 N N . SER A 1 157 ? 48.296 -10.562 -72.954 1.00 86.69 151 SER A N 1
ATOM 1069 C CA . SER A 1 157 ? 48.914 -11.700 -73.631 1.00 88.83 151 SER A CA 1
ATOM 1070 C 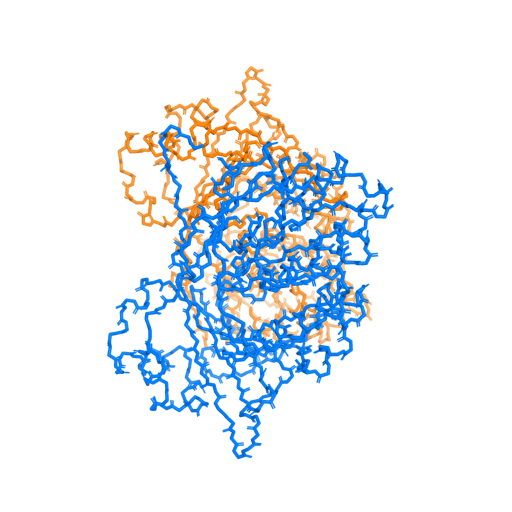C . SER A 1 157 ? 50.323 -11.350 -74.102 1.00 95.08 151 SER A C 1
ATOM 1071 O O . SER A 1 157 ? 51.239 -12.170 -74.012 1.00 97.66 151 SER A O 1
ATOM 1074 N N . ASP A 1 158 ? 50.489 -10.130 -74.605 1.00 94.49 152 ASP A N 1
ATOM 1075 C CA . ASP A 1 158 ? 51.808 -9.614 -74.964 1.00 94.09 152 ASP A CA 1
ATOM 1076 C C . ASP A 1 158 ? 52.788 -9.711 -73.795 1.00 92.95 152 ASP A C 1
ATOM 1077 O O . ASP A 1 158 ? 54.000 -9.691 -73.994 1.00 99.61 152 ASP A O 1
ATOM 1082 N N . LYS A 1 159 ? 52.257 -9.812 -72.581 1.00 92.15 153 LYS A N 1
ATOM 1083 C CA . LYS A 1 159 ? 53.047 -10.209 -71.417 1.00 94.72 153 LYS A CA 1
ATOM 1084 C C . LYS A 1 159 ? 54.036 -9.119 -71.015 1.00 88.72 153 LYS A C 1
ATOM 1085 O O . LYS A 1 159 ? 55.124 -9.407 -70.518 1.00 86.37 153 LYS A O 1
ATOM 1091 N N . VAL A 1 160 ? 53.648 -7.867 -71.234 1.00 87.63 154 VAL A N 1
ATOM 1092 C CA . VAL A 1 160 ? 54.421 -6.723 -70.764 1.00 89.22 154 VAL A CA 1
ATOM 1093 C C . VAL A 1 160 ? 53.691 -6.064 -69.598 1.00 86.23 154 VAL A C 1
ATOM 1094 O O . VAL A 1 160 ? 52.725 -5.331 -69.808 1.00 78.12 154 VAL A O 1
ATOM 1098 N N . PRO A 1 161 ? 54.149 -6.320 -68.360 1.00 85.02 155 PRO A N 1
ATOM 1099 C CA . PRO A 1 161 ? 53.530 -5.658 -67.215 1.00 85.00 155 PRO A CA 1
ATOM 1100 C C . PRO A 1 161 ? 53.436 -4.151 -67.421 1.00 90.20 155 PRO A C 1
ATOM 1101 O O . PRO A 1 161 ? 54.445 -3.449 -67.339 1.00 107.27 155 PRO A O 1
ATOM 1105 N N . LYS A 1 162 ? 52.229 -3.664 -67.687 1.00 90.73 156 LYS A N 1
ATOM 1106 C CA . LYS A 1 162 ? 51.992 -2.231 -67.821 1.00 93.68 156 LYS A CA 1
ATOM 1107 C C . LYS A 1 162 ? 51.121 -1.741 -66.669 1.00 96.71 156 LYS A C 1
ATOM 1108 O O . LYS A 1 162 ? 50.146 -2.391 -66.291 1.00 93.94 156 LYS A O 1
ATOM 1114 N N . ASP A 1 163 ? 51.483 -0.589 -66.116 1.00 96.22 157 ASP A N 1
ATOM 1115 C CA . ASP A 1 163 ? 50.800 -0.051 -64.949 1.00 93.04 157 ASP A CA 1
ATOM 1116 C C . ASP A 1 163 ? 49.954 1.150 -65.348 1.00 94.47 157 ASP A C 1
ATOM 1117 O O . ASP A 1 163 ? 50.411 2.021 -66.087 1.00 94.41 157 ASP A O 1
ATOM 1122 N N . VAL A 1 164 ? 48.720 1.190 -64.857 1.00 98.47 158 VAL A N 1
ATOM 1123 C CA . VAL A 1 164 ? 47.809 2.284 -65.171 1.00 96.55 158 VAL A CA 1
ATOM 1124 C C . VAL A 1 164 ? 47.113 2.806 -63.917 1.00 93.01 158 VAL A C 1
ATOM 1125 O O . VAL A 1 164 ? 46.864 2.064 -62.965 1.00 86.38 158 VAL A O 1
ATOM 1129 N N . THR A 1 165 ? 46.806 4.097 -63.931 1.00 93.25 159 THR A N 1
ATOM 1130 C CA . THR A 1 165 ? 46.210 4.759 -62.781 1.00 93.73 159 THR A CA 1
ATOM 1131 C C . THR A 1 165 ? 44.696 4.777 -62.934 1.00 84.31 159 THR A C 1
ATOM 1132 O O . THR A 1 165 ? 44.175 4.602 -64.035 1.00 77.81 159 THR A O 1
ATOM 1136 N N . CYS A 1 166 ? 43.996 4.987 -61.824 1.00 78.39 160 CYS A N 1
ATOM 1137 C CA . CYS A 1 166 ? 42.544 5.112 -61.850 1.00 78.90 160 CYS A CA 1
ATOM 1138 C C . CYS A 1 166 ? 42.033 5.806 -60.594 1.00 74.98 160 CYS A C 1
ATOM 1139 O O . CYS A 1 166 ? 42.755 5.937 -59.604 1.00 67.61 160 CYS A O 1
ATOM 1142 N N . ASP A 1 167 ? 40.782 6.247 -60.645 1.00 73.09 161 ASP A N 1
ATOM 1143 C CA . ASP A 1 167 ? 40.157 6.922 -59.514 1.00 73.44 161 ASP A CA 1
ATOM 1144 C C . ASP A 1 167 ? 39.522 5.917 -58.557 1.00 72.09 161 ASP A C 1
ATOM 1145 O O . ASP A 1 167 ? 39.647 6.047 -57.340 1.00 72.85 161 ASP A O 1
ATOM 1150 N N . LEU A 1 168 ? 38.844 4.916 -59.114 1.00 67.52 162 LEU A N 1
ATOM 1151 C CA . LEU A 1 168 ? 38.191 3.884 -58.313 1.00 64.00 162 LEU A CA 1
ATOM 1152 C C . LEU A 1 168 ? 38.575 2.487 -58.798 1.00 61.94 162 LEU A C 1
ATOM 1153 O O . LEU A 1 168 ? 38.500 2.194 -59.994 1.00 60.11 162 LEU A O 1
ATOM 1158 N N . ILE A 1 169 ? 38.983 1.633 -57.862 1.00 59.70 163 ILE A N 1
ATOM 1159 C CA . ILE A 1 169 ? 39.185 0.213 -58.144 1.00 62.27 163 ILE A CA 1
ATOM 1160 C C . ILE A 1 169 ? 38.036 -0.628 -57.589 1.00 60.92 163 ILE A C 1
ATOM 1161 O O . ILE A 1 169 ? 37.793 -0.649 -56.382 1.00 60.19 163 ILE A O 1
ATOM 1166 N N . VAL A 1 170 ? 37.337 -1.318 -58.483 1.00 58.30 164 VAL A N 1
ATOM 1167 C CA . VAL A 1 170 ? 36.250 -2.209 -58.097 1.00 54.48 164 VAL A CA 1
ATOM 1168 C C . VAL A 1 170 ? 36.725 -3.657 -58.156 1.00 51.75 164 VAL A C 1
ATOM 1169 O O . VAL A 1 170 ? 36.828 -4.240 -59.238 1.00 53.36 164 VAL A O 1
ATOM 1173 N N . GLY A 1 171 ? 37.015 -4.232 -56.993 1.00 48.42 165 GLY A N 1
ATOM 1174 C CA . GLY A 1 171 ? 37.376 -5.646 -56.906 1.00 50.71 165 GLY A CA 1
ATOM 1175 C C . GLY A 1 171 ? 36.193 -6.567 -57.149 1.00 50.61 165 GLY A C 1
ATOM 1176 O O . GLY A 1 171 ? 35.490 -6.940 -56.210 1.00 50.64 165 GLY A O 1
ATOM 1177 N N . CYS A 1 172 ? 35.976 -6.931 -58.412 1.00 49.32 166 CYS A N 1
ATOM 1178 C CA . CYS A 1 172 ? 34.960 -7.919 -58.779 1.00 47.75 166 CYS A CA 1
ATOM 1179 C C . CYS A 1 172 ? 35.608 -9.220 -59.265 1.00 46.99 166 CYS A C 1
ATOM 1180 O O . CYS A 1 172 ? 35.089 -9.884 -60.168 1.00 46.13 166 CYS A O 1
ATOM 1183 N N . ASP A 1 173 ? 36.739 -9.578 -58.662 1.00 45.90 167 ASP A N 1
ATOM 1184 C CA . ASP A 1 173 ? 37.588 -10.655 -59.176 1.00 47.71 167 ASP A CA 1
ATOM 1185 C C . ASP A 1 173 ? 37.426 -11.944 -58.360 1.00 50.05 167 ASP A C 1
ATOM 1186 O O . ASP A 1 173 ? 38.379 -12.711 -58.187 1.00 48.62 167 ASP A O 1
ATOM 1191 N N . GLY A 1 174 ? 36.214 -12.173 -57.860 1.00 47.69 168 GLY A N 1
ATOM 1192 C CA . GLY A 1 174 ? 35.769 -13.514 -57.494 1.00 45.61 168 GLY A CA 1
ATOM 1193 C C . GLY A 1 174 ? 36.369 -14.028 -56.201 1.00 45.54 168 GLY A C 1
ATOM 1194 O O . GLY A 1 174 ? 37.024 -13.291 -55.468 1.00 44.36 168 GLY A O 1
ATOM 1195 N N . ALA A 1 175 ? 36.143 -15.309 -55.926 1.00 46.94 169 ALA A N 1
ATOM 1196 C CA . ALA A 1 175 ? 36.371 -15.864 -54.595 1.00 48.09 169 ALA A CA 1
ATOM 1197 C C . ALA A 1 175 ? 37.845 -15.860 -54.187 1.00 49.54 169 ALA A C 1
ATOM 1198 O O . ALA A 1 175 ? 38.157 -15.922 -52.998 1.00 48.50 169 ALA A O 1
ATOM 1200 N N . TYR A 1 176 ? 38.744 -15.789 -55.167 1.00 52.95 170 TYR A N 1
ATOM 1201 C CA . TYR A 1 176 ? 40.180 -15.701 -54.892 1.00 54.82 170 TYR A CA 1
ATOM 1202 C C . TYR A 1 176 ? 40.722 -14.319 -55.246 1.00 53.42 170 TYR A C 1
ATOM 1203 O O . TYR A 1 176 ? 41.779 -14.199 -55.863 1.00 57.71 170 TYR A O 1
ATOM 1212 N N . SER A 1 177 ? 39.993 -13.279 -54.851 1.00 51.20 171 SER A N 1
ATOM 1213 C CA . SER A 1 177 ? 40.257 -11.925 -55.323 1.00 48.90 171 SER A CA 1
ATOM 1214 C C . SER A 1 177 ? 41.702 -11.500 -55.076 1.00 51.70 171 SER A C 1
ATOM 1215 O O . SER A 1 177 ? 42.188 -11.544 -53.946 1.00 50.13 171 SER A O 1
ATOM 1218 N N . THR A 1 178 ? 42.385 -11.087 -56.140 1.00 54.31 172 THR A N 1
ATOM 1219 C CA . THR A 1 178 ? 43.717 -10.496 -56.010 1.00 61.11 172 THR A CA 1
ATOM 1220 C C . THR A 1 178 ? 43.624 -9.108 -55.381 1.00 58.37 172 THR A C 1
ATOM 1221 O O . THR A 1 178 ? 44.484 -8.715 -54.596 1.00 56.82 172 THR A O 1
ATOM 1225 N N . VAL A 1 179 ? 42.576 -8.371 -55.730 1.00 56.03 173 VAL A N 1
ATOM 1226 C CA . VAL A 1 179 ? 42.320 -7.078 -55.111 1.00 57.98 173 VAL A CA 1
ATOM 1227 C C . VAL A 1 179 ? 42.159 -7.228 -53.600 1.00 58.27 173 VAL A C 1
ATOM 1228 O O . VAL A 1 179 ? 42.682 -6.424 -52.829 1.00 62.58 173 VAL A O 1
ATOM 1232 N N . ARG A 1 180 ? 41.434 -8.261 -53.182 1.00 57.54 174 ARG A N 1
ATOM 1233 C CA . ARG A 1 180 ? 41.211 -8.519 -51.763 1.00 56.49 174 ARG A CA 1
ATOM 1234 C C . ARG A 1 180 ? 42.526 -8.832 -51.052 1.00 57.87 174 ARG A C 1
ATOM 1235 O O . ARG A 1 180 ? 42.752 -8.388 -49.923 1.00 56.39 174 ARG A O 1
ATOM 1243 N N . SER A 1 181 ? 43.392 -9.595 -51.712 1.00 57.00 175 SER A N 1
ATOM 1244 C CA . SER A 1 181 ? 44.674 -9.974 -51.123 1.00 63.83 175 SER A CA 1
ATOM 1245 C C . SER A 1 181 ? 45.516 -8.746 -50.774 1.00 66.93 175 SER A C 1
ATOM 1246 O O . SER A 1 181 ? 46.397 -8.813 -49.913 1.00 68.84 175 SER A O 1
ATOM 1249 N N . HIS A 1 182 ? 45.243 -7.629 -51.441 1.00 67.33 176 HIS A N 1
ATOM 1250 C CA . HIS A 1 182 ? 45.981 -6.395 -51.202 1.00 71.29 176 HIS A CA 1
ATOM 1251 C C . HIS A 1 182 ? 45.339 -5.522 -50.122 1.00 68.22 176 HIS A C 1
ATOM 1252 O O . HIS A 1 182 ? 46.013 -4.690 -49.516 1.00 72.15 176 HIS A O 1
ATOM 1259 N N . LEU A 1 183 ? 44.044 -5.710 -49.882 1.00 61.39 177 LEU A N 1
ATOM 1260 C CA . LEU A 1 183 ? 43.331 -4.917 -48.879 1.00 59.92 177 LEU A CA 1
ATOM 1261 C C . LEU A 1 183 ? 43.386 -5.544 -47.486 1.00 58.04 177 LEU A C 1
ATOM 1262 O O . LEU A 1 183 ? 43.084 -4.887 -46.493 1.00 56.82 177 LEU A O 1
ATOM 1267 N N . MET A 1 184 ? 43.769 -6.813 -47.412 1.00 62.46 178 MET A N 1
ATOM 1268 C CA . MET A 1 184 ? 43.828 -7.506 -46.130 1.00 67.74 178 MET A CA 1
ATOM 1269 C C . MET A 1 184 ? 45.184 -7.284 -45.469 1.00 71.51 178 MET A C 1
ATOM 1270 O O . MET A 1 184 ? 46.202 -7.171 -46.151 1.00 80.42 178 MET A O 1
ATOM 1286 N N . LYS A 1 186 ? 48.068 -8.941 -42.744 1.00 86.01 180 LYS A N 1
ATOM 1287 C CA . LYS A 1 186 ? 48.670 -10.272 -42.741 1.00 91.09 180 LYS A CA 1
ATOM 1288 C C . LYS A 1 186 ? 49.325 -10.566 -41.392 1.00 98.33 180 LYS A C 1
ATOM 1289 O O . LYS A 1 186 ? 50.465 -10.169 -41.157 1.00 95.89 180 LYS A O 1
ATOM 1295 N N . PRO A 1 187 ? 48.599 -11.266 -40.500 1.00 110.80 181 PRO A N 1
ATOM 1296 C CA . PRO A 1 187 ? 48.910 -11.305 -39.066 1.00 116.36 181 PRO A CA 1
ATOM 1297 C C . PRO A 1 187 ? 50.210 -12.035 -38.723 1.00 117.76 181 PRO A C 1
ATOM 1298 O O . PRO A 1 187 ? 50.925 -12.488 -39.617 1.00 111.61 181 PRO A O 1
ATOM 1302 N N . ARG A 1 188 ? 50.500 -12.142 -37.428 1.00 122.18 182 ARG A N 1
ATOM 1303 C CA . ARG A 1 188 ? 51.713 -12.806 -36.950 1.00 126.44 182 ARG A CA 1
ATOM 1304 C C . ARG A 1 188 ? 51.858 -14.197 -37.558 1.00 126.63 182 ARG A C 1
ATOM 1305 O O . ARG A 1 188 ? 52.706 -14.421 -38.421 1.00 121.97 182 ARG A O 1
ATOM 1313 N N . PHE A 1 189 ? 51.024 -15.126 -37.101 1.00 125.44 183 PHE A N 1
ATOM 1314 C CA . PHE A 1 189 ? 51.010 -16.482 -37.636 1.00 124.87 183 PHE A CA 1
ATOM 1315 C C . PHE A 1 189 ? 49.647 -16.785 -38.256 1.00 118.20 183 PHE A C 1
ATOM 1316 O O . PHE A 1 189 ? 48.644 -16.889 -37.551 1.00 127.15 183 PHE A O 1
ATOM 1324 N N . ASP A 1 190 ? 49.621 -16.925 -39.577 1.00 106.40 184 ASP A N 1
ATOM 1325 C CA . ASP A 1 190 ? 48.376 -17.139 -40.309 1.00 103.27 184 ASP A CA 1
ATOM 1326 C C . ASP A 1 190 ? 47.775 -18.505 -39.973 1.00 100.96 184 ASP A C 1
ATOM 1327 O O . ASP A 1 190 ? 48.129 -19.513 -40.584 1.00 97.58 184 ASP A O 1
ATOM 1332 N N . TYR A 1 191 ? 46.868 -18.528 -38.998 1.00 100.15 185 TYR A N 1
ATOM 1333 C CA . TYR A 1 191 ? 46.162 -19.755 -38.621 1.00 101.94 185 TYR A CA 1
ATOM 1334 C C . TYR A 1 191 ? 44.793 -19.824 -39.298 1.00 97.02 185 TYR A C 1
ATOM 1335 O O . TYR A 1 191 ? 43.772 -20.029 -38.640 1.00 82.62 185 TYR A O 1
ATOM 1344 N N . SER A 1 192 ? 44.784 -19.653 -40.618 1.00 97.76 186 SER A N 1
ATOM 1345 C CA . SER A 1 192 ? 43.555 -19.408 -41.364 1.00 95.32 186 SER A CA 1
ATOM 1346 C C . SER A 1 192 ? 43.387 -20.449 -42.474 1.00 95.24 186 SER A C 1
ATOM 1347 O O . SER A 1 192 ? 44.097 -20.412 -43.480 1.00 101.00 186 SER A O 1
ATOM 1350 N N . GLN A 1 193 ? 42.448 -21.374 -42.284 1.00 92.99 187 GLN A N 1
ATOM 1351 C CA . GLN A 1 193 ? 42.103 -22.348 -43.323 1.00 88.64 187 GLN A CA 1
ATOM 1352 C C . GLN A 1 193 ? 41.339 -21.657 -44.446 1.00 81.72 187 GLN A C 1
ATOM 1353 O O . GLN A 1 193 ? 40.437 -20.865 -44.193 1.00 74.32 187 GLN A O 1
ATOM 1359 N N . GLN A 1 194 ? 41.702 -21.962 -45.686 1.00 80.53 188 GLN A N 1
ATOM 1360 C CA . GLN A 1 194 ? 41.043 -21.364 -46.840 1.00 77.27 188 GLN A CA 1
ATOM 1361 C C . GLN A 1 194 ? 39.785 -22.151 -47.210 1.00 70.10 188 GLN A C 1
ATOM 1362 O O . GLN A 1 194 ? 38.684 -21.597 -47.275 1.00 68.71 188 GLN A O 1
ATOM 1368 N N . TYR A 1 195 ? 39.962 -23.447 -47.449 1.00 61.74 189 TYR A N 1
ATOM 1369 C CA . TYR A 1 195 ? 38.921 -24.275 -48.052 1.00 56.37 189 TYR A CA 1
ATOM 1370 C C . TYR A 1 195 ? 38.067 -24.951 -46.989 1.00 52.08 189 TYR A C 1
ATOM 1371 O O . TYR A 1 195 ? 38.544 -25.228 -45.890 1.00 50.85 189 TYR A O 1
ATOM 1380 N N . ILE A 1 196 ? 36.806 -25.217 -47.320 1.00 49.35 190 ILE A N 1
ATOM 1381 C CA . ILE A 1 196 ? 35.975 -26.082 -46.483 1.00 50.91 190 ILE A CA 1
ATOM 1382 C C . ILE A 1 196 ? 36.165 -27.548 -46.862 1.00 50.81 190 ILE A C 1
ATOM 1383 O O . ILE A 1 196 ? 36.684 -27.854 -47.939 1.00 47.91 190 ILE A O 1
ATOM 1388 N N . PRO A 1 197 ? 35.746 -28.462 -45.973 1.00 49.55 191 PRO A N 1
ATOM 1389 C CA . PRO A 1 197 ? 35.964 -29.887 -46.186 1.00 50.87 191 PRO A CA 1
ATOM 1390 C C . PRO A 1 197 ? 35.048 -30.496 -47.245 1.00 47.19 191 PRO A C 1
ATOM 1391 O O . PRO A 1 197 ? 35.250 -31.640 -47.635 1.00 50.67 191 PRO A O 1
ATOM 1395 N N . HIS A 1 198 ? 34.052 -29.742 -47.703 1.00 45.34 192 HIS A N 1
ATOM 1396 C CA . HIS A 1 198 ? 33.156 -30.219 -48.753 1.00 42.79 192 HIS A CA 1
ATOM 1397 C C . HIS A 1 198 ? 33.666 -29.842 -50.139 1.00 41.22 192 HIS A C 1
ATOM 1398 O O . HIS A 1 198 ? 34.198 -28.752 -50.341 1.00 42.07 192 HIS A O 1
ATOM 1405 N N . GLY A 1 199 ? 33.496 -30.752 -51.093 1.00 39.09 193 GLY A N 1
ATOM 1406 C CA . GLY A 1 199 ? 33.731 -30.444 -52.499 1.00 38.06 193 GLY A CA 1
ATOM 1407 C C . GLY A 1 199 ? 32.493 -30.715 -53.323 1.00 38.56 193 GLY A C 1
ATOM 1408 O O . GLY A 1 199 ? 31.530 -31.295 -52.827 1.00 40.47 193 GLY A O 1
ATOM 1409 N N . TYR A 1 200 ? 32.513 -30.297 -54.584 1.00 38.25 194 TYR A N 1
ATOM 1410 C CA . TYR A 1 200 ? 31.360 -30.487 -55.451 1.00 39.24 194 TYR A CA 1
ATOM 1411 C C . TYR A 1 200 ? 31.749 -31.002 -56.825 1.00 40.73 194 TYR A C 1
ATOM 1412 O O . TYR A 1 200 ? 32.882 -30.835 -57.269 1.00 42.13 194 TYR A O 1
ATOM 1421 N N . MET A 1 201 ? 30.790 -31.628 -57.491 1.00 39.90 195 MET A N 1
ATOM 1422 C CA . MET A 1 201 ? 31.033 -32.238 -58.779 1.00 42.99 195 MET A CA 1
ATOM 1423 C C . MET A 1 201 ? 29.758 -32.192 -59.613 1.00 43.20 195 MET A C 1
ATOM 1424 O O . MET A 1 201 ? 28.666 -32.428 -59.103 1.00 42.49 195 MET A O 1
ATOM 1429 N N . GLU A 1 202 ? 29.907 -31.889 -60.897 1.00 41.02 196 GLU A N 1
ATOM 1430 C CA . GLU A 1 202 ? 28.765 -31.703 -61.774 1.00 41.71 196 GLU A CA 1
ATOM 1431 C C . GLU A 1 202 ? 28.503 -32.942 -62.613 1.00 41.82 196 GLU A C 1
ATOM 1432 O O . GLU A 1 202 ? 29.427 -33.543 -63.157 1.00 42.24 196 GLU A O 1
ATOM 1438 N N . LEU A 1 203 ? 27.234 -33.319 -62.713 1.00 40.48 197 LEU A N 1
ATOM 1439 C CA . LEU A 1 203 ? 26.816 -34.376 -63.620 1.00 40.72 197 LEU A CA 1
ATOM 1440 C C . LEU A 1 203 ? 25.659 -33.875 -64.470 1.00 42.21 197 LEU A C 1
ATOM 1441 O O . LEU A 1 203 ? 25.211 -32.740 -64.314 1.00 40.67 197 LEU A O 1
ATOM 1446 N N . THR A 1 204 ? 25.177 -34.723 -65.371 1.00 45.80 198 THR A N 1
ATOM 1447 C CA . THR A 1 204 ? 24.074 -34.351 -66.248 1.00 43.62 198 THR A CA 1
ATOM 1448 C C . THR A 1 204 ? 23.024 -35.449 -66.288 1.00 45.30 198 THR A C 1
ATOM 1449 O O . THR A 1 204 ? 23.342 -36.625 -66.477 1.00 46.29 198 THR A O 1
ATOM 1453 N N . ILE A 1 205 ? 21.770 -35.050 -66.103 1.00 46.42 199 ILE A N 1
ATOM 1454 C CA . ILE A 1 205 ? 20.632 -35.874 -66.475 1.00 46.24 199 ILE A CA 1
ATOM 1455 C C . ILE A 1 205 ? 20.179 -35.443 -67.859 1.00 46.56 199 ILE A C 1
ATOM 1456 O O . ILE A 1 205 ? 19.625 -34.356 -68.020 1.00 49.02 199 ILE A O 1
ATOM 1461 N N . PRO A 1 206 ? 20.415 -36.293 -68.868 1.00 49.11 200 PRO A N 1
ATOM 1462 C CA . PRO A 1 206 ? 20.109 -35.891 -70.232 1.00 49.65 200 PRO A CA 1
ATOM 1463 C C . PRO A 1 206 ? 18.624 -36.048 -70.527 1.00 51.58 200 PRO A C 1
ATOM 1464 O O . PRO A 1 206 ? 17.900 -36.640 -69.727 1.00 49.73 200 PRO A O 1
ATOM 1468 N N . PRO A 1 207 ? 18.169 -35.520 -71.672 1.00 53.18 201 PRO A N 1
ATOM 1469 C CA . PRO A 1 207 ? 16.755 -35.608 -72.021 1.00 56.26 201 PRO A CA 1
ATOM 1470 C C . PRO A 1 207 ? 16.307 -37.050 -72.254 1.00 57.86 201 PRO A C 1
ATOM 1471 O O . PRO A 1 207 ? 17.121 -37.906 -72.592 1.00 55.00 201 PRO A O 1
ATOM 1475 N N . LYS A 1 208 ? 15.017 -37.309 -72.071 1.00 64.11 202 LYS A N 1
ATOM 1476 C CA . LYS A 1 208 ? 14.425 -38.573 -72.484 1.00 69.06 202 LYS A CA 1
ATOM 1477 C C . LYS A 1 208 ? 13.399 -38.321 -73.581 1.00 69.93 202 LYS A C 1
ATOM 1478 O O . LYS A 1 208 ? 12.425 -37.595 -73.377 1.00 69.17 202 LYS A O 1
ATOM 1484 N N . ASN A 1 209 ? 13.627 -38.925 -74.745 1.00 73.61 203 ASN A N 1
ATOM 1485 C CA . ASN A 1 209 ? 12.781 -38.700 -75.913 1.00 70.29 203 ASN A CA 1
ATOM 1486 C C . ASN A 1 209 ? 12.675 -37.217 -76.242 1.00 66.49 203 ASN A C 1
ATOM 1487 O O . ASN A 1 209 ? 11.579 -36.682 -76.409 1.00 64.84 203 ASN A O 1
ATOM 1492 N N . GLY A 1 210 ? 13.827 -36.561 -76.332 1.00 68.41 204 GLY A N 1
ATOM 1493 C CA . GLY A 1 210 ? 13.886 -35.142 -76.660 1.00 66.29 204 GLY A CA 1
ATOM 1494 C C . GLY A 1 210 ? 13.111 -34.269 -75.691 1.00 67.93 204 GLY A C 1
ATOM 1495 O O . GLY A 1 210 ? 12.594 -33.221 -76.074 1.00 65.03 204 GLY A O 1
ATOM 1496 N N . ASP A 1 211 ? 13.029 -34.696 -74.433 1.00 67.03 205 ASP A N 1
ATOM 1497 C CA . ASP A 1 211 ? 12.292 -33.940 -73.422 1.00 66.53 205 ASP A CA 1
ATOM 1498 C C . ASP A 1 211 ? 12.826 -34.194 -72.013 1.00 60.08 205 ASP A C 1
ATOM 1499 O O . ASP A 1 211 ? 13.674 -35.061 -71.805 1.00 57.69 205 ASP A O 1
ATOM 1504 N N . TYR A 1 212 ? 12.320 -33.427 -71.051 1.00 55.71 206 TYR A N 1
ATOM 1505 C CA . TYR A 1 212 ? 12.788 -33.497 -69.669 1.00 54.17 206 TYR A CA 1
ATOM 1506 C C . TYR A 1 212 ? 12.530 -34.874 -69.067 1.00 52.42 206 TYR A C 1
ATOM 1507 O O . TYR A 1 212 ? 11.412 -35.382 -69.128 1.00 55.94 206 TYR A O 1
ATOM 1516 N N . ALA A 1 213 ? 13.567 -35.470 -68.486 1.00 48.68 207 ALA A N 1
ATOM 1517 C CA . ALA A 1 213 ? 13.452 -36.789 -67.862 1.00 48.12 207 ALA A CA 1
ATOM 1518 C C . ALA A 1 213 ? 12.775 -36.722 -66.497 1.00 45.37 207 ALA A C 1
ATOM 1519 O O . ALA A 1 213 ? 12.379 -37.747 -65.950 1.00 50.99 207 ALA A O 1
ATOM 1521 N N . MET A 1 214 ? 12.644 -35.520 -65.944 1.00 48.03 208 MET A N 1
ATOM 1522 C CA . MET A 1 214 ? 11.820 -35.313 -64.754 1.00 46.76 208 MET A CA 1
ATOM 1523 C C . MET A 1 214 ? 11.089 -33.975 -64.836 1.00 45.06 208 MET A C 1
ATOM 1524 O O . MET A 1 214 ? 11.217 -33.245 -65.818 1.00 44.00 208 MET A O 1
ATOM 1529 N N . GLU A 1 215 ? 10.322 -33.662 -63.798 1.00 44.38 209 GLU A N 1
ATOM 1530 C CA . GLU A 1 215 ? 9.552 -32.425 -63.748 1.00 46.14 209 GLU A CA 1
ATOM 1531 C C . GLU A 1 215 ? 10.480 -31.214 -63.832 1.00 47.27 209 GLU A C 1
ATOM 1532 O O . GLU A 1 215 ? 11.343 -31.030 -62.976 1.00 47.15 209 GLU A O 1
ATOM 1538 N N . PRO A 1 216 ? 10.306 -30.382 -64.871 1.00 48.02 210 PRO A N 1
ATOM 1539 C CA . PRO A 1 216 ? 11.213 -29.263 -65.133 1.00 45.95 210 PRO A CA 1
ATOM 1540 C C . PRO A 1 216 ? 11.115 -28.075 -64.167 1.00 47.95 210 PRO A C 1
ATOM 1541 O O . PRO A 1 216 ? 12.135 -27.445 -63.871 1.00 45.40 210 PRO A O 1
ATOM 1545 N N . ASN A 1 217 ? 9.919 -27.759 -63.676 1.00 46.68 211 ASN A N 1
ATOM 1546 C CA . ASN A 1 217 ? 9.732 -26.513 -62.925 1.00 45.43 211 ASN A CA 1
ATOM 1547 C C . ASN A 1 217 ? 9.904 -26.691 -61.417 1.00 47.97 211 ASN A C 1
ATOM 1548 O O . ASN A 1 217 ? 9.233 -26.037 -60.615 1.00 46.43 211 ASN A O 1
ATOM 1553 N N . TYR A 1 218 ? 10.817 -27.587 -61.048 1.00 48.03 212 TYR A N 1
ATOM 1554 C CA . TYR A 1 218 ? 11.178 -27.820 -59.659 1.00 43.55 212 TYR A CA 1
ATOM 1555 C C . TYR A 1 218 ? 12.684 -27.646 -59.482 1.00 43.90 212 TYR A C 1
ATOM 1556 O O . TYR A 1 218 ? 13.453 -27.885 -60.409 1.00 44.18 212 TYR A O 1
ATOM 1565 N N . LEU A 1 219 ? 13.096 -27.227 -58.290 1.00 42.49 213 LEU A N 1
ATOM 1566 C CA . LEU A 1 219 ? 14.446 -27.486 -57.806 1.00 41.73 213 LEU A CA 1
ATOM 1567 C C . LEU A 1 219 ? 14.478 -28.871 -57.174 1.00 43.19 213 LEU A C 1
ATOM 1568 O O . LEU A 1 219 ? 13.878 -29.089 -56.118 1.00 41.47 213 LEU A O 1
ATOM 1573 N N . HIS A 1 220 ? 15.174 -29.806 -57.818 1.00 38.53 214 HIS A N 1
ATOM 1574 C CA . HIS A 1 220 ? 15.228 -31.179 -57.329 1.00 36.91 214 HIS A CA 1
ATOM 1575 C C . HIS A 1 220 ? 16.367 -31.336 -56.341 1.00 35.89 214 HIS A C 1
ATOM 1576 O O . HIS A 1 220 ? 17.469 -30.844 -56.569 1.00 37.50 214 HIS A O 1
ATOM 1583 N N . ILE A 1 221 ? 16.092 -32.025 -55.242 1.00 36.41 215 ILE A N 1
ATOM 1584 C CA . ILE A 1 221 ? 17.033 -32.120 -54.136 1.00 35.37 215 ILE A CA 1
ATOM 1585 C C . ILE A 1 221 ? 17.060 -33.558 -53.636 1.00 35.24 215 ILE A C 1
ATOM 1586 O O . ILE A 1 221 ? 16.015 -34.141 -53.338 1.00 36.75 215 ILE A O 1
ATOM 1591 N N . TRP A 1 222 ? 18.260 -34.120 -53.548 1.00 35.36 216 TRP A N 1
ATOM 1592 C CA . TRP A 1 222 ? 18.481 -35.381 -52.854 1.00 35.41 216 TRP A CA 1
ATOM 1593 C C . TRP A 1 222 ? 19.186 -35.081 -51.531 1.00 38.17 216 TRP A C 1
ATOM 1594 O O . TRP A 1 222 ? 20.415 -35.133 -51.453 1.00 40.68 216 TRP A O 1
ATOM 1605 N N . PRO A 1 223 ? 18.416 -34.764 -50.482 1.00 39.23 217 PRO A N 1
ATOM 1606 C CA . PRO A 1 223 ? 19.068 -34.433 -49.225 1.00 39.31 217 PRO A CA 1
ATOM 1607 C C . PRO A 1 223 ? 19.543 -35.681 -48.506 1.00 39.03 217 PRO A C 1
ATOM 1608 O O . PRO A 1 223 ? 18.768 -36.612 -48.285 1.00 37.34 217 PRO A O 1
ATOM 1612 N N . ARG A 1 224 ? 20.814 -35.703 -48.142 1.00 43.07 218 ARG A N 1
ATOM 1613 C CA . ARG A 1 224 ? 21.281 -36.648 -47.144 1.00 45.70 218 ARG A CA 1
ATOM 1614 C C . ARG A 1 224 ? 21.966 -35.855 -46.044 1.00 48.20 218 ARG A C 1
ATOM 1615 O O . ARG A 1 224 ? 22.132 -34.638 -46.156 1.00 61.56 218 ARG A O 1
ATOM 1623 N N . ASN A 1 225 ? 22.359 -36.531 -44.978 1.00 51.87 219 ASN A N 1
ATOM 1624 C CA . ASN A 1 225 ? 22.872 -35.829 -43.819 1.00 53.69 219 ASN A CA 1
ATOM 1625 C C . ASN A 1 225 ? 24.054 -34.956 -44.230 1.00 52.68 219 ASN A C 1
ATOM 1626 O O . ASN A 1 225 ? 23.924 -33.748 -44.358 1.00 53.90 219 ASN A O 1
ATOM 1631 N N . THR A 1 226 ? 25.205 -35.577 -44.442 1.00 48.73 220 THR A N 1
ATOM 1632 C CA . THR A 1 226 ? 26.448 -34.843 -44.619 1.00 43.84 220 THR A CA 1
ATOM 1633 C C . THR A 1 226 ? 26.753 -34.589 -46.087 1.00 40.39 220 THR A C 1
ATOM 1634 O O . THR A 1 226 ? 27.762 -33.972 -46.411 1.00 45.30 220 THR A O 1
ATOM 1638 N N . PHE A 1 227 ? 25.884 -35.062 -46.974 1.00 38.37 221 PHE A N 1
ATOM 1639 C CA . PHE A 1 227 ? 26.023 -34.768 -48.398 1.00 40.27 221 PHE A CA 1
ATOM 1640 C C . PHE A 1 227 ? 24.667 -34.692 -49.091 1.00 37.86 221 PHE A C 1
ATOM 1641 O O . PHE A 1 227 ? 23.639 -35.032 -48.509 1.00 37.42 221 PHE A O 1
ATOM 1649 N N . MET A 1 228 ? 24.676 -34.243 -50.341 1.00 37.09 222 MET A N 1
ATOM 1650 C CA . MET A 1 228 ? 23.446 -34.001 -51.075 1.00 39.44 222 MET A CA 1
ATOM 1651 C C . MET A 1 228 ? 23.740 -33.783 -52.549 1.00 40.35 222 MET A C 1
ATOM 1652 O O . MET A 1 228 ? 24.850 -33.413 -52.924 1.00 39.15 222 MET A O 1
ATOM 1657 N N . MET A 1 229 ? 22.730 -34.015 -53.379 1.00 40.11 223 MET A N 1
ATOM 1658 C CA . MET A 1 229 ? 22.782 -33.641 -54.786 1.00 38.59 223 MET A CA 1
ATOM 1659 C C . MET A 1 229 ? 21.620 -32.692 -55.063 1.00 39.55 223 MET A C 1
ATOM 1660 O O . MET A 1 229 ? 20.585 -32.758 -54.395 1.00 40.16 223 MET A O 1
ATOM 1665 N N . ILE A 1 230 ? 21.793 -31.813 -56.044 1.00 39.29 224 ILE A N 1
ATOM 1666 C CA . ILE A 1 230 ? 20.698 -30.992 -56.552 1.00 40.46 224 ILE A CA 1
ATOM 1667 C C . ILE A 1 230 ? 20.684 -31.018 -58.074 1.00 40.95 224 ILE A C 1
ATOM 1668 O O . ILE A 1 230 ? 21.699 -31.307 -58.704 1.00 44.34 224 ILE A O 1
ATOM 1673 N N . ALA A 1 231 ? 19.532 -30.715 -58.662 1.00 40.07 225 ALA A N 1
ATOM 1674 C CA . ALA A 1 231 ? 19.413 -30.677 -60.112 1.00 39.51 225 ALA A CA 1
ATOM 1675 C C . ALA A 1 231 ? 18.566 -29.494 -60.558 1.00 41.67 225 ALA A C 1
ATOM 1676 O O . ALA A 1 231 ? 17.461 -29.287 -60.054 1.00 43.03 225 ALA A O 1
ATOM 1678 N N . LEU A 1 232 ? 19.095 -28.726 -61.505 1.00 41.05 226 LEU A N 1
ATOM 1679 C CA . LEU A 1 232 ? 18.367 -27.626 -62.122 1.00 43.29 226 LEU A CA 1
ATOM 1680 C C . LEU A 1 232 ? 18.189 -27.888 -63.616 1.00 44.76 226 LEU A C 1
ATOM 1681 O O . LEU A 1 232 ? 19.075 -28.442 -64.264 1.00 47.87 226 LEU A O 1
ATOM 1686 N N . PRO A 1 233 ? 17.040 -27.483 -64.171 1.00 47.61 227 PRO A N 1
ATOM 1687 C CA . PRO A 1 233 ? 16.726 -27.761 -65.566 1.00 47.75 227 PRO A CA 1
ATOM 1688 C C . PRO A 1 233 ? 17.489 -26.835 -66.502 1.00 47.68 227 PRO A C 1
ATOM 1689 O O . PRO A 1 233 ? 17.811 -25.710 -66.123 1.00 45.32 227 PRO A O 1
ATOM 1693 N N . ASN A 1 234 ? 17.771 -27.313 -67.711 1.00 50.81 228 ASN A N 1
ATOM 1694 C CA . ASN A 1 234 ? 18.373 -26.496 -68.763 1.00 52.30 228 ASN A CA 1
ATOM 1695 C C . ASN A 1 234 ? 17.397 -26.294 -69.916 1.00 51.13 228 ASN A C 1
ATOM 1696 O O . ASN A 1 234 ? 16.439 -27.050 -70.068 1.00 52.95 228 ASN A O 1
ATOM 1701 N N . MET A 1 235 ? 17.652 -25.272 -70.726 1.00 57.62 229 MET A N 1
ATOM 1702 C CA . MET A 1 235 ? 16.836 -24.995 -71.911 1.00 59.83 229 MET A CA 1
ATOM 1703 C C . MET A 1 235 ? 16.855 -26.148 -72.913 1.00 55.98 229 MET A C 1
ATOM 1704 O O . MET A 1 235 ? 15.870 -26.392 -73.607 1.00 53.02 229 MET A O 1
ATOM 1709 N N . ASN A 1 236 ? 17.974 -26.857 -72.989 1.00 55.63 230 ASN A N 1
ATOM 1710 C CA . ASN A 1 236 ? 18.098 -27.979 -73.915 1.00 58.57 230 ASN A CA 1
ATOM 1711 C C . ASN A 1 236 ? 17.520 -29.284 -73.366 1.00 59.62 230 ASN A C 1
ATOM 1712 O O . ASN A 1 236 ? 17.881 -30.369 -73.821 1.00 61.62 230 ASN A O 1
ATOM 1717 N N . LYS A 1 237 ? 16.623 -29.170 -72.389 1.00 59.94 231 LYS A N 1
ATOM 1718 C CA . LYS A 1 237 ? 15.799 -30.297 -71.947 1.00 59.64 231 LYS A CA 1
ATOM 1719 C C . LYS A 1 237 ? 16.581 -31.305 -71.104 1.00 57.52 231 LYS A C 1
ATOM 1720 O O . LYS A 1 237 ? 16.117 -32.424 -70.876 1.00 54.15 231 LYS A O 1
ATOM 1726 N N . SER A 1 238 ? 17.764 -30.906 -70.644 1.00 52.15 232 SER A N 1
ATOM 1727 C CA . SER A 1 238 ? 18.527 -31.700 -69.683 1.00 50.26 232 SER A CA 1
ATOM 1728 C C . SER A 1 238 ? 18.478 -31.029 -68.309 1.00 46.39 232 SER A C 1
ATOM 1729 O O . SER A 1 238 ? 18.028 -29.897 -68.192 1.00 43.90 232 SER A O 1
ATOM 1732 N N . PHE A 1 239 ? 18.941 -31.734 -67.279 1.00 46.97 233 PHE A N 1
ATOM 1733 C CA . PHE A 1 239 ? 19.221 -31.122 -65.978 1.00 46.29 233 PHE A CA 1
ATOM 1734 C C . PHE A 1 239 ? 20.710 -31.226 -65.684 1.00 46.45 233 PHE A C 1
ATOM 1735 O O . PHE A 1 239 ? 21.325 -32.256 -65.945 1.00 51.39 233 PHE A O 1
ATOM 1743 N N . THR A 1 240 ? 21.291 -30.165 -65.138 1.00 45.14 234 THR A N 1
ATOM 1744 C CA . THR A 1 240 ? 22.619 -30.261 -64.550 1.00 46.96 234 THR A CA 1
ATOM 1745 C C . THR A 1 240 ? 22.513 -30.622 -63.073 1.00 45.26 234 THR A C 1
ATOM 1746 O O . THR A 1 240 ? 21.790 -29.977 -62.317 1.00 42.73 234 THR A O 1
ATOM 1750 N N . CYS A 1 241 ? 23.237 -31.660 -62.672 1.00 44.52 235 CYS A N 1
ATOM 1751 C CA . CYS A 1 241 ? 23.299 -32.060 -61.272 1.00 42.93 235 CYS A CA 1
ATOM 1752 C C . CYS A 1 241 ? 24.539 -31.479 -60.631 1.00 41.89 235 CYS A C 1
ATOM 1753 O O . CYS A 1 241 ? 25.565 -31.307 -61.283 1.00 46.26 235 CYS A O 1
ATOM 1756 N N . THR A 1 242 ? 24.441 -31.177 -59.347 1.00 40.17 236 THR A N 1
ATOM 1757 C CA . THR A 1 242 ? 25.614 -30.873 -58.562 1.00 38.78 236 THR A CA 1
ATOM 1758 C C . THR A 1 242 ? 25.597 -31.705 -57.295 1.00 40.04 236 THR A C 1
ATOM 1759 O O . THR A 1 242 ? 24.618 -31.704 -56.547 1.00 37.22 236 THR A O 1
ATOM 1763 N N . LEU A 1 243 ? 26.696 -32.416 -57.071 1.00 38.48 237 LEU A N 1
ATOM 1764 C CA . LEU A 1 243 ? 26.831 -33.309 -55.939 1.00 37.35 237 LEU A CA 1
ATOM 1765 C C . LEU A 1 243 ? 27.783 -32.663 -54.950 1.00 36.99 237 LEU A C 1
ATOM 1766 O O . LEU A 1 243 ? 28.920 -32.351 -55.297 1.00 36.79 237 LEU A O 1
ATOM 1771 N N . PHE A 1 244 ? 27.313 -32.460 -53.722 1.00 36.11 238 PHE A N 1
ATOM 1772 C CA . PHE A 1 244 ? 28.114 -31.838 -52.674 1.00 33.32 238 PHE A CA 1
ATOM 1773 C C . PHE A 1 244 ? 28.396 -32.872 -51.609 1.00 35.05 238 PHE A C 1
ATOM 1774 O O . PHE A 1 244 ? 27.469 -33.435 -51.021 1.00 34.49 238 PHE A O 1
ATOM 1782 N N . MET A 1 245 ? 29.676 -33.119 -51.358 1.00 37.97 239 MET A N 1
ATOM 1783 C CA . MET A 1 245 ? 30.090 -34.205 -50.482 1.00 38.61 239 MET A CA 1
ATOM 1784 C C . MET A 1 245 ? 31.383 -33.793 -49.792 1.00 36.88 239 MET A C 1
ATOM 1785 O O . MET A 1 245 ? 32.181 -33.049 -50.364 1.00 36.33 239 MET A O 1
ATOM 1790 N N . PRO A 1 246 ? 31.601 -34.270 -48.560 1.00 34.62 240 PRO A N 1
ATOM 1791 C CA . PRO A 1 246 ? 32.933 -34.150 -47.983 1.00 37.88 240 PRO A CA 1
ATOM 1792 C C . PRO A 1 246 ? 33.973 -34.843 -48.868 1.00 41.57 240 PRO A C 1
ATOM 1793 O O . PRO A 1 246 ? 33.669 -35.859 -49.493 1.00 40.32 240 PRO A O 1
ATOM 1797 N N . PHE A 1 247 ? 35.186 -34.303 -48.925 1.00 42.74 241 PHE A N 1
ATOM 1798 C CA . PHE A 1 247 ? 36.259 -34.965 -49.661 1.00 44.34 241 PHE A CA 1
ATOM 1799 C C . PHE A 1 247 ? 36.531 -36.349 -49.072 1.00 46.19 241 PHE A C 1
ATOM 1800 O O . PHE A 1 247 ? 36.882 -37.281 -49.792 1.00 45.55 241 PHE A O 1
ATOM 1808 N N . GLU A 1 248 ? 36.359 -36.477 -47.761 1.00 50.50 242 GLU A N 1
ATOM 1809 C CA . GLU A 1 248 ? 36.419 -37.777 -47.099 1.00 54.55 242 GLU A CA 1
ATOM 1810 C C . GLU A 1 248 ? 35.580 -38.848 -47.801 1.00 53.42 242 GLU A C 1
ATOM 1811 O O . GLU A 1 248 ? 35.965 -40.015 -47.826 1.00 60.71 242 GLU A O 1
ATOM 1817 N N . GLU A 1 249 ? 34.440 -38.458 -48.365 1.00 51.76 243 GLU A N 1
ATOM 1818 C CA . GLU A 1 249 ? 33.579 -39.400 -49.085 1.00 50.73 243 GLU A CA 1
ATOM 1819 C C . GLU A 1 249 ? 34.039 -39.590 -50.526 1.00 47.55 243 GLU A C 1
ATOM 1820 O O . GLU A 1 249 ? 34.125 -40.717 -51.017 1.00 45.28 243 GLU A O 1
ATOM 1826 N N . PHE A 1 250 ? 34.334 -38.490 -51.209 1.00 44.67 244 PHE A N 1
ATOM 1827 C CA . PHE A 1 250 ? 34.848 -38.577 -52.571 1.00 46.91 244 PHE A CA 1
ATOM 1828 C C . PHE A 1 250 ? 36.055 -39.513 -52.605 1.00 45.92 244 PHE A C 1
ATOM 1829 O O . PHE A 1 250 ? 36.201 -40.318 -53.521 1.00 46.18 244 PHE A O 1
ATOM 1837 N N . GLU A 1 251 ? 36.910 -39.395 -51.592 1.00 49.32 245 GLU A N 1
ATOM 1838 C CA . GLU A 1 251 ? 38.145 -40.169 -51.505 1.00 50.81 245 GLU A CA 1
ATOM 1839 C C . GLU A 1 251 ? 37.900 -41.663 -51.662 1.00 50.96 245 GLU A C 1
ATOM 1840 O O . GLU A 1 251 ? 38.737 -42.376 -52.213 1.00 52.33 245 GLU A O 1
ATOM 1846 N N . LYS A 1 252 ? 36.753 -42.130 -51.176 1.00 47.57 246 LYS A N 1
ATOM 1847 C CA . LYS A 1 252 ? 36.456 -43.557 -51.132 1.00 47.80 246 LYS A CA 1
ATOM 1848 C C . LYS A 1 252 ? 35.934 -44.092 -52.458 1.00 46.56 246 LYS A C 1
ATOM 1849 O O . LYS A 1 252 ? 35.794 -45.298 -52.624 1.00 50.21 246 LYS A O 1
ATOM 1855 N N . LEU A 1 253 ? 35.642 -43.204 -53.401 1.00 46.20 247 LEU A N 1
ATOM 1856 C CA . LEU A 1 253 ? 35.030 -43.620 -54.655 1.00 44.83 247 LEU A CA 1
ATOM 1857 C C . LEU A 1 253 ? 36.087 -43.678 -55.749 1.00 45.80 247 LEU A C 1
ATOM 1858 O O . LEU A 1 253 ? 36.246 -42.744 -56.532 1.00 43.70 247 LEU A O 1
ATOM 1863 N N . LEU A 1 254 ? 36.810 -44.792 -55.790 1.00 50.54 248 LEU A N 1
ATOM 1864 C CA . LEU A 1 254 ? 38.003 -44.907 -56.618 1.00 50.73 248 LEU A CA 1
ATOM 1865 C C . LEU A 1 254 ? 37.677 -45.528 -57.974 1.00 47.34 248 LEU A C 1
ATOM 1866 O O . LEU A 1 254 ? 38.309 -45.206 -58.984 1.00 47.21 248 LEU A O 1
ATOM 1871 N N . THR A 1 255 ? 36.691 -46.417 -57.995 1.00 45.87 249 THR A N 1
ATOM 1872 C CA . THR A 1 255 ? 36.362 -47.160 -59.205 1.00 45.95 249 THR A CA 1
ATOM 1873 C C . THR A 1 255 ? 34.961 -46.844 -59.692 1.00 48.65 249 THR A C 1
ATOM 1874 O O . THR A 1 255 ? 34.157 -46.252 -58.972 1.00 44.69 249 THR A O 1
ATOM 1878 N N . SER A 1 256 ? 34.675 -47.248 -60.925 1.00 48.15 250 SER A N 1
ATOM 1879 C CA . SER A 1 256 ? 33.326 -47.177 -61.459 1.00 47.27 250 SER A CA 1
ATOM 1880 C C . SER A 1 256 ? 32.352 -47.982 -60.598 1.00 47.75 250 SER A C 1
ATOM 1881 O O . SER A 1 256 ? 31.216 -47.563 -60.373 1.00 50.13 250 SER A O 1
ATOM 1884 N N . ASN A 1 257 ? 32.801 -49.136 -60.121 1.00 45.73 251 ASN A N 1
ATOM 1885 C CA . ASN A 1 257 ? 31.978 -49.969 -59.255 1.00 50.71 251 ASN A CA 1
ATOM 1886 C C . ASN A 1 257 ? 31.652 -49.261 -57.949 1.00 49.50 251 ASN A C 1
ATOM 1887 O O . ASN A 1 257 ? 30.536 -49.365 -57.446 1.00 49.06 251 ASN A O 1
ATOM 1892 N N . ASP A 1 258 ? 32.630 -48.543 -57.402 1.00 45.93 252 ASP A N 1
ATOM 1893 C CA . ASP A 1 258 ? 32.411 -47.759 -56.192 1.00 43.95 252 ASP A CA 1
ATOM 1894 C C . ASP A 1 258 ? 31.322 -46.721 -56.433 1.00 43.62 252 ASP A C 1
ATOM 1895 O O . ASP A 1 258 ? 30.403 -46.573 -55.633 1.00 38.47 252 ASP A O 1
ATOM 1900 N N . VAL A 1 259 ? 31.438 -46.006 -57.545 1.00 43.68 253 VAL A N 1
ATOM 1901 C CA . VAL A 1 259 ? 30.516 -44.930 -57.864 1.00 45.75 253 VAL A CA 1
ATOM 1902 C C . VAL A 1 259 ? 29.101 -45.474 -58.038 1.00 47.56 253 VAL A C 1
ATOM 1903 O O . VAL A 1 259 ? 28.160 -44.982 -57.411 1.00 44.24 253 VAL A O 1
ATOM 1907 N N . VAL A 1 260 ? 28.952 -46.487 -58.888 1.00 44.16 254 VAL A N 1
ATOM 1908 C CA . VAL A 1 260 ? 27.645 -47.099 -59.130 1.00 44.46 254 VAL A CA 1
ATOM 1909 C C . VAL A 1 260 ? 27.042 -47.642 -57.834 1.00 44.11 254 VAL A C 1
ATOM 1910 O O . VAL A 1 260 ? 25.849 -47.487 -57.583 1.00 41.16 254 VAL A O 1
ATOM 1914 N N . ASP A 1 261 ? 27.871 -48.276 -57.015 1.00 43.14 255 ASP A N 1
ATOM 1915 C CA . ASP A 1 261 ? 27.417 -48.775 -55.724 1.00 48.62 255 ASP A CA 1
ATOM 1916 C C . ASP A 1 261 ? 26.892 -47.630 -54.861 1.00 47.09 255 ASP A C 1
ATOM 1917 O O . ASP A 1 261 ? 25.796 -47.710 -54.309 1.00 47.32 255 ASP A O 1
ATOM 1922 N N . PHE A 1 262 ? 27.686 -46.570 -54.754 1.00 44.34 256 PHE A N 1
ATOM 1923 C CA . PHE A 1 262 ? 27.330 -45.410 -53.950 1.00 42.25 256 PHE A CA 1
ATOM 1924 C C . PHE A 1 262 ? 25.964 -44.885 -54.380 1.00 41.56 256 PHE A C 1
ATOM 1925 O O . PHE A 1 262 ? 25.085 -44.659 -53.549 1.00 44.08 256 PHE A O 1
ATOM 1933 N N . PHE A 1 263 ? 25.799 -44.701 -55.685 1.00 38.46 257 PHE A N 1
ATOM 1934 C CA . PHE A 1 263 ? 24.569 -44.158 -56.240 1.00 41.13 257 PHE A CA 1
ATOM 1935 C C . PHE A 1 263 ? 23.377 -45.100 -56.118 1.00 44.68 257 PHE A C 1
ATOM 1936 O O . PHE A 1 263 ? 22.253 -44.646 -55.922 1.00 46.94 257 PHE A O 1
ATOM 1944 N N . GLN A 1 264 ? 23.616 -46.403 -56.233 1.00 47.39 258 GLN A N 1
ATOM 1945 C CA A GLN A 1 264 ? 22.574 -47.394 -55.973 0.50 47.17 258 GLN A CA 1
ATOM 1946 C CA B GLN A 1 264 ? 22.570 -47.393 -55.975 0.50 49.11 258 GLN A CA 1
ATOM 1947 C C . GLN A 1 264 ? 22.078 -47.272 -54.537 1.00 46.84 258 GLN A C 1
ATOM 1948 O O . GLN A 1 264 ? 20.890 -47.423 -54.268 1.00 50.31 258 GLN A O 1
ATOM 1959 N N . LYS A 1 265 ? 22.999 -46.999 -53.619 1.00 45.44 259 LYS A N 1
ATOM 1960 C CA . LYS A 1 265 ? 22.682 -46.986 -52.199 1.00 47.90 259 LYS A CA 1
ATOM 1961 C C . LYS A 1 265 ? 22.031 -45.672 -51.752 1.00 50.17 259 LYS A C 1
ATOM 1962 O O . LYS A 1 265 ? 21.139 -45.678 -50.905 1.00 44.62 259 LYS A O 1
ATOM 1968 N N . TYR A 1 266 ? 22.475 -44.551 -52.314 1.00 46.65 260 TYR A N 1
ATOM 1969 C CA . TYR A 1 266 ? 22.085 -43.243 -51.790 1.00 46.93 260 TYR A CA 1
ATOM 1970 C C . TYR A 1 266 ? 21.232 -42.420 -52.753 1.00 45.76 260 TYR A C 1
ATOM 1971 O O . TYR A 1 266 ? 20.462 -41.566 -52.320 1.00 44.97 260 TYR A O 1
ATOM 1980 N N . PHE A 1 267 ? 21.367 -42.675 -54.050 1.00 44.74 261 PHE A N 1
ATOM 1981 C CA . PHE A 1 267 ? 20.589 -41.961 -55.059 1.00 42.39 261 PHE A CA 1
ATOM 1982 C C . PHE A 1 267 ? 20.004 -42.944 -56.065 1.00 42.71 261 PHE A C 1
ATOM 1983 O O . PHE A 1 267 ? 20.183 -42.777 -57.271 1.00 45.61 261 PHE A O 1
ATOM 1991 N N . PRO A 1 268 ? 19.302 -43.977 -55.574 1.00 44.02 262 PRO A N 1
ATOM 1992 C CA . PRO A 1 268 ? 18.806 -45.068 -56.415 1.00 44.98 262 PRO A CA 1
ATOM 1993 C C . PRO A 1 268 ? 18.096 -44.624 -57.701 1.00 45.63 262 PRO A C 1
ATOM 1994 O O . PRO A 1 268 ? 18.299 -45.229 -58.754 1.00 48.05 262 PRO A O 1
ATOM 1998 N N . ASP A 1 269 ? 17.275 -43.583 -57.629 1.00 42.84 263 ASP A N 1
ATOM 1999 C CA . ASP A 1 269 ? 16.533 -43.145 -58.811 1.00 42.73 263 ASP A CA 1
ATOM 2000 C C . ASP A 1 269 ? 17.413 -42.397 -59.816 1.00 43.56 263 ASP A C 1
ATOM 2001 O O . ASP A 1 269 ? 17.020 -42.197 -60.961 1.00 46.65 263 ASP A O 1
ATOM 2006 N N . ALA A 1 270 ? 18.603 -41.988 -59.392 1.00 44.49 264 ALA A N 1
ATOM 2007 C CA . ALA A 1 270 ? 19.453 -41.140 -60.225 1.00 47.99 264 ALA A CA 1
ATOM 2008 C C . ALA A 1 270 ? 20.091 -41.909 -61.388 1.00 46.52 264 ALA A C 1
ATOM 2009 O O . ALA A 1 270 ? 20.253 -41.367 -62.481 1.00 46.70 264 ALA A O 1
ATOM 2011 N N . ILE A 1 271 ? 20.452 -43.167 -61.152 1.00 47.48 265 ILE A N 1
ATOM 2012 C CA . ILE A 1 271 ? 21.170 -43.949 -62.156 1.00 50.98 265 ILE A CA 1
ATOM 2013 C C . ILE A 1 271 ? 20.375 -44.080 -63.456 1.00 48.40 265 ILE A C 1
ATOM 2014 O O . ILE A 1 271 ? 20.893 -43.780 -64.529 1.00 47.41 265 ILE A O 1
ATOM 2019 N N . PRO A 1 272 ? 19.115 -44.530 -63.365 1.00 47.00 266 PRO A N 1
ATOM 2020 C CA . PRO A 1 272 ? 18.217 -44.500 -64.520 1.00 49.07 266 PRO A CA 1
ATOM 2021 C C . PRO A 1 272 ? 18.149 -43.147 -65.234 1.00 50.78 266 PRO A C 1
ATOM 2022 O O . PRO A 1 272 ? 18.081 -43.109 -66.463 1.00 55.13 266 PRO A O 1
ATOM 2026 N N . LEU A 1 273 ? 18.166 -42.051 -64.481 1.00 47.24 267 LEU A N 1
ATOM 2027 C CA . LEU A 1 273 ? 18.008 -40.719 -65.075 1.00 46.93 267 LEU A CA 1
ATOM 2028 C C . LEU A 1 273 ? 19.277 -40.282 -65.797 1.00 45.82 267 LEU A C 1
ATOM 2029 O O . LEU A 1 273 ? 19.220 -39.730 -66.900 1.00 41.16 267 LEU A O 1
ATOM 2034 N N . ILE A 1 274 ? 20.420 -40.530 -65.168 1.00 44.77 268 ILE A N 1
ATOM 2035 C CA . ILE A 1 274 ? 21.705 -40.125 -65.725 1.00 43.85 268 ILE A CA 1
ATOM 2036 C C . ILE A 1 274 ? 22.183 -41.148 -66.752 1.00 42.93 268 ILE A C 1
ATOM 2037 O O . ILE A 1 274 ? 22.743 -40.784 -67.789 1.00 45.85 268 ILE A O 1
ATOM 2042 N N . GLY A 1 275 ? 21.957 -42.425 -66.456 1.00 38.99 269 GLY A N 1
ATOM 2043 C CA . GLY A 1 275 ? 22.545 -43.513 -67.233 1.00 43.10 269 GLY A CA 1
ATOM 2044 C C . GLY A 1 275 ? 23.890 -43.927 -66.663 1.00 44.43 269 GLY A C 1
ATOM 2045 O O . GLY A 1 275 ? 24.732 -43.083 -66.346 1.00 46.25 269 GLY A O 1
ATOM 2046 N N . GLU A 1 276 ? 24.090 -45.232 -66.531 1.00 45.66 270 GLU A N 1
ATOM 2047 C CA . GLU A 1 276 ? 25.224 -45.762 -65.784 1.00 49.12 270 GLU A CA 1
ATOM 2048 C C . GLU A 1 276 ? 26.551 -45.393 -66.452 1.00 49.84 270 GLU A C 1
ATOM 2049 O O . GLU A 1 276 ? 27.463 -44.892 -65.797 1.00 51.26 270 GLU A O 1
ATOM 2055 N N . LYS A 1 277 ? 26.651 -45.641 -67.754 1.00 50.42 271 LYS A N 1
ATOM 2056 C CA . LYS A 1 277 ? 27.847 -45.290 -68.517 1.00 52.52 271 LYS A CA 1
ATOM 2057 C C . LYS A 1 277 ? 28.193 -43.821 -68.322 1.00 50.22 271 LYS A C 1
ATOM 2058 O O . LYS A 1 277 ? 29.316 -43.479 -67.950 1.00 50.54 271 LYS A O 1
ATOM 2064 N N . LEU A 1 278 ? 27.213 -42.962 -68.581 1.00 47.74 272 LEU A N 1
ATOM 2065 C CA . LEU A 1 278 ? 27.415 -41.520 -68.575 1.00 45.46 272 LEU A CA 1
ATOM 2066 C C . LEU A 1 278 ? 27.895 -41.088 -67.196 1.00 42.69 272 LEU A C 1
ATOM 2067 O O . LEU A 1 278 ? 28.806 -40.277 -67.069 1.00 38.65 272 LEU A O 1
ATOM 2072 N N . LEU A 1 279 ? 27.268 -41.644 -66.164 1.00 43.64 273 LEU A N 1
ATOM 2073 C CA . LEU A 1 279 ? 27.624 -41.334 -64.788 1.00 44.29 273 LEU A CA 1
ATOM 2074 C C . LEU A 1 279 ? 29.104 -41.607 -64.528 1.00 44.50 273 LEU A C 1
ATOM 2075 O O . LEU A 1 279 ? 29.822 -40.753 -64.009 1.00 46.06 273 LEU A O 1
ATOM 2080 N N . VAL A 1 280 ? 29.555 -42.802 -64.893 1.00 46.75 274 VAL A N 1
ATOM 2081 C CA . VAL A 1 280 ? 30.926 -43.221 -64.624 1.00 47.43 274 VAL A CA 1
ATOM 2082 C C . VAL A 1 280 ? 31.921 -42.404 -65.445 1.00 47.26 274 VAL A C 1
ATOM 2083 O O . VAL A 1 280 ? 33.000 -42.058 -64.963 1.00 46.50 274 VAL A O 1
ATOM 2087 N N . GLN A 1 281 ? 31.556 -42.096 -66.685 1.00 45.83 275 GLN A N 1
ATOM 2088 C CA . GLN A 1 281 ? 32.373 -41.219 -67.510 1.00 44.23 275 GLN A CA 1
ATOM 2089 C C . GLN A 1 281 ? 32.532 -39.861 -66.834 1.00 44.61 275 GLN A C 1
ATOM 2090 O O . GLN A 1 281 ? 33.650 -39.413 -66.597 1.00 44.56 275 GLN A O 1
ATOM 2096 N N . ASP A 1 282 ? 31.411 -39.212 -66.525 1.00 42.93 276 ASP A N 1
ATOM 2097 C CA . ASP A 1 282 ? 31.431 -37.826 -66.055 1.00 39.45 276 ASP A CA 1
ATOM 2098 C C . ASP A 1 282 ? 31.994 -37.704 -64.643 1.00 37.07 276 ASP A C 1
ATOM 2099 O O . ASP A 1 282 ? 32.600 -36.691 -64.305 1.00 40.33 276 ASP A O 1
ATOM 2104 N N . PHE A 1 283 ? 31.797 -38.729 -63.819 1.00 35.15 277 PHE A N 1
ATOM 2105 C CA . PHE A 1 283 ? 32.313 -38.709 -62.449 1.00 36.92 277 PHE A CA 1
ATOM 2106 C C . PHE A 1 283 ? 33.840 -38.573 -62.387 1.00 41.75 277 PHE A C 1
ATOM 2107 O O . PHE A 1 283 ? 34.376 -37.980 -61.441 1.00 38.52 277 PHE A O 1
ATOM 2115 N N . PHE A 1 284 ? 34.539 -39.120 -63.382 1.00 38.82 278 PHE A N 1
ATOM 2116 C CA . PHE A 1 284 ? 35.998 -39.204 -63.328 1.00 39.08 278 PHE A CA 1
ATOM 2117 C C . PHE A 1 284 ? 36.689 -38.282 -64.337 1.00 39.80 278 PHE A C 1
ATOM 2118 O O . PHE A 1 284 ? 37.874 -38.443 -64.624 1.00 40.61 278 PHE A O 1
ATOM 2126 N N . LEU A 1 285 ? 35.948 -37.317 -64.872 1.00 40.89 279 LEU A N 1
ATOM 2127 C CA . LEU A 1 285 ? 36.540 -36.270 -65.699 1.00 43.12 279 LEU A CA 1
ATOM 2128 C C . LEU A 1 285 ? 37.482 -35.375 -64.899 1.00 45.94 279 LEU A C 1
ATOM 2129 O O . LEU A 1 285 ? 38.481 -34.889 -65.429 1.00 50.53 279 LEU A O 1
ATOM 2134 N N . LEU A 1 286 ? 37.161 -35.158 -63.628 1.00 44.10 280 LEU A N 1
ATOM 2135 C CA . LEU A 1 286 ? 37.937 -34.261 -62.782 1.00 44.18 280 LEU A CA 1
ATOM 2136 C C . LEU A 1 286 ? 37.822 -34.699 -61.334 1.00 43.18 280 LEU A C 1
ATOM 2137 O O . LEU A 1 286 ? 36.886 -35.400 -60.970 1.00 44.74 280 LEU A O 1
ATOM 2142 N N . PRO A 1 287 ? 38.779 -34.284 -60.496 1.00 44.87 281 PRO A N 1
ATOM 2143 C CA . PRO A 1 287 ? 38.543 -34.355 -59.059 1.00 44.61 281 PRO A CA 1
ATOM 2144 C C . PRO A 1 287 ? 37.364 -33.471 -58.670 1.00 41.97 281 PRO A C 1
ATOM 2145 O O . PRO A 1 287 ? 37.014 -32.549 -59.405 1.00 37.06 281 PRO A O 1
ATOM 2149 N N . ALA A 1 288 ? 36.764 -33.758 -57.523 1.00 43.71 282 ALA A N 1
ATOM 2150 C CA . ALA A 1 288 ? 35.801 -32.855 -56.913 1.00 46.17 282 ALA A CA 1
ATOM 2151 C C . ALA A 1 288 ? 36.423 -31.478 -56.693 1.00 44.70 282 ALA A C 1
ATOM 2152 O O . ALA A 1 288 ? 37.603 -31.365 -56.357 1.00 44.07 282 ALA A O 1
ATOM 2154 N N . GLN A 1 289 ? 35.615 -30.440 -56.885 1.00 45.40 283 GLN A N 1
ATOM 2155 C CA . GLN A 1 289 ? 36.085 -29.060 -56.836 1.00 46.54 283 GLN A CA 1
ATOM 2156 C C . GLN A 1 289 ? 35.935 -28.492 -55.425 1.00 45.80 283 GLN A C 1
ATOM 2157 O O . GLN A 1 289 ? 34.850 -28.537 -54.849 1.00 47.35 283 GLN A O 1
ATOM 2163 N N . PRO A 1 290 ? 37.025 -27.954 -54.862 1.00 44.61 284 PRO A N 1
ATOM 2164 C CA . PRO A 1 290 ? 36.960 -27.415 -53.506 1.00 44.90 284 PRO A CA 1
ATOM 2165 C C . PRO A 1 290 ? 36.226 -26.079 -53.450 1.00 42.89 284 PRO A C 1
ATOM 2166 O O . PRO A 1 290 ? 35.990 -25.460 -54.490 1.00 41.30 284 PRO A O 1
ATOM 2170 N N . MET A 1 291 ? 35.869 -25.647 -52.244 1.00 42.67 285 MET A N 1
ATOM 2171 C CA . MET A 1 291 ? 35.076 -24.435 -52.055 1.00 44.97 285 MET A CA 1
ATOM 2172 C C . MET A 1 291 ? 35.609 -23.640 -50.871 1.00 46.52 285 MET A C 1
ATOM 2173 O O . MET A 1 291 ? 36.072 -24.216 -49.883 1.00 44.03 285 MET A O 1
ATOM 2178 N N . ILE A 1 292 ? 35.542 -22.315 -50.967 1.00 52.08 286 ILE A N 1
ATOM 2179 C CA . ILE A 1 292 ? 35.976 -21.459 -49.864 1.00 56.99 286 ILE A CA 1
ATOM 2180 C C . ILE A 1 292 ? 34.819 -20.680 -49.255 1.00 48.76 286 ILE A C 1
ATOM 2181 O O . ILE A 1 292 ? 33.927 -20.216 -49.959 1.00 52.32 286 ILE A O 1
ATOM 2186 N N . SER A 1 293 ? 34.855 -20.548 -47.934 1.00 46.15 287 SER A N 1
ATOM 2187 C CA . SER A 1 293 ? 33.896 -19.740 -47.195 1.00 43.59 287 SER A CA 1
ATOM 2188 C C . SER A 1 293 ? 34.630 -18.572 -46.543 1.00 42.73 287 SER A C 1
ATOM 2189 O O . SER A 1 293 ? 35.260 -18.740 -45.503 1.00 41.11 287 SER A O 1
ATOM 2192 N N . VAL A 1 294 ? 34.552 -17.390 -47.152 1.00 45.92 288 VAL A N 1
ATOM 2193 C CA . VAL A 1 294 ? 35.193 -16.202 -46.584 1.00 46.29 288 VAL A CA 1
ATOM 2194 C C . VAL A 1 294 ? 34.272 -14.992 -46.556 1.00 45.11 288 VAL A C 1
ATOM 2195 O O . VAL A 1 294 ? 33.375 -14.845 -47.389 1.00 43.30 288 VAL A O 1
ATOM 2210 N N . CYS A 1 296 ? 34.789 -10.647 -45.600 1.00 46.40 290 CYS A N 1
ATOM 2211 C CA . CYS A 1 296 ? 35.689 -9.565 -45.207 1.00 45.92 290 CYS A CA 1
ATOM 2212 C C . CYS A 1 296 ? 35.082 -8.692 -44.102 1.00 41.77 290 CYS A C 1
ATOM 2213 O O . CYS A 1 296 ? 33.875 -8.439 -44.084 1.00 40.74 290 CYS A O 1
ATOM 2216 N N . SER A 1 297 ? 35.930 -8.238 -43.184 1.00 41.78 291 SER A N 1
ATOM 2217 C CA . SER A 1 297 ? 35.522 -7.283 -42.151 1.00 42.99 291 SER A CA 1
ATOM 2218 C C . SER A 1 297 ? 35.006 -5.979 -42.758 1.00 46.68 291 SER A C 1
ATOM 2219 O O . SER A 1 297 ? 34.214 -5.269 -42.137 1.00 46.49 291 SER A O 1
ATOM 2222 N N . SER A 1 298 ? 35.460 -5.672 -43.971 1.00 43.26 292 SER A N 1
ATOM 2223 C CA . SER A 1 298 ? 35.069 -4.448 -44.655 1.00 45.42 292 SER A CA 1
ATOM 2224 C C . SER A 1 298 ? 35.162 -4.650 -46.166 1.00 42.93 292 SER A C 1
ATOM 2225 O O . SER A 1 298 ? 35.993 -5.423 -46.638 1.00 45.14 292 SER A O 1
ATOM 2228 N N . PHE A 1 299 ? 34.313 -3.959 -46.921 1.00 40.74 293 PHE A N 1
ATOM 2229 C CA . PHE A 1 299 ? 34.260 -4.148 -48.370 1.00 41.93 293 PHE A CA 1
ATOM 2230 C C . PHE A 1 299 ? 34.894 -2.982 -49.128 1.00 44.92 293 PHE A C 1
ATOM 2231 O O . PHE A 1 299 ? 34.689 -2.843 -50.331 1.00 48.20 293 PHE A O 1
ATOM 2239 N N . HIS A 1 300 ? 35.662 -2.147 -48.435 1.00 49.02 294 HIS A N 1
ATOM 2240 C CA . HIS A 1 300 ? 36.159 -0.906 -49.029 1.00 51.05 294 HIS A CA 1
ATOM 2241 C C . HIS A 1 300 ? 37.477 -0.477 -48.404 1.00 52.26 294 HIS A C 1
ATOM 2242 O O . HIS A 1 300 ? 37.748 -0.768 -47.240 1.00 51.91 294 HIS A O 1
ATOM 2249 N N . PHE A 1 301 ? 38.291 0.221 -49.188 1.00 55.31 295 PHE A N 1
ATOM 2250 C CA . PHE A 1 301 ? 39.446 0.932 -48.658 1.00 55.92 295 PHE A CA 1
ATOM 2251 C C . PHE A 1 301 ? 39.319 2.429 -48.925 1.00 55.57 295 PHE A C 1
ATOM 2252 O O . PHE A 1 301 ? 39.222 2.859 -50.076 1.00 51.46 295 PHE A O 1
ATOM 2269 N N . SER A 1 303 ? 38.622 5.756 -50.029 1.00 57.24 297 SER A N 1
ATOM 2270 C CA . SER A 1 303 ? 37.683 6.161 -51.069 1.00 61.92 297 SER A CA 1
ATOM 2271 C C . SER A 1 303 ? 38.127 5.660 -52.445 1.00 61.31 297 SER A C 1
ATOM 2272 O O . SER A 1 303 ? 37.557 6.048 -53.465 1.00 58.45 297 SER A O 1
ATOM 2275 N N . HIS A 1 304 ? 39.141 4.796 -52.467 1.00 66.12 298 HIS A N 1
ATOM 2276 C CA . HIS A 1 304 ? 39.781 4.392 -53.717 1.00 72.09 298 HIS A CA 1
ATOM 2277 C C . HIS A 1 304 ? 39.327 3.011 -54.204 1.00 69.77 298 HIS A C 1
ATOM 2278 O O . HIS A 1 304 ? 39.392 2.733 -55.400 1.00 67.95 298 HIS A O 1
ATOM 2285 N N . CYS A 1 305 ? 38.874 2.153 -53.286 1.00 65.74 299 CYS A N 1
ATOM 2286 C CA A CYS A 1 305 ? 38.676 0.736 -53.596 0.50 61.02 299 CYS A CA 1
ATOM 2287 C CA B CYS A 1 305 ? 38.679 0.732 -53.588 0.50 63.39 299 CYS A CA 1
ATOM 2288 C C . CYS A 1 305 ? 37.455 0.151 -52.888 1.00 57.94 299 CYS A C 1
ATOM 2289 O O . CYS A 1 305 ? 37.270 0.339 -51.683 1.00 51.49 299 CYS A O 1
ATOM 2294 N N . VAL A 1 306 ? 36.626 -0.560 -53.649 1.00 56.23 300 VAL A N 1
ATOM 2295 C CA . VAL A 1 306 ? 35.478 -1.274 -53.095 1.00 54.09 300 VAL A CA 1
ATOM 2296 C C . VAL A 1 306 ? 35.421 -2.704 -53.641 1.00 53.49 300 VAL A C 1
ATOM 2297 O O . VAL A 1 306 ? 35.800 -2.953 -54.787 1.00 45.48 300 VAL A O 1
ATOM 2301 N N . LEU A 1 307 ? 34.944 -3.631 -52.812 1.00 50.05 301 LEU A N 1
ATOM 2302 C CA . LEU A 1 307 ? 34.785 -5.030 -53.206 1.00 47.66 301 LEU A CA 1
ATOM 2303 C C . LEU A 1 307 ? 33.312 -5.378 -53.356 1.00 47.97 301 LEU A C 1
ATOM 2304 O O . LEU A 1 307 ? 32.500 -5.038 -52.496 1.00 44.53 301 LEU A O 1
ATOM 2309 N N . LEU A 1 308 ? 32.974 -6.057 -54.449 1.00 47.41 302 LEU A N 1
ATOM 2310 C CA . LEU A 1 308 ? 31.641 -6.623 -54.626 1.00 48.05 302 LEU A CA 1
ATOM 2311 C C . LEU A 1 308 ? 31.718 -8.097 -55.019 1.00 48.44 302 LEU A C 1
ATOM 2312 O O . LEU A 1 308 ? 32.767 -8.583 -55.445 1.00 42.64 302 LEU A O 1
ATOM 2317 N N . GLY A 1 309 ? 30.599 -8.800 -54.871 1.00 46.26 303 GLY A N 1
ATOM 2318 C CA . GLY A 1 309 ? 30.528 -10.216 -55.209 1.00 42.91 303 GLY A CA 1
ATOM 2319 C C . GLY A 1 309 ? 31.353 -11.084 -54.273 1.00 43.25 303 GLY A C 1
ATOM 2320 O O . GLY A 1 309 ? 31.474 -10.797 -53.080 1.00 40.95 303 GLY A O 1
ATOM 2321 N N . ASP A 1 310 ? 31.923 -12.152 -54.821 1.00 40.56 304 ASP A N 1
ATOM 2322 C CA . ASP A 1 310 ? 32.620 -13.144 -54.014 1.00 42.67 304 ASP A CA 1
ATOM 2323 C C . ASP A 1 310 ? 33.904 -12.575 -53.427 1.00 41.45 304 ASP A C 1
ATOM 2324 O O . ASP A 1 310 ? 34.431 -13.109 -52.450 1.00 39.18 304 ASP A O 1
ATOM 2329 N N . ALA A 1 311 ? 34.408 -11.495 -54.021 1.00 41.65 305 ALA A N 1
ATOM 2330 C CA . ALA A 1 311 ? 35.601 -10.830 -53.500 1.00 43.91 305 ALA A CA 1
ATOM 2331 C C . ALA A 1 311 ? 35.352 -10.312 -52.089 1.00 42.03 305 ALA A C 1
ATOM 2332 O O . ALA A 1 311 ? 36.229 -10.386 -51.231 1.00 41.81 305 ALA A O 1
ATOM 2334 N N . ALA A 1 312 ? 34.151 -9.791 -51.857 1.00 39.99 306 ALA A N 1
ATOM 2335 C CA . ALA A 1 312 ? 33.764 -9.289 -50.539 1.00 41.17 306 ALA A CA 1
ATOM 2336 C C . ALA A 1 312 ? 33.247 -10.424 -49.664 1.00 40.37 306 ALA A C 1
ATOM 2337 O O . ALA A 1 312 ? 33.651 -10.562 -48.511 1.00 41.69 306 ALA A O 1
ATOM 2339 N N . HIS A 1 313 ? 32.351 -11.233 -50.22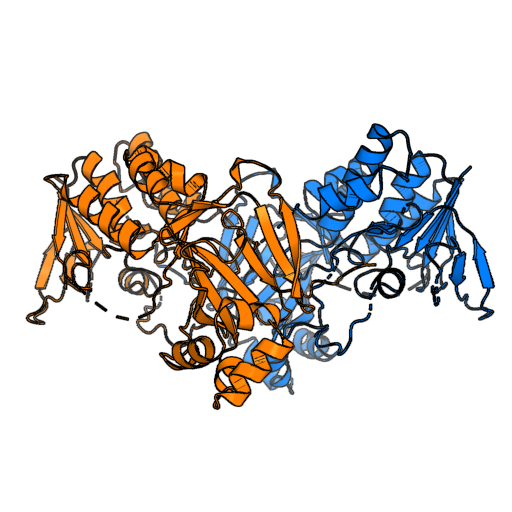0 1.00 40.40 307 HIS A N 1
ATOM 2340 C CA . HIS A 1 313 ? 31.774 -12.353 -49.485 1.00 40.70 307 HIS A CA 1
ATOM 2341 C C . HIS A 1 313 ? 31.643 -13.585 -50.375 1.00 39.25 307 HIS A C 1
ATOM 2342 O O . HIS A 1 313 ? 30.746 -13.663 -51.213 1.00 36.97 307 HIS A O 1
ATOM 2349 N N . ALA A 1 314 ? 32.545 -14.542 -50.184 1.00 38.24 308 ALA A N 1
ATOM 2350 C CA . ALA A 1 314 ? 32.482 -15.810 -50.900 1.00 42.60 308 ALA A CA 1
ATOM 2351 C C . ALA A 1 314 ? 31.573 -16.759 -50.140 1.00 41.66 308 ALA A C 1
ATOM 2352 O O . ALA A 1 314 ? 31.954 -17.328 -49.113 1.00 43.52 308 ALA A O 1
ATOM 2354 N N . ILE A 1 315 ? 30.364 -16.918 -50.659 1.00 45.19 309 ILE A N 1
ATOM 2355 C CA . ILE A 1 315 ? 29.310 -17.638 -49.966 1.00 50.19 309 ILE A CA 1
ATOM 2356 C C . ILE A 1 315 ? 29.166 -19.015 -50.598 1.00 48.76 309 ILE A C 1
ATOM 2357 O O . ILE A 1 315 ? 28.763 -19.131 -51.759 1.00 47.01 309 ILE A O 1
ATOM 2362 N N . VAL A 1 316 ? 29.494 -20.054 -49.840 1.00 47.78 310 VAL A N 1
ATOM 2363 C CA . VAL A 1 316 ? 29.255 -21.418 -50.304 1.00 54.19 310 VAL A CA 1
ATOM 2364 C C . VAL A 1 316 ? 27.752 -21.677 -50.355 1.00 52.23 310 VAL A C 1
ATOM 2365 O O . VAL A 1 316 ? 27.007 -21.189 -49.506 1.00 54.98 310 VAL A O 1
ATOM 2369 N N . PRO A 1 317 ? 27.303 -22.444 -51.356 1.00 53.62 311 PRO A N 1
ATOM 2370 C CA . PRO A 1 317 ? 25.876 -22.687 -51.597 1.00 60.50 311 PRO A CA 1
ATOM 2371 C C . PRO A 1 317 ? 25.079 -23.264 -50.412 1.00 62.83 311 PRO A C 1
ATOM 2372 O O . PRO A 1 317 ? 23.851 -23.163 -50.398 1.00 64.13 311 PRO A O 1
ATOM 2376 N N . PHE A 1 318 ? 25.757 -23.859 -49.432 1.00 62.05 312 PHE A N 1
ATOM 2377 C CA . PHE A 1 318 ? 25.072 -24.364 -48.238 1.00 64.38 312 PHE A CA 1
ATOM 2378 C C . PHE A 1 318 ? 24.483 -23.230 -47.412 1.00 63.96 312 PHE A C 1
ATOM 2379 O O . PHE A 1 318 ? 23.460 -23.403 -46.754 1.00 65.16 312 PHE A O 1
ATOM 2387 N N . PHE A 1 319 ? 25.133 -22.073 -47.446 1.00 64.01 313 PHE A N 1
ATOM 2388 C CA . PHE A 1 319 ? 24.758 -20.967 -46.577 1.00 66.58 313 PHE A CA 1
ATOM 2389 C C . PHE A 1 319 ? 24.130 -19.807 -47.343 1.00 62.79 313 PHE A C 1
ATOM 2390 O O . PHE A 1 319 ? 23.676 -18.841 -46.730 1.00 64.91 313 PHE A O 1
ATOM 2398 N N . GLY A 1 320 ? 24.101 -19.892 -48.672 1.00 56.99 314 GLY A N 1
ATOM 2399 C CA . GLY A 1 320 ? 23.309 -18.952 -49.460 1.00 54.91 314 GLY A CA 1
ATOM 2400 C C . GLY A 1 320 ? 23.701 -18.807 -50.917 1.00 54.30 314 GLY A C 1
ATOM 2401 O O . GLY A 1 320 ? 24.253 -19.724 -51.529 1.00 53.28 314 GLY A O 1
ATOM 2402 N N . GLN A 1 321 ? 23.406 -17.632 -51.465 1.00 54.55 315 GLN A N 1
ATOM 2403 C CA . GLN A 1 321 ? 23.227 -17.451 -52.896 1.00 52.74 315 GLN A CA 1
ATOM 2404 C C . GLN A 1 321 ? 24.182 -16.378 -53.395 1.00 50.74 315 GLN A C 1
ATOM 2405 O O . GLN A 1 321 ? 23.829 -15.198 -53.453 1.00 49.71 315 GLN A O 1
ATOM 2411 N N . GLY A 1 322 ? 25.393 -16.793 -53.754 1.00 46.63 316 GLY A N 1
ATOM 2412 C CA . GLY A 1 322 ? 26.488 -15.861 -54.001 1.00 42.51 316 GLY A CA 1
ATOM 2413 C C . GLY A 1 322 ? 26.210 -14.863 -55.112 1.00 43.45 316 GLY A C 1
ATOM 2414 O O . GLY A 1 322 ? 26.460 -13.667 -54.952 1.00 40.00 316 GLY A O 1
ATOM 2415 N N . MET A 1 323 ? 25.697 -15.351 -56.241 1.00 41.34 317 MET A N 1
ATOM 2416 C CA . MET A 1 323 ? 25.399 -14.485 -57.379 1.00 42.91 317 MET A CA 1
ATOM 2417 C C . MET A 1 323 ? 24.373 -13.434 -56.968 1.00 44.50 317 MET A C 1
ATOM 2418 O O . MET A 1 323 ? 24.579 -12.238 -57.170 1.00 46.64 317 MET A O 1
ATOM 2423 N N . ASN A 1 324 ? 23.268 -13.894 -56.391 1.00 44.02 318 ASN A N 1
ATOM 2424 C CA . ASN A 1 324 ? 22.177 -13.009 -56.016 1.00 42.28 318 ASN A CA 1
ATOM 2425 C C . ASN A 1 324 ? 22.650 -11.968 -55.010 1.00 42.46 318 ASN A C 1
ATOM 2426 O O . ASN A 1 324 ? 22.254 -10.806 -55.079 1.00 42.18 318 ASN A O 1
ATOM 2431 N N . ALA A 1 325 ? 23.501 -12.394 -54.081 1.00 38.62 319 ALA A N 1
ATOM 2432 C CA . ALA A 1 325 ? 24.104 -11.488 -53.111 1.00 39.27 319 ALA A CA 1
ATOM 2433 C C . ALA A 1 325 ? 24.960 -10.431 -53.798 1.00 41.22 319 ALA A C 1
ATOM 2434 O O . ALA A 1 325 ? 24.892 -9.248 -53.457 1.00 43.23 319 ALA A O 1
ATOM 2436 N N . GLY A 1 326 ? 25.768 -10.859 -54.763 1.00 38.96 320 GLY A N 1
ATOM 2437 C CA . GLY A 1 326 ? 26.627 -9.938 -55.500 1.00 39.24 320 GLY A CA 1
ATOM 2438 C C . GLY A 1 326 ? 25.809 -8.982 -56.345 1.00 38.23 320 GLY A C 1
ATOM 2439 O O . GLY A 1 326 ? 26.162 -7.814 -56.513 1.00 38.50 320 GLY A O 1
ATOM 2440 N N . PHE A 1 327 ? 24.707 -9.485 -56.881 1.00 38.43 321 PHE A N 1
ATOM 2441 C CA . PHE A 1 327 ? 23.827 -8.670 -57.699 1.00 42.56 321 PHE A CA 1
ATOM 2442 C C . PHE A 1 327 ? 23.161 -7.605 -56.830 1.00 47.07 321 PHE A C 1
ATOM 2443 O O . PHE A 1 327 ? 23.026 -6.454 -57.243 1.00 46.98 321 PHE A O 1
ATOM 2451 N N . GLU A 1 328 ? 22.752 -7.998 -55.626 1.00 44.45 322 GLU A N 1
ATOM 2452 C CA . GLU A 1 328 ? 22.218 -7.054 -54.654 1.00 46.68 322 GLU A CA 1
ATOM 2453 C C . GLU A 1 328 ? 23.278 -6.064 -54.180 1.00 45.95 322 GLU A C 1
ATOM 2454 O O . GLU A 1 328 ? 22.967 -4.902 -53.907 1.00 45.84 322 GLU A O 1
ATOM 2460 N N . ASP A 1 329 ? 24.524 -6.521 -54.081 1.00 42.91 323 ASP A N 1
ATOM 2461 C CA . ASP A 1 329 ? 25.649 -5.624 -53.827 1.00 44.52 323 ASP A CA 1
ATOM 2462 C C . ASP A 1 329 ? 25.604 -4.445 -54.800 1.00 50.08 323 ASP A C 1
ATOM 2463 O O . ASP A 1 329 ? 25.731 -3.286 -54.404 1.00 45.18 323 ASP A O 1
ATOM 2468 N N . CYS A 1 330 ? 25.424 -4.755 -56.078 1.00 50.56 324 CYS A N 1
ATOM 2469 C CA . CYS A 1 330 ? 25.390 -3.734 -57.112 1.00 49.65 324 CYS A CA 1
ATOM 2470 C C . CYS A 1 330 ? 24.207 -2.794 -56.883 1.00 51.02 324 CYS A C 1
ATOM 2471 O O . CYS A 1 330 ? 24.357 -1.574 -56.905 1.00 51.39 324 CYS A O 1
ATOM 2474 N N . LEU A 1 331 ? 23.031 -3.372 -56.662 1.00 50.06 325 LEU A N 1
ATOM 2475 C CA . LEU A 1 331 ? 21.814 -2.593 -56.474 1.00 49.07 325 LEU A CA 1
ATOM 2476 C C . LEU A 1 331 ? 21.957 -1.623 -55.299 1.00 52.60 325 LEU A C 1
ATOM 2477 O O . LEU A 1 331 ? 21.690 -0.425 -55.430 1.00 51.72 325 LEU A O 1
ATOM 2482 N N . VAL A 1 332 ? 22.380 -2.149 -54.155 1.00 48.05 326 VAL A N 1
ATOM 2483 C CA . VAL A 1 332 ? 22.563 -1.342 -52.956 1.00 46.69 326 VAL A CA 1
ATOM 2484 C C . VAL A 1 332 ? 23.599 -0.245 -53.181 1.00 47.73 326 VAL A C 1
ATOM 2485 O O . VAL A 1 332 ? 23.406 0.897 -52.761 1.00 46.96 326 VAL A O 1
ATOM 2489 N N . PHE A 1 333 ? 24.697 -0.590 -53.844 1.00 50.43 327 PHE A N 1
ATOM 2490 C CA . PHE A 1 333 ? 25.732 0.391 -54.166 1.00 52.81 327 PHE A CA 1
ATOM 2491 C C . PHE A 1 333 ? 25.170 1.523 -55.025 1.00 55.11 327 PHE A C 1
ATOM 2492 O O . PHE A 1 333 ? 25.474 2.697 -54.807 1.00 50.79 327 PHE A O 1
ATOM 2500 N N . ASP A 1 334 ? 24.350 1.159 -56.003 1.00 52.65 328 ASP A N 1
ATOM 2501 C CA . ASP A 1 334 ? 23.772 2.130 -56.916 1.00 55.83 328 ASP A CA 1
ATOM 2502 C C . ASP A 1 334 ? 22.791 3.047 -56.196 1.00 55.14 328 ASP A C 1
ATOM 2503 O O . ASP A 1 334 ? 22.677 4.224 -56.526 1.00 53.35 328 ASP A O 1
ATOM 2508 N N . GLU A 1 335 ? 22.083 2.503 -55.213 1.00 55.94 329 GLU A N 1
ATOM 2509 C CA . GLU A 1 335 ? 21.170 3.301 -54.404 1.00 55.38 329 GLU A CA 1
ATOM 2510 C C . GLU A 1 335 ? 21.933 4.303 -53.537 1.00 53.62 329 GLU A C 1
ATOM 2511 O O . GLU A 1 335 ? 21.484 5.433 -53.338 1.00 52.88 329 GLU A O 1
ATOM 2517 N N . LEU A 1 336 ? 23.087 3.890 -53.025 1.00 53.14 330 LEU A N 1
ATOM 2518 C CA . LEU A 1 336 ? 23.951 4.798 -52.282 1.00 52.00 330 LEU A CA 1
ATOM 2519 C C . LEU A 1 336 ? 24.497 5.913 -53.173 1.00 55.58 330 LEU A C 1
ATOM 2520 O O . LEU A 1 336 ? 24.665 7.045 -52.719 1.00 59.20 330 LEU A O 1
ATOM 2525 N N . MET A 1 337 ? 24.773 5.596 -54.436 1.00 54.28 331 MET A N 1
ATOM 2526 C CA . MET A 1 337 ? 25.295 6.591 -55.374 1.00 55.28 331 MET A CA 1
ATOM 2527 C C . MET A 1 337 ? 24.273 7.691 -55.651 1.00 54.04 331 MET A C 1
ATOM 2528 O O . MET A 1 337 ? 24.596 8.874 -55.593 1.00 52.75 331 MET A O 1
ATOM 2533 N N . ASP A 1 338 ? 23.042 7.293 -55.953 1.00 56.85 332 ASP A N 1
ATOM 2534 C CA . ASP A 1 338 ? 21.922 8.225 -55.992 1.00 59.91 332 ASP A CA 1
ATOM 2535 C C . ASP A 1 338 ? 21.877 9.049 -54.716 1.00 60.77 332 ASP A C 1
ATOM 2536 O O . ASP A 1 338 ? 21.871 10.277 -54.759 1.00 61.31 332 ASP A O 1
ATOM 2541 N N . LYS A 1 339 ? 21.845 8.358 -53.582 1.00 60.60 333 LYS A N 1
ATOM 2542 C CA . LYS A 1 339 ? 21.671 9.001 -52.287 1.00 59.23 333 LYS A CA 1
ATOM 2543 C C . LYS A 1 339 ? 22.754 10.043 -52.024 1.00 59.37 333 LYS A C 1
ATOM 2544 O O . LYS A 1 339 ? 22.459 11.134 -51.544 1.00 62.60 333 LYS A O 1
ATOM 2550 N N . PHE A 1 340 ? 24.004 9.705 -52.336 1.00 58.29 334 PHE A N 1
ATOM 2551 C CA . PHE A 1 340 ? 25.142 10.552 -51.979 1.00 53.50 334 PHE A CA 1
ATOM 2552 C C . PHE A 1 340 ? 25.768 11.222 -53.200 1.00 53.47 334 PHE A C 1
ATOM 2553 O O . PHE A 1 340 ? 26.916 11.668 -53.149 1.00 52.13 334 PHE A O 1
ATOM 2561 N N . SER A 1 341 ? 25.016 11.291 -54.296 1.00 55.95 335 SER A N 1
ATOM 2562 C CA . SER A 1 341 ? 25.443 12.037 -55.480 1.00 54.13 335 SER A CA 1
ATOM 2563 C C . SER A 1 341 ? 26.872 11.677 -55.881 1.00 52.95 335 SER A C 1
ATOM 2564 O O . SER A 1 341 ? 27.733 12.552 -56.017 1.00 51.27 335 SER A O 1
ATOM 2567 N N . ASN A 1 342 ? 27.118 10.382 -56.069 1.00 53.10 336 ASN A N 1
ATOM 2568 C CA . ASN A 1 342 ? 28.383 9.901 -56.625 1.00 54.50 336 ASN A CA 1
ATOM 2569 C C . ASN A 1 342 ? 29.599 10.259 -55.777 1.00 49.68 336 ASN A C 1
ATOM 2570 O O . ASN A 1 342 ? 30.734 10.172 -56.246 1.00 50.53 336 ASN A O 1
ATOM 2575 N N . ASP A 1 343 ? 29.370 10.662 -54.533 1.00 52.31 337 ASP A N 1
ATOM 2576 C CA . ASP A 1 343 ? 30.475 10.918 -53.621 1.00 53.92 337 ASP A CA 1
ATOM 2577 C C . ASP A 1 343 ? 30.982 9.594 -53.064 1.00 55.13 337 ASP A C 1
ATOM 2578 O O . ASP A 1 343 ? 30.326 8.967 -52.231 1.00 56.00 337 ASP A O 1
ATOM 2583 N N . LEU A 1 344 ? 32.153 9.178 -53.533 1.00 57.67 338 LEU A N 1
ATOM 2584 C CA . LEU A 1 344 ? 32.717 7.883 -53.176 1.00 55.15 338 LEU A CA 1
ATOM 2585 C C . LEU A 1 344 ? 33.247 7.888 -51.747 1.00 56.14 338 LEU A C 1
ATOM 2586 O O . LEU A 1 344 ? 33.162 6.882 -51.042 1.00 56.41 338 LEU A O 1
ATOM 2591 N N . SER A 1 345 ? 33.794 9.021 -51.322 1.00 52.63 339 SER A N 1
ATOM 2592 C CA . SER A 1 345 ? 34.233 9.179 -49.940 1.00 53.38 339 SER A CA 1
ATOM 2593 C C . SER A 1 345 ? 33.144 8.729 -48.969 1.00 48.97 339 SER A C 1
ATOM 2594 O O . SER A 1 345 ? 33.443 8.258 -47.878 1.00 49.48 339 SER A O 1
ATOM 2597 N N . LEU A 1 346 ? 31.885 8.877 -49.375 1.00 51.16 340 LEU A N 1
ATOM 2598 C CA . LEU A 1 346 ? 30.745 8.510 -48.533 1.00 54.67 340 LEU A CA 1
ATOM 2599 C C . LEU A 1 346 ? 30.176 7.142 -48.901 1.00 53.69 340 LEU A C 1
ATOM 2600 O O . LEU A 1 346 ? 29.922 6.309 -48.027 1.00 48.78 340 LEU A O 1
ATOM 2605 N N . CYS A 1 347 ? 29.976 6.915 -50.195 1.00 49.63 341 CYS A N 1
ATOM 2606 C CA A CYS A 1 347 ? 29.329 5.699 -50.668 0.50 50.39 341 CYS A CA 1
ATOM 2607 C CA B CYS A 1 347 ? 29.325 5.698 -50.660 0.50 51.82 341 CYS A CA 1
ATOM 2608 C C . CYS A 1 347 ? 30.055 4.455 -50.166 1.00 48.91 341 CYS A C 1
ATOM 2609 O O . CYS A 1 347 ? 29.433 3.525 -49.660 1.00 46.79 341 CYS A O 1
ATOM 2614 N N . LEU A 1 348 ? 31.375 4.445 -50.311 1.00 46.97 342 LEU A N 1
ATOM 2615 C CA . LEU A 1 348 ? 32.169 3.277 -49.958 1.00 45.59 342 LEU A CA 1
ATOM 2616 C C . LEU A 1 348 ? 31.987 2.874 -48.497 1.00 48.33 342 LEU A C 1
ATOM 2617 O O . LEU A 1 348 ? 31.482 1.788 -48.214 1.00 49.93 342 LEU A O 1
ATOM 2622 N N . PRO A 1 349 ? 32.394 3.743 -47.560 1.00 50.27 343 PRO A N 1
ATOM 2623 C CA . PRO A 1 349 ? 32.320 3.339 -46.159 1.00 46.42 343 PRO A CA 1
ATOM 2624 C C . PRO A 1 349 ? 30.904 2.942 -45.748 1.00 47.56 343 PRO A C 1
ATOM 2625 O O . PRO A 1 349 ? 30.725 2.001 -44.975 1.00 45.43 343 PRO A O 1
ATOM 2629 N N . VAL A 1 350 ? 29.909 3.654 -46.266 1.00 46.84 344 VAL A N 1
ATOM 2630 C CA . VAL A 1 350 ? 28.517 3.378 -45.924 1.00 46.77 344 VAL A CA 1
ATOM 2631 C C . VAL A 1 350 ? 28.071 2.049 -46.534 1.00 45.65 344 VAL A C 1
ATOM 2632 O O . VAL A 1 350 ? 27.289 1.310 -45.933 1.00 39.61 344 VAL A O 1
ATOM 2636 N N . PHE A 1 351 ? 28.574 1.757 -47.729 1.00 45.06 345 PHE A N 1
ATOM 2637 C CA . PHE A 1 351 ? 28.348 0.464 -48.367 1.00 46.95 345 PHE A CA 1
ATOM 2638 C C . PHE A 1 351 ? 28.760 -0.684 -47.452 1.00 41.64 345 PHE A C 1
ATOM 2639 O O . PHE A 1 351 ? 27.966 -1.576 -47.170 1.00 42.44 345 PHE A O 1
ATOM 2647 N N . SER A 1 352 ? 30.002 -0.655 -46.991 1.00 39.22 346 SER A N 1
ATOM 2648 C CA . SER A 1 352 ? 30.474 -1.647 -46.033 1.00 43.75 346 SER A CA 1
ATOM 2649 C C . SER A 1 352 ? 29.476 -1.828 -44.895 1.00 43.34 346 SER A C 1
ATOM 2650 O O . SER A 1 352 ? 29.064 -2.950 -44.593 1.00 45.06 346 SER A O 1
ATOM 2653 N N . ARG A 1 353 ? 29.090 -0.720 -44.270 1.00 40.35 347 ARG A N 1
ATOM 2654 C CA . ARG A 1 353 ? 28.292 -0.765 -43.049 1.00 42.75 347 ARG A CA 1
ATOM 2655 C C . ARG A 1 353 ? 26.912 -1.345 -43.287 1.00 41.20 347 ARG A C 1
ATOM 2656 O O . ARG A 1 353 ? 26.365 -2.012 -42.418 1.00 39.95 347 ARG A O 1
ATOM 2664 N N . LEU A 1 354 ? 26.353 -1.088 -44.466 1.00 41.51 348 LEU A N 1
ATOM 2665 C CA . LEU A 1 354 ? 24.984 -1.482 -44.765 1.00 44.90 348 LEU A CA 1
ATOM 2666 C C . LEU A 1 354 ? 24.887 -2.881 -45.375 1.00 43.28 348 LEU A C 1
ATOM 2667 O O . LEU A 1 354 ? 23.866 -3.543 -45.227 1.00 45.27 348 LEU A O 1
ATOM 2672 N N . ARG A 1 355 ? 25.931 -3.337 -46.058 1.00 44.29 349 ARG A N 1
ATOM 2673 C CA . ARG A 1 355 ? 25.884 -4.660 -46.688 1.00 46.88 349 ARG A CA 1
ATOM 2674 C C . ARG A 1 355 ? 26.177 -5.772 -45.694 1.00 44.83 349 ARG A C 1
ATOM 2675 O O . ARG A 1 355 ? 25.456 -6.760 -45.630 1.00 47.15 349 ARG A O 1
ATOM 2683 N N . ILE A 1 356 ? 27.240 -5.604 -44.919 1.00 47.40 350 ILE A N 1
ATOM 2684 C CA . ILE A 1 356 ? 27.731 -6.664 -44.041 1.00 51.08 350 ILE A CA 1
ATOM 2685 C C . ILE A 1 356 ? 26.644 -7.315 -43.162 1.00 54.05 350 ILE A C 1
ATOM 2686 O O . ILE A 1 356 ? 26.668 -8.528 -42.955 1.00 56.94 350 ILE A O 1
ATOM 2691 N N . PRO A 1 357 ? 25.691 -6.519 -42.641 1.00 56.08 351 PRO A N 1
ATOM 2692 C CA . PRO A 1 357 ? 24.586 -7.068 -41.844 1.00 62.70 351 PRO A CA 1
ATOM 2693 C C . PRO A 1 357 ? 23.404 -7.652 -42.629 1.00 68.84 351 PRO A C 1
ATOM 2694 O O . PRO A 1 357 ? 22.307 -7.757 -42.078 1.00 71.01 351 PRO A O 1
ATOM 2698 N N . ASP A 1 358 ? 23.611 -8.026 -43.889 1.00 77.78 352 ASP A N 1
ATOM 2699 C CA . ASP A 1 358 ? 22.564 -8.697 -44.666 1.00 86.67 352 ASP A CA 1
ATOM 2700 C C . ASP A 1 358 ? 22.753 -10.215 -44.659 1.00 95.09 352 ASP A C 1
ATOM 2701 O O . ASP A 1 358 ? 23.087 -10.815 -45.682 1.00 96.96 352 ASP A O 1
ATOM 2706 N N . ASP A 1 359 ? 22.537 -10.831 -43.500 1.00 101.34 353 ASP A N 1
ATOM 2707 C CA . ASP A 1 359 ? 22.746 -12.268 -43.343 1.00 104.98 353 ASP A CA 1
ATOM 2708 C C . ASP A 1 359 ? 21.470 -12.970 -42.887 1.00 105.51 353 ASP A C 1
ATOM 2709 O O . ASP A 1 359 ? 20.667 -12.400 -42.147 1.00 102.72 353 ASP A O 1
ATOM 2714 N N . SER A 1 363 ? 18.477 -21.685 -47.346 1.00 66.40 357 SER A N 1
ATOM 2715 C CA . SER A 1 363 ? 18.727 -22.894 -46.570 1.00 66.85 357 SER A CA 1
ATOM 2716 C C . SER A 1 363 ? 18.062 -24.119 -47.196 1.00 66.23 357 SER A C 1
ATOM 2717 O O . SER A 1 363 ? 17.847 -25.126 -46.523 1.00 60.03 357 SER A O 1
ATOM 2720 N N . ASP A 1 364 ? 17.739 -24.030 -48.484 1.00 68.59 358 ASP A N 1
ATOM 2721 C CA . ASP A 1 364 ? 17.327 -25.203 -49.256 1.00 67.49 358 ASP A CA 1
ATOM 2722 C C . ASP A 1 364 ? 18.390 -26.300 -49.195 1.00 66.83 358 ASP A C 1
ATOM 2723 O O . ASP A 1 364 ? 18.069 -27.492 -49.212 1.00 72.17 358 ASP A O 1
ATOM 2728 N N . LEU A 1 365 ? 19.654 -25.892 -49.125 1.00 59.06 359 LEU A N 1
ATOM 2729 C CA . LEU A 1 365 ? 20.768 -26.826 -49.235 1.00 53.72 359 LEU A CA 1
ATOM 2730 C C . LEU A 1 365 ? 21.450 -27.077 -47.893 1.00 50.96 359 LEU A C 1
ATOM 2731 O O . LEU A 1 365 ? 22.662 -27.252 -47.829 1.00 51.13 359 LEU A O 1
ATOM 2736 N N . SER A 1 366 ? 20.676 -27.097 -46.815 1.00 50.82 360 SER A N 1
ATOM 2737 C CA . SER A 1 366 ? 21.221 -27.515 -45.530 1.00 51.09 360 SER A CA 1
ATOM 2738 C C . SER A 1 366 ? 21.379 -29.032 -45.480 1.00 48.41 360 SER A C 1
ATOM 2739 O O . SER A 1 366 ? 20.833 -29.759 -46.313 1.00 49.42 360 SER A O 1
ATOM 2742 N N A MET A 1 367 ? 22.129 -29.509 -44.501 0.50 48.86 361 MET A N 1
ATOM 2743 N N B MET A 1 367 ? 22.138 -29.488 -44.484 0.50 47.80 361 MET A N 1
ATOM 2744 C CA A MET A 1 367 ? 22.350 -30.934 -44.363 0.50 48.87 361 MET A CA 1
ATOM 2745 C CA B MET A 1 367 ? 22.391 -30.911 -44.234 0.50 47.16 361 MET A CA 1
ATOM 2746 C C A MET A 1 367 ? 21.302 -31.519 -43.419 0.50 43.27 361 MET A C 1
ATOM 2747 C C B MET A 1 367 ? 21.266 -31.504 -43.390 0.50 42.24 361 MET A C 1
ATOM 2748 O O A MET A 1 367 ? 21.184 -31.096 -42.269 0.50 42.62 361 MET A O 1
ATOM 2749 O O B MET A 1 367 ? 21.052 -31.063 -42.261 0.50 41.35 361 MET A O 1
ATOM 2758 N N . TYR A 1 368 ? 20.546 -32.494 -43.915 1.00 38.49 362 TYR A N 1
ATOM 2759 C CA . TYR A 1 368 ? 19.545 -33.193 -43.100 1.00 36.11 362 TYR A CA 1
ATOM 2760 C C . TYR A 1 368 ? 19.160 -34.560 -43.644 1.00 33.30 362 TYR A C 1
ATOM 2761 O O . TYR A 1 368 ? 19.220 -34.799 -44.849 1.00 32.75 362 TYR A O 1
ATOM 2770 N N . ASN A 1 369 ? 18.760 -35.453 -42.741 1.00 35.49 363 ASN A N 1
ATOM 2771 C CA . ASN A 1 369 ? 18.031 -36.663 -43.121 1.00 37.33 363 ASN A CA 1
ATOM 2772 C C . ASN A 1 369 ? 16.557 -36.353 -43.343 1.00 36.23 363 ASN A C 1
ATOM 2773 O O . ASN A 1 369 ? 15.911 -35.712 -42.510 1.00 36.65 363 ASN A O 1
ATOM 2778 N N . TYR A 1 370 ? 16.033 -36.816 -44.467 1.00 32.89 364 TYR A N 1
ATOM 2779 C CA . TYR A 1 370 ? 14.620 -36.672 -44.782 1.00 35.40 364 TYR A CA 1
ATOM 2780 C C . TYR A 1 370 ? 13.873 -37.964 -44.471 1.00 34.49 364 TYR A C 1
ATOM 2781 O O . TYR A 1 370 ? 14.024 -38.953 -45.184 1.00 39.21 364 TYR A O 1
ATOM 2790 N N . ILE A 1 371 ? 13.070 -37.951 -43.412 1.00 33.28 365 ILE A N 1
ATOM 2791 C CA . ILE A 1 371 ? 12.348 -39.149 -42.973 1.00 34.82 365 ILE A CA 1
ATOM 2792 C C . ILE A 1 371 ? 11.002 -39.292 -43.671 1.00 35.54 365 ILE A C 1
ATOM 2793 O O . ILE A 1 371 ? 10.148 -38.407 -43.581 1.00 36.04 365 ILE A O 1
ATOM 2798 N N . GLU A 1 372 ? 10.811 -40.408 -44.365 1.00 35.46 366 GLU A N 1
ATOM 2799 C CA . GLU A 1 372 ? 9.544 -40.679 -45.034 1.00 37.51 366 GLU A CA 1
ATOM 2800 C C . GLU A 1 372 ? 8.508 -41.158 -44.027 1.00 35.56 366 GLU A C 1
ATOM 2801 O O . GLU A 1 372 ? 8.729 -42.137 -43.324 1.00 32.76 366 GLU A O 1
ATOM 2807 N N . MET A 1 373 ? 7.379 -40.458 -43.964 1.00 37.11 367 MET A N 1
ATOM 2808 C CA A MET A 1 373 ? 6.307 -40.789 -43.031 0.50 39.34 367 MET A CA 1
ATOM 2809 C CA B MET A 1 373 ? 6.316 -40.805 -43.026 0.50 35.68 367 MET A CA 1
ATOM 2810 C C . MET A 1 373 ? 5.169 -41.488 -43.760 1.00 37.17 367 MET A C 1
ATOM 2811 O O . MET A 1 373 ? 5.042 -41.369 -44.977 1.00 35.69 367 MET A O 1
ATOM 2820 N N . ARG A 1 374 ? 4.344 -42.208 -43.008 1.00 40.16 368 ARG A N 1
ATOM 2821 C CA . ARG A 1 374 ? 3.096 -42.764 -43.538 1.00 48.04 368 ARG A CA 1
ATOM 2822 C C . ARG A 1 374 ? 2.058 -41.684 -43.885 1.00 52.08 368 ARG A C 1
ATOM 2823 O O . ARG A 1 374 ? 1.408 -41.771 -44.925 1.00 57.98 368 ARG A O 1
ATOM 2831 N N . ALA A 1 375 ? 1.914 -40.680 -43.014 1.00 55.47 369 ALA A N 1
ATOM 2832 C CA . ALA A 1 375 ? 0.875 -39.626 -43.136 1.00 68.62 369 ALA A CA 1
ATOM 2833 C C . ALA A 1 375 ? -0.582 -40.140 -43.156 1.00 76.48 369 ALA A C 1
ATOM 2834 O O . ALA A 1 375 ? -1.522 -39.403 -42.828 1.00 58.00 369 ALA A O 1
ATOM 2836 N N . ARG B 1 14 ? -15.394 -34.697 -23.364 1.00 62.15 8 ARG B N 1
ATOM 2837 C CA . ARG B 1 14 ? -14.058 -34.054 -23.183 1.00 66.82 8 ARG B CA 1
ATOM 2838 C C . ARG B 1 14 ? -12.937 -34.920 -23.767 1.00 65.87 8 ARG B C 1
ATOM 2839 O O . ARG B 1 14 ? -12.547 -35.929 -23.177 1.00 60.98 8 ARG B O 1
ATOM 2847 N N . LYS B 1 15 ? -12.425 -34.514 -24.927 1.00 62.99 9 LYS B N 1
ATOM 2848 C CA . LYS B 1 15 ? -11.420 -35.289 -25.651 1.00 56.03 9 LYS B CA 1
ATOM 2849 C C . LYS B 1 15 ? -10.117 -35.398 -24.861 1.00 53.73 9 LYS B C 1
ATOM 2850 O O . LYS B 1 15 ? -9.662 -34.425 -24.256 1.00 47.22 9 LYS B O 1
ATOM 2856 N N . LYS B 1 16 ? -9.524 -36.591 -24.874 1.00 51.75 10 LYS B N 1
ATOM 2857 C CA . LYS B 1 16 ? -8.244 -36.827 -24.210 1.00 50.98 10 LYS B CA 1
ATOM 2858 C C . LYS B 1 16 ? -7.086 -36.612 -25.181 1.00 45.24 10 LYS B C 1
ATOM 2859 O O . LYS B 1 16 ? -7.024 -37.244 -26.241 1.00 45.35 10 LYS B O 1
ATOM 2865 N N . VAL B 1 17 ? -6.172 -35.719 -24.815 1.00 41.46 11 VAL B N 1
ATOM 2866 C CA . VAL B 1 17 ? -4.934 -35.537 -25.568 1.00 42.30 11 VAL B CA 1
ATOM 2867 C C . VAL B 1 17 ? -3.748 -36.046 -24.755 1.00 42.88 11 VAL B C 1
ATOM 2868 O O . VAL B 1 17 ? -3.567 -35.659 -23.592 1.00 42.49 11 VAL B O 1
ATOM 2872 N N . ALA B 1 18 ? -2.948 -36.913 -25.374 1.00 37.94 12 ALA B N 1
ATOM 2873 C CA . ALA B 1 18 ? -1.664 -37.323 -24.815 1.00 38.46 12 ALA B CA 1
ATOM 2874 C C . ALA B 1 18 ? -0.530 -36.492 -25.410 1.00 36.82 12 ALA B C 1
ATOM 2875 O O . ALA B 1 18 ? -0.213 -36.616 -26.591 1.00 38.71 12 ALA B O 1
ATOM 2877 N N . VAL B 1 19 ? 0.079 -35.646 -24.589 1.00 36.60 13 VAL B N 1
ATOM 2878 C CA . VAL B 1 19 ? 1.259 -34.903 -25.006 1.00 36.90 13 VAL B CA 1
ATOM 2879 C C . VAL B 1 19 ? 2.520 -35.636 -24.555 1.00 37.47 13 VAL B C 1
ATOM 2880 O O . VAL B 1 19 ? 2.776 -35.769 -23.358 1.00 35.69 13 VAL B O 1
ATOM 2884 N N . ILE B 1 20 ? 3.301 -36.107 -25.521 1.00 34.23 14 ILE B N 1
ATOM 2885 C CA . ILE B 1 20 ? 4.536 -36.828 -25.228 1.00 35.61 14 ILE B CA 1
ATOM 2886 C C . ILE B 1 20 ? 5.718 -35.868 -25.214 1.00 35.21 14 ILE B C 1
ATOM 2887 O O . ILE B 1 20 ? 6.068 -35.283 -26.237 1.00 35.19 14 ILE B O 1
ATOM 2892 N N . GLY B 1 21 ? 6.331 -35.710 -24.048 1.00 36.56 15 GLY B N 1
ATOM 2893 C CA . GLY B 1 21 ? 7.394 -34.741 -23.874 1.00 36.68 15 GLY B CA 1
ATOM 2894 C C . GLY B 1 21 ? 6.894 -33.513 -23.145 1.00 41.16 15 GLY B C 1
ATOM 2895 O O . GLY B 1 21 ? 6.003 -32.814 -23.628 1.00 42.84 15 GLY B O 1
ATOM 2896 N N . GLY B 1 22 ? 7.471 -33.255 -21.975 1.00 39.05 16 GLY B N 1
ATOM 2897 C CA . GLY B 1 22 ? 7.301 -31.981 -21.292 1.00 39.45 16 GLY B CA 1
ATOM 2898 C C . GLY B 1 22 ? 8.532 -31.109 -21.422 1.00 38.03 16 GLY B C 1
ATOM 2899 O O . GLY B 1 22 ? 8.958 -30.475 -20.461 1.00 36.97 16 GLY B O 1
ATOM 2900 N N . GLY B 1 23 ? 9.107 -31.078 -22.618 1.00 40.06 17 GLY B N 1
ATOM 2901 C CA . GLY B 1 23 ? 10.182 -30.145 -22.922 1.00 40.34 17 GLY B CA 1
ATOM 2902 C C . GLY B 1 23 ? 9.644 -28.762 -23.241 1.00 37.93 17 GLY B C 1
ATOM 2903 O O . GLY B 1 23 ? 8.552 -28.399 -22.811 1.00 41.60 17 GLY B O 1
ATOM 2904 N N . LEU B 1 24 ? 10.417 -27.992 -23.999 1.00 36.66 18 LEU B N 1
ATOM 2905 C CA . LEU B 1 24 ? 10.051 -26.622 -24.339 1.00 37.01 18 LEU B CA 1
ATOM 2906 C C . LEU B 1 24 ? 8.708 -26.582 -25.068 1.00 38.00 18 LEU B C 1
ATOM 2907 O O . LEU B 1 24 ? 7.796 -25.860 -24.668 1.00 36.93 18 LEU B O 1
ATOM 2912 N N . VAL B 1 25 ? 8.595 -27.363 -26.136 1.00 35.73 19 VAL B N 1
ATOM 2913 C CA . VAL B 1 25 ? 7.441 -27.285 -27.023 1.00 35.88 19 VAL B CA 1
ATOM 2914 C C . VAL B 1 25 ? 6.238 -28.015 -26.440 1.00 38.71 19 VAL B C 1
ATOM 2915 O O . VAL B 1 25 ? 5.098 -27.577 -26.603 1.00 39.62 19 VAL B O 1
ATOM 2919 N N . GLY B 1 26 ? 6.496 -29.129 -25.760 1.00 38.47 20 GLY B N 1
ATOM 2920 C CA . GLY B 1 26 ? 5.433 -29.906 -25.134 1.00 38.09 20 GLY B CA 1
ATOM 2921 C C . GLY B 1 26 ? 4.700 -29.121 -24.063 1.00 37.70 20 GLY B C 1
ATOM 2922 O O . GLY B 1 26 ? 3.475 -29.169 -23.980 1.00 38.01 20 GLY B O 1
ATOM 2923 N N . SER B 1 27 ? 5.458 -28.399 -23.242 1.00 39.43 21 SER B N 1
ATOM 2924 C CA . SER B 1 27 ? 4.888 -27.553 -22.193 1.00 38.83 21 SER B CA 1
ATOM 2925 C C . SER B 1 27 ? 4.084 -26.394 -22.771 1.00 39.68 21 SER B C 1
ATOM 2926 O O . SER B 1 27 ? 2.964 -26.120 -22.334 1.00 40.08 21 SER B O 1
ATOM 2929 N N . LEU B 1 28 ? 4.663 -25.714 -23.755 1.00 38.58 22 LEU B N 1
ATOM 2930 C CA . LEU B 1 28 ? 3.971 -24.639 -24.449 1.00 37.81 22 LEU B CA 1
ATOM 2931 C C . LEU B 1 28 ? 2.641 -25.150 -24.990 1.00 39.74 22 LEU B C 1
ATOM 2932 O O . LEU B 1 28 ? 1.597 -24.514 -24.818 1.00 38.21 22 LEU B O 1
ATOM 2937 N N . GLN B 1 29 ? 2.687 -26.306 -25.645 1.00 37.08 23 GLN B N 1
ATOM 2938 C CA . GLN B 1 29 ? 1.551 -26.796 -26.417 1.00 37.93 23 GLN B CA 1
ATOM 2939 C C . GLN B 1 29 ? 0.423 -27.268 -25.507 1.00 40.74 23 GLN B C 1
ATOM 2940 O O . GLN B 1 29 ? -0.749 -27.201 -25.878 1.00 42.25 23 GLN B O 1
ATOM 2946 N N . ALA B 1 30 ? 0.780 -27.745 -24.319 1.00 40.54 24 ALA B N 1
ATOM 2947 C CA . ALA B 1 30 ? -0.211 -28.040 -23.293 1.00 44.98 24 ALA B CA 1
ATOM 2948 C C . ALA B 1 30 ? -0.998 -26.778 -22.929 1.00 44.59 24 ALA B C 1
ATOM 2949 O O . ALA B 1 30 ? -2.217 -26.827 -22.767 1.00 51.64 24 ALA B O 1
ATOM 2951 N N . CYS B 1 31 ? -0.299 -25.654 -22.802 1.00 45.63 25 CYS B N 1
ATOM 2952 C CA . CYS B 1 31 ? -0.949 -24.385 -22.479 1.00 44.83 25 CYS B CA 1
ATOM 2953 C C . CYS B 1 31 ? -1.967 -24.004 -23.540 1.00 43.17 25 CYS B C 1
ATOM 2954 O O . CYS B 1 31 ? -3.110 -23.698 -23.221 1.00 47.47 25 CYS B O 1
ATOM 2957 N N . PHE B 1 32 ? -1.546 -24.025 -24.801 1.00 41.62 26 PHE B N 1
ATOM 2958 C CA . PHE B 1 32 ? -2.446 -23.738 -25.914 1.00 42.32 26 PHE B CA 1
ATOM 2959 C C . PHE B 1 32 ? -3.675 -24.638 -25.877 1.00 46.76 26 PHE B C 1
ATOM 2960 O O . PHE B 1 32 ? -4.808 -24.159 -25.954 1.00 47.10 26 PHE B O 1
ATOM 2968 N N . LEU B 1 33 ? -3.445 -25.944 -25.761 1.00 46.83 27 LEU B N 1
ATOM 2969 C CA . LEU B 1 33 ? -4.524 -26.917 -25.851 1.00 46.20 27 LEU B CA 1
ATOM 2970 C C . LEU B 1 33 ? -5.416 -26.868 -24.615 1.00 49.37 27 LEU B C 1
ATOM 2971 O O . LEU B 1 33 ? -6.628 -27.066 -24.710 1.00 47.23 27 LEU B O 1
ATOM 2976 N N . ALA B 1 34 ? -4.817 -26.605 -23.456 1.00 48.75 28 ALA B N 1
ATOM 2977 C CA . ALA B 1 34 ? -5.584 -26.434 -22.224 1.00 49.06 28 ALA B CA 1
ATOM 2978 C C . ALA B 1 34 ? -6.651 -25.350 -22.387 1.00 48.11 28 ALA B C 1
ATOM 2979 O O . ALA B 1 34 ? -7.801 -25.543 -22.003 1.00 47.17 28 ALA B O 1
ATOM 2981 N N . LYS B 1 35 ? -6.260 -24.213 -22.958 1.00 48.75 29 LYS B N 1
ATOM 2982 C CA . LYS B 1 35 ? -7.192 -23.121 -23.236 1.00 50.54 29 LYS B CA 1
ATOM 2983 C C . LYS B 1 35 ? -8.382 -23.601 -24.055 1.00 51.77 29 LYS B C 1
ATOM 2984 O O . LYS B 1 35 ? -9.451 -23.000 -24.021 1.00 53.12 29 LYS B O 1
ATOM 2990 N N . ARG B 1 36 ? -8.186 -24.688 -24.790 1.00 54.90 30 ARG B N 1
ATOM 2991 C CA . ARG B 1 36 ? -9.178 -25.175 -25.738 1.00 53.17 30 ARG B CA 1
ATOM 2992 C C . ARG B 1 36 ? -10.100 -26.191 -25.079 1.00 49.47 30 ARG B C 1
ATOM 2993 O O . ARG B 1 36 ? -10.929 -26.804 -25.744 1.00 49.66 30 ARG B O 1
ATOM 3001 N N . ASN B 1 37 ? -9.951 -26.368 -23.771 1.00 47.80 31 ASN B N 1
ATOM 3002 C CA . ASN B 1 37 ? -10.833 -27.242 -23.012 1.00 53.44 31 ASN B CA 1
ATOM 3003 C C . ASN B 1 37 ? -10.656 -28.730 -23.335 1.00 54.78 31 ASN B C 1
ATOM 3004 O O . ASN B 1 37 ? -11.624 -29.493 -23.330 1.00 52.42 31 ASN B O 1
ATOM 3009 N N . PHE B 1 38 ? -9.422 -29.141 -23.613 1.00 55.43 32 PHE B N 1
ATOM 3010 C CA . PHE B 1 38 ? -9.106 -30.562 -23.755 1.00 49.73 32 PHE B CA 1
ATOM 3011 C C . PHE B 1 38 ? -8.700 -31.144 -22.412 1.00 48.87 32 PHE B C 1
ATOM 3012 O O . PHE B 1 38 ? -8.176 -30.435 -21.553 1.00 52.58 32 PHE B O 1
ATOM 3020 N N . GLN B 1 39 ? -8.944 -32.439 -22.236 1.00 50.70 33 GLN B N 1
ATOM 3021 C CA . GLN B 1 39 ? -8.325 -33.194 -21.154 1.00 51.14 33 GLN B CA 1
ATOM 3022 C C . GLN B 1 39 ? -6.903 -33.561 -21.558 1.00 50.38 33 GLN B C 1
ATOM 3023 O O . GLN B 1 39 ? -6.694 -34.287 -22.532 1.00 51.07 33 GLN B O 1
ATOM 3029 N N . ILE B 1 40 ? -5.929 -33.058 -20.809 1.00 46.65 34 ILE B N 1
ATOM 3030 C CA . ILE B 1 40 ? -4.543 -33.108 -21.239 1.00 44.56 34 ILE B CA 1
ATOM 3031 C C . ILE B 1 40 ? -3.665 -33.828 -20.228 1.00 46.13 34 ILE B C 1
ATOM 3032 O O . ILE B 1 40 ? -3.606 -33.456 -19.051 1.00 46.71 34 ILE B O 1
ATOM 3037 N N . ASP B 1 41 ? -2.983 -34.865 -20.703 1.00 46.07 35 ASP B N 1
ATOM 3038 C CA . ASP B 1 41 ? -1.976 -35.555 -19.909 1.00 45.49 35 ASP B CA 1
ATOM 3039 C C . ASP B 1 41 ? -0.614 -35.461 -20.588 1.00 42.37 35 ASP B C 1
ATOM 3040 O O . ASP B 1 41 ? -0.458 -35.832 -21.751 1.00 43.27 35 ASP B O 1
ATOM 3045 N N . VAL B 1 42 ? 0.370 -34.959 -19.853 1.00 40.69 36 VAL B N 1
ATOM 3046 C CA . VAL B 1 42 ? 1.725 -34.862 -20.363 1.00 41.57 36 VAL B CA 1
ATOM 3047 C C . VAL B 1 42 ? 2.565 -36.001 -19.804 1.00 42.35 36 VAL B C 1
ATOM 3048 O O . VAL B 1 42 ? 2.656 -36.177 -18.586 1.00 44.34 36 VAL B O 1
ATOM 3052 N N . TYR B 1 43 ? 3.174 -36.770 -20.700 1.00 41.10 37 TYR B N 1
ATOM 3053 C CA . TYR B 1 43 ? 4.083 -37.841 -20.306 1.00 41.15 37 TYR B CA 1
ATOM 3054 C C . TYR B 1 43 ? 5.534 -37.477 -20.615 1.00 41.81 37 TYR B C 1
ATOM 3055 O O . TYR B 1 43 ? 5.918 -37.341 -21.777 1.00 43.58 37 TYR B O 1
ATOM 3064 N N . GLU B 1 44 ? 6.332 -37.320 -19.561 1.00 43.52 38 GLU B N 1
ATOM 3065 C CA . GLU B 1 44 ? 7.713 -36.859 -19.682 1.00 42.56 38 GLU B CA 1
ATOM 3066 C C . GLU B 1 44 ? 8.664 -37.868 -19.047 1.00 43.66 38 GLU B C 1
ATOM 3067 O O . GLU B 1 44 ? 8.536 -38.194 -17.864 1.00 44.13 38 GLU B O 1
ATOM 3073 N N . ALA B 1 45 ? 9.616 -38.353 -19.840 1.00 42.98 39 ALA B N 1
ATOM 3074 C CA . ALA B 1 45 ? 10.508 -39.428 -19.415 1.00 44.05 39 ALA B CA 1
ATOM 3075 C C . ALA B 1 45 ? 11.366 -39.005 -18.229 1.00 45.44 39 ALA B C 1
ATOM 3076 O O . ALA B 1 45 ? 11.633 -39.799 -17.332 1.00 51.07 39 ALA B O 1
ATOM 3078 N N . ARG B 1 46 ? 11.795 -37.749 -18.229 1.00 46.67 40 ARG B N 1
ATOM 3079 C CA . ARG B 1 46 ? 12.696 -37.252 -17.200 1.00 48.31 40 ARG B CA 1
ATOM 3080 C C . ARG B 1 46 ? 11.948 -36.943 -15.910 1.00 47.19 40 ARG B C 1
ATOM 3081 O O . ARG B 1 46 ? 10.720 -36.955 -15.872 1.00 45.20 40 ARG B O 1
ATOM 3089 N N . GLU B 1 47 ? 12.703 -36.664 -14.855 1.00 49.68 41 GLU B N 1
ATOM 3090 C CA . GLU B 1 47 ? 12.129 -36.196 -13.601 1.00 58.97 41 GLU B CA 1
ATOM 3091 C C . GLU B 1 47 ? 11.771 -34.714 -13.707 1.00 58.38 41 GLU B C 1
ATOM 3092 O O . GLU B 1 47 ? 12.303 -33.996 -14.555 1.00 55.42 41 GLU B O 1
ATOM 3098 N N . ASP B 1 48 ? 10.864 -34.266 -12.843 1.00 59.84 42 ASP B N 1
ATOM 3099 C CA . ASP B 1 48 ? 10.514 -32.852 -12.752 1.00 59.00 42 ASP B CA 1
ATOM 3100 C C . ASP B 1 48 ? 11.747 -32.013 -12.433 1.00 61.54 42 ASP B C 1
ATOM 3101 O O . ASP B 1 48 ? 12.310 -32.096 -11.341 1.00 61.06 42 ASP B O 1
ATOM 3106 N N . THR B 1 49 ? 12.160 -31.206 -13.401 1.00 62.38 43 THR B N 1
ATOM 3107 C CA . THR B 1 49 ? 13.292 -30.305 -13.231 1.00 62.30 43 THR B CA 1
ATOM 3108 C C . THR B 1 49 ? 13.091 -29.334 -12.056 1.00 62.72 43 THR B C 1
ATOM 3109 O O . THR B 1 49 ? 14.060 -28.873 -11.453 1.00 59.63 43 THR B O 1
ATOM 3113 N N . ARG B 1 50 ? 11.837 -29.026 -11.733 1.00 62.11 44 ARG B N 1
ATOM 3114 C CA . ARG B 1 50 ? 11.540 -28.100 -10.641 1.00 62.26 44 ARG B CA 1
ATOM 3115 C C . ARG B 1 50 ? 12.085 -28.593 -9.303 1.00 67.96 44 ARG B C 1
ATOM 3116 O O . ARG B 1 50 ? 12.503 -27.793 -8.468 1.00 65.34 44 ARG B O 1
ATOM 3124 N N . VAL B 1 51 ? 12.078 -29.907 -9.101 1.00 73.94 45 VAL B N 1
ATOM 3125 C CA . VAL B 1 51 ? 12.552 -30.484 -7.846 1.00 77.00 45 VAL B CA 1
ATOM 3126 C C . VAL B 1 51 ? 13.987 -30.995 -7.964 1.00 80.57 45 VAL B C 1
ATOM 3127 O O . VAL B 1 51 ? 14.793 -30.797 -7.056 1.00 89.03 45 VAL B O 1
ATOM 3131 N N . ALA B 1 52 ? 14.304 -31.646 -9.080 1.00 85.35 46 ALA B N 1
ATOM 3132 C CA . ALA B 1 52 ? 15.632 -32.223 -9.287 1.00 85.02 46 ALA B CA 1
ATOM 3133 C C . ALA B 1 52 ? 16.634 -31.151 -9.709 1.00 84.22 46 ALA B C 1
ATOM 3134 O O . ALA B 1 52 ? 17.794 -31.452 -9.998 1.00 87.58 46 ALA B O 1
ATOM 3136 N N . GLY B 1 57 ? 24.020 -31.938 -20.303 1.00 68.68 51 GLY B N 1
ATOM 3137 C CA . GLY B 1 57 ? 23.860 -32.391 -21.680 1.00 73.38 51 GLY B CA 1
ATOM 3138 C C . GLY B 1 57 ? 23.296 -31.311 -22.585 1.00 72.00 51 GLY B C 1
ATOM 3139 O O . GLY B 1 57 ? 23.961 -30.865 -23.520 1.00 76.14 51 GLY B O 1
ATOM 3140 N N . ARG B 1 58 ? 22.066 -30.891 -22.303 1.00 67.63 52 ARG B N 1
ATOM 3141 C CA . ARG B 1 58 ? 21.414 -29.833 -23.071 1.00 62.15 52 ARG B CA 1
ATOM 3142 C C . ARG B 1 58 ? 22.115 -28.500 -22.838 1.00 61.76 52 ARG B C 1
ATOM 3143 O O . ARG B 1 58 ? 22.700 -28.275 -21.777 1.00 69.45 52 ARG B O 1
ATOM 3151 N N . SER B 1 59 ? 22.056 -27.616 -23.829 1.00 52.24 53 SER B N 1
ATOM 3152 C CA . SER B 1 59 ? 22.669 -26.296 -23.701 1.00 48.95 53 SER B CA 1
ATOM 3153 C C . SER B 1 59 ? 22.014 -25.493 -22.580 1.00 45.85 53 SER B C 1
ATOM 3154 O O . SER B 1 59 ? 20.858 -25.721 -22.234 1.00 46.54 53 SER B O 1
ATOM 3157 N N . ILE B 1 60 ? 22.763 -24.553 -22.016 1.00 45.68 54 ILE B N 1
ATOM 3158 C CA . ILE B 1 60 ? 22.287 -23.764 -20.891 1.00 48.41 54 ILE B CA 1
ATOM 3159 C C . ILE B 1 60 ? 21.427 -22.584 -21.348 1.00 49.93 54 ILE B C 1
ATOM 3160 O O . ILE B 1 60 ? 20.454 -22.224 -20.680 1.00 50.53 54 ILE B O 1
ATOM 3165 N N . ASN B 1 61 ? 21.786 -21.988 -22.482 1.00 47.96 55 ASN B N 1
ATOM 3166 C CA . ASN B 1 61 ? 21.089 -20.807 -22.992 1.00 49.38 55 ASN B CA 1
ATOM 3167 C C . ASN B 1 61 ? 20.441 -21.057 -24.343 1.00 47.24 55 ASN B C 1
ATOM 3168 O O . ASN B 1 61 ? 20.872 -21.933 -25.088 1.00 48.11 55 ASN B O 1
ATOM 3173 N N . LEU B 1 62 ? 19.404 -20.279 -24.651 1.00 47.00 56 LEU B N 1
ATOM 3174 C CA . LEU B 1 62 ? 18.892 -20.170 -26.016 1.00 45.30 56 LEU B CA 1
ATOM 3175 C C . LEU B 1 62 ? 18.647 -18.716 -26.403 1.00 46.27 56 LEU B C 1
ATOM 3176 O O . LEU B 1 62 ? 18.409 -17.858 -25.546 1.00 43.52 56 LEU B O 1
ATOM 3181 N N . ALA B 1 63 ? 18.707 -18.453 -27.704 1.00 42.57 57 ALA B N 1
ATOM 3182 C CA . ALA B 1 63 ? 18.216 -17.206 -28.262 1.00 41.67 57 ALA B CA 1
ATOM 3183 C C . ALA B 1 63 ? 16.727 -17.318 -28.584 1.00 40.34 57 ALA B C 1
ATOM 3184 O O . ALA B 1 63 ? 16.323 -18.090 -29.458 1.00 38.80 57 ALA B O 1
ATOM 3186 N N . LEU B 1 64 ? 15.921 -16.541 -27.868 1.00 37.72 58 LEU B N 1
ATOM 3187 C CA . LEU B 1 64 ? 14.493 -16.424 -28.147 1.00 39.44 58 LEU B CA 1
ATOM 3188 C C . LEU B 1 64 ? 14.234 -15.297 -29.137 1.00 40.61 58 LEU B C 1
ATOM 3189 O O . LEU B 1 64 ? 14.742 -14.192 -28.968 1.00 44.46 58 LEU B O 1
ATOM 3194 N N . SER B 1 65 ? 13.443 -15.580 -30.167 1.00 43.04 59 SER B N 1
ATOM 3195 C CA . SER B 1 65 ? 13.247 -14.650 -31.272 1.00 39.82 59 SER B CA 1
ATOM 3196 C C . SER B 1 65 ? 11.924 -13.911 -31.142 1.00 41.87 59 SER B C 1
ATOM 3197 O O . SER B 1 65 ? 11.090 -14.232 -30.293 1.00 40.42 59 SER B O 1
ATOM 3200 N N . HIS B 1 66 ? 11.742 -12.916 -32.001 1.00 45.62 60 HIS B N 1
ATOM 3201 C CA . HIS B 1 66 ? 10.482 -12.199 -32.101 1.00 47.49 60 HIS B CA 1
ATOM 3202 C C . HIS B 1 66 ? 9.329 -13.173 -32.340 1.00 46.55 60 HIS B C 1
ATOM 3203 O O . HIS B 1 66 ? 8.312 -13.118 -31.653 1.00 43.84 60 HIS B O 1
ATOM 3210 N N . ARG B 1 67 ? 9.486 -14.064 -33.313 1.00 47.78 61 ARG B N 1
ATOM 3211 C CA . ARG B 1 67 ? 8.417 -15.004 -33.654 1.00 49.77 61 ARG B CA 1
ATOM 3212 C C . ARG B 1 67 ? 8.097 -15.919 -32.477 1.00 48.49 61 ARG B C 1
ATOM 3213 O O . ARG B 1 67 ? 6.934 -16.138 -32.157 1.00 46.72 61 ARG B O 1
ATOM 3221 N N . GLY B 1 68 ? 9.127 -16.452 -31.830 1.00 48.26 62 GLY B N 1
ATOM 3222 C CA . GLY B 1 68 ? 8.926 -17.255 -30.628 1.00 46.63 62 GLY B CA 1
ATOM 3223 C C . GLY B 1 68 ? 8.202 -16.477 -29.549 1.00 47.75 62 GLY B C 1
ATOM 3224 O O . GLY B 1 68 ? 7.342 -17.015 -28.849 1.00 46.32 62 GLY B O 1
ATOM 3225 N N . ARG B 1 69 ? 8.559 -15.203 -29.421 1.00 50.65 63 ARG B N 1
ATOM 3226 C CA . ARG B 1 69 ? 7.948 -14.309 -28.439 1.00 51.60 63 ARG B CA 1
ATOM 3227 C C . ARG B 1 69 ? 6.431 -14.226 -28.601 1.00 48.25 63 ARG B C 1
ATOM 3228 O O . ARG B 1 69 ? 5.696 -14.200 -27.614 1.00 41.57 63 ARG B O 1
ATOM 3236 N N . GLN B 1 70 ? 5.969 -14.184 -29.848 1.00 48.50 64 GLN B N 1
ATOM 3237 C CA . GLN B 1 70 ? 4.540 -14.069 -30.130 1.00 51.76 64 GLN B CA 1
ATOM 3238 C C . GLN B 1 70 ? 3.787 -15.259 -29.549 1.00 51.63 64 GLN B C 1
ATOM 3239 O O . GLN B 1 70 ? 2.741 -15.095 -28.919 1.00 51.04 64 GLN B O 1
ATOM 3245 N N . ALA B 1 71 ? 4.326 -16.457 -29.764 1.00 46.97 65 ALA B N 1
ATOM 3246 C CA . ALA B 1 71 ? 3.687 -17.673 -29.277 1.00 48.11 65 ALA B CA 1
ATOM 3247 C C . ALA B 1 71 ? 3.491 -17.594 -27.769 1.00 43.69 65 ALA B C 1
ATOM 3248 O O . ALA B 1 71 ? 2.408 -17.892 -27.264 1.00 43.24 65 ALA B O 1
ATOM 3250 N N . LEU B 1 72 ? 4.541 -17.191 -27.059 1.00 43.57 66 LEU B N 1
ATOM 3251 C CA . LEU B 1 72 ? 4.464 -16.991 -25.612 1.00 48.19 66 LEU B CA 1
ATOM 3252 C C . LEU B 1 72 ? 3.398 -15.953 -25.247 1.00 50.16 66 LEU B C 1
ATOM 3253 O O . LEU B 1 72 ? 2.689 -16.105 -24.252 1.00 47.72 66 LEU B O 1
ATOM 3258 N N . LYS B 1 73 ? 3.289 -14.902 -26.055 1.00 52.13 67 LYS B N 1
ATOM 3259 C CA . LYS B 1 73 ? 2.291 -13.863 -25.823 1.00 55.69 67 LYS B CA 1
ATOM 3260 C C . LYS B 1 73 ? 0.881 -14.436 -25.910 1.00 53.78 67 LYS B C 1
ATOM 3261 O O . LYS B 1 73 ? 0.025 -14.129 -25.078 1.00 51.77 67 LYS B O 1
ATOM 3267 N N . ALA B 1 74 ? 0.646 -15.271 -26.918 1.00 50.07 68 ALA B N 1
ATOM 3268 C CA . ALA B 1 74 ? -0.679 -15.838 -27.157 1.00 47.21 68 ALA B CA 1
ATOM 3269 C C . ALA B 1 74 ? -1.203 -16.627 -25.954 1.00 47.49 68 ALA B C 1
ATOM 3270 O O . ALA B 1 74 ? -2.411 -16.788 -25.792 1.00 45.50 68 ALA B O 1
ATOM 3272 N N . VAL B 1 75 ? -0.301 -17.120 -25.113 1.00 46.67 69 VAL B N 1
ATOM 3273 C CA . VAL B 1 75 ? -0.708 -17.814 -23.899 1.00 48.12 69 VAL B CA 1
ATOM 3274 C C . VAL B 1 75 ? -0.337 -17.015 -22.656 1.00 49.59 69 VAL B C 1
ATOM 3275 O O . VAL B 1 75 ? -0.367 -17.537 -21.541 1.00 51.32 69 VAL B O 1
ATOM 3279 N N . GLY B 1 76 ? 0.013 -15.747 -22.854 1.00 52.46 70 GLY B N 1
ATOM 3280 C CA . GLY B 1 76 ? 0.076 -14.785 -21.761 1.00 51.43 70 GLY B CA 1
ATOM 3281 C C . GLY B 1 76 ? 1.313 -14.936 -20.899 1.00 55.28 70 GLY B C 1
ATOM 3282 O O . GLY B 1 76 ? 1.293 -14.603 -19.716 1.00 56.11 70 GLY B O 1
ATOM 3283 N N . LEU B 1 77 ? 2.395 -15.436 -21.489 1.00 56.50 71 LEU B N 1
ATOM 3284 C CA . LEU B 1 77 ? 3.602 -15.746 -20.728 1.00 55.26 71 LEU B CA 1
ATOM 3285 C C . LEU B 1 77 ? 4.783 -14.866 -21.120 1.00 53.28 71 LEU B C 1
ATOM 3286 O O . LEU B 1 77 ? 5.859 -14.971 -20.529 1.00 48.99 71 LEU B O 1
ATOM 3291 N N . GLU B 1 78 ? 4.584 -14.001 -22.111 1.00 52.07 72 GLU B N 1
ATOM 3292 C CA . GLU B 1 78 ? 5.690 -13.268 -22.719 1.00 53.89 72 GLU B CA 1
ATOM 3293 C C . GLU B 1 78 ? 6.422 -12.394 -21.704 1.00 55.25 72 GLU B C 1
ATOM 3294 O O . GLU B 1 78 ? 7.653 -12.365 -21.674 1.00 57.13 72 GLU B O 1
ATOM 3300 N N . ASP B 1 79 ? 5.664 -11.683 -20.876 1.00 54.08 73 ASP B N 1
ATOM 3301 C CA . ASP B 1 79 ? 6.248 -10.703 -19.968 1.00 57.06 73 ASP B CA 1
ATOM 3302 C C . ASP B 1 79 ? 7.129 -11.383 -18.931 1.00 57.74 73 ASP B C 1
ATOM 3303 O O . ASP B 1 79 ? 8.241 -10.930 -18.654 1.00 62.72 73 ASP B O 1
ATOM 3308 N N . GLN B 1 80 ? 6.632 -12.473 -18.357 1.00 55.48 74 GLN B N 1
ATOM 3309 C CA . GLN B 1 80 ? 7.384 -13.202 -17.343 1.00 59.62 74 GLN B CA 1
ATOM 3310 C C . GLN B 1 80 ? 8.721 -13.685 -17.899 1.00 58.53 74 GLN B C 1
ATOM 3311 O O . GLN B 1 80 ? 9.764 -13.527 -17.262 1.00 54.74 74 GLN B O 1
ATOM 3317 N N . ILE B 1 81 ? 8.684 -14.273 -19.090 1.00 55.09 75 ILE B N 1
ATOM 3318 C CA . ILE B 1 81 ? 9.882 -14.844 -19.694 1.00 53.44 75 ILE B CA 1
ATOM 3319 C C . ILE B 1 81 ? 10.842 -13.743 -20.122 1.00 52.05 75 ILE B C 1
ATOM 3320 O O . ILE B 1 81 ? 12.039 -13.812 -19.843 1.00 50.68 75 ILE B O 1
ATOM 3325 N N . VAL B 1 82 ? 10.312 -12.729 -20.797 1.00 52.69 76 VAL B N 1
ATOM 3326 C CA . VAL B 1 82 ? 11.127 -11.598 -21.235 1.00 58.06 76 VAL B CA 1
ATOM 3327 C C . VAL B 1 82 ? 11.885 -10.969 -20.067 1.00 59.43 76 VAL B C 1
ATOM 3328 O O . VAL B 1 82 ? 13.034 -10.550 -20.213 1.00 58.50 76 VAL B O 1
ATOM 3332 N N . SER B 1 83 ? 11.235 -10.908 -18.910 1.00 62.90 77 SER B N 1
ATOM 3333 C CA . SER B 1 83 ? 11.810 -10.246 -17.746 1.00 59.67 77 SER B CA 1
ATOM 3334 C C . SER B 1 83 ? 13.050 -10.977 -17.244 1.00 59.66 77 SER B C 1
ATOM 3335 O O . SER B 1 83 ? 13.884 -10.391 -16.558 1.00 58.55 77 SER B O 1
ATOM 3338 N N . GLN B 1 84 ? 13.171 -12.256 -17.584 1.00 61.18 78 GLN B N 1
ATOM 3339 C CA . GLN B 1 84 ? 14.297 -13.059 -17.124 1.00 60.68 78 GLN B CA 1
ATOM 3340 C C . GLN B 1 84 ? 15.360 -13.232 -18.205 1.00 60.54 78 GLN B C 1
ATOM 3341 O O . GLN B 1 84 ? 16.301 -14.009 -18.035 1.00 59.37 78 GLN B O 1
ATOM 3347 N N . GLY B 1 85 ? 15.212 -12.510 -19.313 1.00 56.83 79 GLY B N 1
ATOM 3348 C CA . GLY B 1 85 ? 16.151 -12.622 -20.427 1.00 56.84 79 GLY B CA 1
ATOM 3349 C C . GLY B 1 85 ? 17.036 -11.398 -20.572 1.00 54.58 79 GLY B C 1
ATOM 3350 O O . GLY B 1 85 ? 16.761 -10.352 -19.987 1.00 52.98 79 GLY B O 1
ATOM 3351 N N . ILE B 1 86 ? 18.102 -11.530 -21.357 1.00 51.36 80 ILE B N 1
ATOM 3352 C CA . ILE B 1 86 ? 18.964 -10.403 -21.680 1.00 48.75 80 ILE B CA 1
ATOM 3353 C C . ILE B 1 86 ? 18.931 -10.104 -23.175 1.00 47.42 80 ILE B C 1
ATOM 3354 O O . ILE B 1 86 ? 19.241 -10.970 -23.990 1.00 48.22 80 ILE B O 1
ATOM 3359 N N . PRO B 1 87 ? 18.553 -8.868 -23.537 1.00 46.47 81 PRO B N 1
ATOM 3360 C CA . PRO B 1 87 ? 18.466 -8.461 -24.938 1.00 44.59 81 PRO B CA 1
ATOM 3361 C C . PRO B 1 87 ? 19.808 -8.543 -25.651 1.00 43.69 81 PRO B C 1
ATOM 3362 O O . PRO B 1 87 ? 20.838 -8.210 -25.072 1.00 46.03 81 PRO B O 1
ATOM 3366 N N . MET B 1 88 ? 19.785 -8.988 -26.902 1.00 41.99 82 MET B N 1
ATOM 3367 C CA . MET B 1 88 ? 20.962 -8.958 -27.758 1.00 40.78 82 MET B CA 1
ATOM 3368 C C . MET B 1 88 ? 20.601 -8.269 -29.071 1.00 39.55 82 MET B C 1
ATOM 3369 O O . MET B 1 88 ? 19.803 -8.783 -29.853 1.00 39.05 82 MET B O 1
ATOM 3374 N N . ARG B 1 89 ? 21.191 -7.102 -29.309 1.00 40.88 83 ARG B N 1
ATOM 3375 C CA . ARG B 1 89 ? 20.692 -6.191 -30.333 1.00 44.50 83 ARG B CA 1
ATOM 3376 C C . ARG B 1 89 ? 21.674 -6.059 -31.490 1.00 44.19 83 ARG B C 1
ATOM 3377 O O . ARG B 1 89 ? 21.416 -5.349 -32.461 1.00 47.55 83 ARG B O 1
ATOM 3385 N N . ALA B 1 90 ? 22.803 -6.748 -31.381 1.00 41.89 84 ALA B N 1
ATOM 3386 C CA . ALA B 1 90 ? 23.762 -6.822 -32.465 1.00 42.06 84 ALA B CA 1
ATOM 3387 C C . ALA B 1 90 ? 24.647 -8.038 -32.263 1.00 43.22 84 ALA B C 1
ATOM 3388 O O . ALA B 1 90 ? 24.609 -8.678 -31.212 1.00 48.90 84 ALA B O 1
ATOM 3390 N N . ARG B 1 91 ? 25.443 -8.352 -33.275 1.00 44.23 85 ARG B N 1
ATOM 3391 C CA . ARG B 1 91 ? 26.462 -9.380 -33.155 1.00 42.99 85 ARG B CA 1
ATOM 3392 C C . ARG B 1 91 ? 27.803 -8.741 -32.836 1.00 43.16 85 ARG B C 1
ATOM 3393 O O . ARG B 1 91 ? 28.070 -7.609 -33.236 1.00 43.57 85 ARG B O 1
ATOM 3401 N N . MET B 1 92 ? 28.644 -9.472 -32.113 1.00 43.26 86 MET B N 1
ATOM 3402 C CA . MET B 1 92 ? 30.030 -9.073 -31.910 1.00 42.06 86 MET B CA 1
ATOM 3403 C C . MET B 1 92 ? 30.940 -10.180 -32.411 1.00 40.54 86 MET B C 1
ATOM 3404 O O . MET B 1 92 ? 31.015 -11.254 -31.813 1.00 45.15 86 MET B O 1
ATOM 3409 N N . ILE B 1 93 ? 31.630 -9.912 -33.512 1.00 38.32 87 ILE B N 1
ATOM 3410 C CA . ILE B 1 93 ? 32.515 -10.887 -34.119 1.00 39.35 87 ILE B CA 1
ATOM 3411 C C . ILE B 1 93 ? 33.886 -10.805 -33.465 1.00 41.19 87 ILE B C 1
ATOM 3412 O O . ILE B 1 93 ? 34.465 -9.728 -33.363 1.00 43.86 87 ILE B O 1
ATOM 3417 N N . HIS B 1 94 ? 34.397 -11.948 -33.023 1.00 42.86 88 HIS B N 1
ATOM 3418 C CA . HIS B 1 94 ? 35.761 -12.041 -32.507 1.00 43.16 88 HIS B CA 1
ATOM 3419 C C . HIS B 1 94 ? 36.641 -12.711 -33.542 1.00 44.29 88 HIS B C 1
ATOM 3420 O O . HIS B 1 94 ? 36.450 -13.889 -33.840 1.00 41.69 88 HIS B O 1
ATOM 3427 N N . SER B 1 95 ? 37.600 -11.967 -34.086 1.00 42.62 89 SER B N 1
ATOM 3428 C CA . SER B 1 95 ? 38.449 -12.484 -35.152 1.00 45.26 89 SER B CA 1
ATOM 3429 C C . SER B 1 95 ? 39.536 -13.407 -34.602 1.00 46.31 89 SER B C 1
ATOM 3430 O O . SER B 1 95 ? 39.681 -13.564 -33.386 1.00 42.72 89 SER B O 1
ATOM 3433 N N . LEU B 1 96 ? 40.296 -14.014 -35.509 1.00 47.53 90 LEU B N 1
ATOM 3434 C CA . LEU B 1 96 ? 41.438 -14.843 -35.132 1.00 52.41 90 LEU B CA 1
ATOM 3435 C C . LEU B 1 96 ? 42.462 -14.066 -34.305 1.00 54.10 90 LEU B C 1
ATOM 3436 O O . LEU B 1 96 ? 43.063 -14.613 -33.383 1.00 61.73 90 LEU B O 1
ATOM 3441 N N . SER B 1 97 ? 42.658 -12.794 -34.637 1.00 54.06 91 SER B N 1
ATOM 3442 C CA . SER B 1 97 ? 43.664 -11.975 -33.967 1.00 53.39 91 SER B CA 1
ATOM 3443 C C . SER B 1 97 ? 43.173 -11.466 -32.615 1.00 54.99 91 SER B C 1
ATOM 3444 O O . SER B 1 97 ? 43.905 -10.782 -31.906 1.00 62.24 91 SER B O 1
ATOM 3447 N N . GLY B 1 98 ? 41.937 -11.798 -32.260 1.00 54.32 92 GLY B N 1
ATOM 3448 C CA . GLY B 1 98 ? 41.412 -11.489 -30.934 1.00 54.20 92 GLY B CA 1
ATOM 3449 C C . GLY B 1 98 ? 40.644 -10.181 -30.899 1.00 54.32 92 GLY B C 1
ATOM 3450 O O . GLY B 1 98 ? 40.191 -9.749 -29.840 1.00 58.52 92 GLY B O 1
ATOM 3451 N N . LYS B 1 99 ? 40.497 -9.550 -32.059 1.00 52.03 93 LYS B N 1
ATOM 3452 C CA . LYS B 1 99 ? 39.838 -8.254 -32.151 1.00 53.40 93 LYS B CA 1
ATOM 3453 C C . LYS B 1 99 ? 38.328 -8.418 -32.295 1.00 51.00 93 LYS B C 1
ATOM 3454 O O . LYS B 1 99 ? 37.852 -9.311 -32.998 1.00 49.74 93 LYS B O 1
ATOM 3460 N N . LYS B 1 100 ? 37.585 -7.544 -31.623 1.00 47.94 94 LYS B N 1
ATOM 3461 C CA . LYS B 1 100 ? 36.133 -7.517 -31.718 1.00 48.38 94 LYS B CA 1
ATOM 3462 C C . LYS B 1 100 ? 35.686 -6.493 -32.753 1.00 48.12 94 LYS B C 1
ATOM 3463 O O . LYS B 1 100 ? 36.230 -5.393 -32.819 1.00 51.70 94 LYS B O 1
ATOM 3469 N N . SER B 1 101 ? 34.694 -6.860 -33.560 1.00 47.19 95 SER B N 1
ATOM 3470 C CA . SER B 1 101 ? 33.998 -5.898 -34.411 1.00 46.45 95 SER B CA 1
ATOM 3471 C C . SER B 1 101 ? 32.487 -6.123 -34.363 1.00 46.41 95 SER B C 1
ATOM 3472 O O . SER B 1 101 ? 32.005 -7.248 -34.518 1.00 47.99 95 SER B O 1
ATOM 3475 N N . ALA B 1 102 ? 31.744 -5.042 -34.147 1.00 42.49 96 ALA B N 1
ATOM 3476 C CA . ALA B 1 102 ? 30.306 -5.128 -33.916 1.00 42.84 96 ALA B CA 1
ATOM 3477 C C . ALA B 1 102 ? 29.546 -5.136 -35.238 1.00 41.76 96 ALA B C 1
ATOM 3478 O O . ALA B 1 102 ? 29.911 -4.431 -36.177 1.00 40.92 96 ALA B O 1
ATOM 3480 N N . ILE B 1 103 ? 28.488 -5.938 -35.309 1.00 40.72 97 ILE B N 1
ATOM 3481 C CA . ILE B 1 103 ? 27.627 -5.951 -36.486 1.00 42.24 97 ILE B CA 1
ATOM 3482 C C . ILE B 1 103 ? 26.158 -5.873 -36.094 1.00 42.41 97 ILE B C 1
ATOM 3483 O O . ILE B 1 103 ? 25.637 -6.784 -35.454 1.00 44.97 97 ILE B O 1
ATOM 3488 N N . PRO B 1 104 ? 25.485 -4.776 -36.484 1.00 42.80 98 PRO B N 1
ATOM 3489 C CA . PRO B 1 104 ? 24.088 -4.558 -36.127 1.00 40.83 98 PRO B CA 1
ATOM 3490 C C . PRO B 1 104 ? 23.166 -5.554 -36.815 1.00 44.97 98 PRO B C 1
ATOM 3491 O O . PRO B 1 104 ? 23.508 -6.096 -37.868 1.00 43.61 98 PRO B O 1
ATOM 3495 N N . TYR B 1 105 ? 22.003 -5.788 -36.221 1.00 49.19 99 TYR B N 1
ATOM 3496 C CA . TYR B 1 105 ? 20.904 -6.427 -36.934 1.00 52.69 99 TYR B 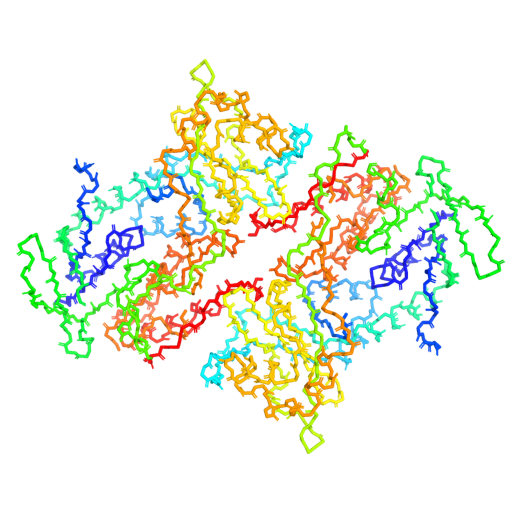CA 1
ATOM 3497 C C . TYR B 1 105 ? 20.192 -5.400 -37.811 1.00 55.24 99 TYR B C 1
ATOM 3498 O O . TYR B 1 105 ? 19.929 -4.280 -37.375 1.00 53.29 99 TYR B O 1
ATOM 3507 N N . GLY B 1 106 ? 19.885 -5.788 -39.045 1.00 61.34 100 GLY B N 1
ATOM 3508 C CA . GLY B 1 106 ? 19.222 -4.896 -39.993 1.00 62.77 100 GLY B CA 1
ATOM 3509 C C . GLY B 1 106 ? 18.009 -4.193 -39.408 1.00 64.35 100 GLY B C 1
ATOM 3510 O O . GLY B 1 106 ? 17.817 -2.996 -39.621 1.00 68.96 100 GLY B O 1
ATOM 3511 N N . THR B 1 107 ? 17.188 -4.934 -38.669 1.00 63.46 101 THR B N 1
ATOM 3512 C CA . THR B 1 107 ? 15.944 -4.393 -38.121 1.00 62.21 101 THR B CA 1
ATOM 3513 C C . THR B 1 107 ? 15.702 -4.884 -36.695 1.00 63.40 101 THR B C 1
ATOM 3514 O O . THR B 1 107 ? 16.322 -5.850 -36.241 1.00 67.52 101 THR B O 1
ATOM 3518 N N . LYS B 1 108 ? 14.796 -4.210 -35.995 1.00 57.47 102 LYS B N 1
ATOM 3519 C CA . LYS B 1 108 ? 14.558 -4.477 -34.580 1.00 61.84 102 LYS B CA 1
ATOM 3520 C C . LYS B 1 108 ? 13.972 -5.871 -34.360 1.00 58.46 102 LYS B C 1
ATOM 3521 O O . LYS B 1 108 ? 14.197 -6.495 -33.321 1.00 53.91 102 LYS B O 1
ATOM 3527 N N . SER B 1 109 ? 13.220 -6.355 -35.342 1.00 54.77 103 SER B N 1
ATOM 3528 C CA . SER B 1 109 ? 12.551 -7.644 -35.232 1.00 54.56 103 SER B CA 1
ATOM 3529 C C . SER B 1 109 ? 13.553 -8.796 -35.182 1.00 53.39 103 SER B C 1
ATOM 3530 O O . SER B 1 109 ? 13.195 -9.913 -34.813 1.00 54.51 103 SER B O 1
ATOM 3533 N N . GLN B 1 110 ? 14.802 -8.527 -35.554 1.00 51.14 104 GLN B N 1
ATOM 3534 C CA . GLN B 1 110 ? 15.835 -9.560 -35.547 1.00 48.26 104 GLN B CA 1
ATOM 3535 C C . GLN B 1 110 ? 16.567 -9.609 -34.215 1.00 46.05 104 GLN B C 1
ATOM 3536 O O . GLN B 1 110 ? 17.380 -10.503 -33.991 1.00 48.65 104 GLN B O 1
ATOM 3542 N N . TYR B 1 111 ? 16.283 -8.652 -33.335 1.00 47.39 105 TYR B N 1
ATOM 3543 C CA . TYR B 1 111 ? 16.810 -8.696 -31.975 1.00 49.13 105 TYR B CA 1
ATOM 3544 C C . TYR B 1 111 ? 16.413 -10.020 -31.336 1.00 47.15 105 TYR B C 1
ATOM 3545 O O . TYR B 1 111 ? 15.324 -10.534 -31.580 1.00 49.13 105 TYR B O 1
ATOM 3554 N N . ILE B 1 112 ? 17.297 -10.570 -30.517 1.00 47.39 106 ILE B N 1
ATOM 3555 C CA . ILE B 1 112 ? 17.021 -11.832 -29.852 1.00 48.53 106 ILE B CA 1
ATOM 3556 C C . ILE B 1 112 ? 17.274 -11.712 -28.357 1.00 48.95 106 ILE B C 1
ATOM 3557 O O . ILE B 1 112 ? 18.031 -10.855 -27.910 1.00 54.66 106 ILE B O 1
ATOM 3562 N N . LEU B 1 113 ? 16.628 -12.582 -27.594 1.00 48.02 107 LEU B N 1
ATOM 3563 C CA . LEU B 1 113 ? 16.703 -12.546 -26.143 1.00 45.19 107 LEU B CA 1
ATOM 3564 C C . LEU B 1 113 ? 17.389 -13.806 -25.639 1.00 41.49 107 LEU B C 1
ATOM 3565 O O . LEU B 1 113 ? 17.003 -14.917 -26.004 1.00 42.29 107 LEU B O 1
ATOM 3570 N N . SER B 1 114 ? 18.406 -13.631 -24.801 1.00 38.28 108 SER B N 1
ATOM 3571 C CA . SER B 1 114 ? 19.083 -14.760 -24.184 1.00 41.66 108 SER B CA 1
ATOM 3572 C C . SER B 1 114 ? 18.285 -15.232 -22.979 1.00 43.95 108 SER B C 1
ATOM 3573 O O . SER B 1 114 ? 18.096 -14.484 -22.021 1.00 43.51 108 SER B O 1
ATOM 3576 N N . VAL B 1 115 ? 17.820 -16.475 -23.039 1.00 42.15 109 VAL B N 1
ATOM 3577 C CA . VAL B 1 115 ? 17.049 -17.060 -21.949 1.00 42.50 109 VAL B CA 1
ATOM 3578 C C . VAL B 1 115 ? 17.683 -18.365 -21.486 1.00 45.78 109 VAL B C 1
ATOM 3579 O O . VAL B 1 115 ? 18.373 -19.047 -22.252 1.00 43.29 109 VAL B O 1
ATOM 3583 N N . SER B 1 116 ? 17.439 -18.700 -20.225 1.00 48.95 110 SER B N 1
ATOM 3584 C CA . SER B 1 116 ? 17.902 -19.956 -19.642 1.00 51.66 110 SER B CA 1
ATOM 3585 C C . SER B 1 116 ? 16.949 -21.089 -20.024 1.00 51.09 110 SER B C 1
ATOM 3586 O O . SER B 1 116 ? 15.751 -21.017 -19.751 1.00 52.74 110 SER B O 1
ATOM 3589 N N . ARG B 1 117 ? 17.486 -22.130 -20.655 1.00 49.43 111 ARG B N 1
ATOM 3590 C CA . ARG B 1 117 ? 16.683 -23.283 -21.063 1.00 49.80 111 ARG B CA 1
ATOM 3591 C C . ARG B 1 117 ? 15.948 -23.875 -19.870 1.00 49.40 111 ARG B C 1
ATOM 3592 O O . ARG B 1 117 ? 14.741 -24.123 -19.926 1.00 45.79 111 ARG B O 1
ATOM 3600 N N . GLU B 1 118 ? 16.696 -24.099 -18.796 1.00 49.88 112 GLU B N 1
ATOM 3601 C CA . GLU B 1 118 ? 16.171 -24.712 -17.584 1.00 54.01 112 GLU B CA 1
ATOM 3602 C C . GLU B 1 118 ? 14.934 -23.973 -17.097 1.00 51.43 112 GLU B C 1
ATOM 3603 O O . GLU B 1 118 ? 13.870 -24.565 -16.926 1.00 54.06 112 GLU B O 1
ATOM 3609 N N . ASN B 1 119 ? 15.079 -22.673 -16.874 1.00 51.94 113 ASN B N 1
ATOM 3610 C CA . ASN B 1 119 ? 14.047 -21.908 -16.192 1.00 51.83 113 ASN B CA 1
ATOM 3611 C C . ASN B 1 119 ? 12.863 -21.647 -17.108 1.00 47.78 113 ASN B C 1
ATOM 3612 O O . ASN B 1 119 ? 11.719 -21.554 -16.659 1.00 45.32 113 ASN B O 1
ATOM 3617 N N . LEU B 1 120 ? 13.142 -21.531 -18.398 1.00 45.17 114 LEU B N 1
ATOM 3618 C CA . LEU B 1 120 ? 12.083 -21.436 -19.383 1.00 45.54 114 LEU B CA 1
ATOM 3619 C C . LEU B 1 120 ? 11.204 -22.684 -19.330 1.00 46.51 114 LEU B C 1
ATOM 3620 O O . LEU B 1 120 ? 9.978 -22.586 -19.335 1.00 51.31 114 LEU B O 1
ATOM 3625 N N . ASN B 1 121 ? 11.835 -23.854 -19.278 1.00 48.40 115 ASN B N 1
ATOM 3626 C CA . ASN B 1 121 ? 11.105 -25.118 -19.173 1.00 47.38 115 ASN B CA 1
ATOM 3627 C C . ASN B 1 121 ? 10.340 -25.212 -17.851 1.00 49.68 115 ASN B C 1
ATOM 3628 O O . ASN B 1 121 ? 9.176 -25.616 -17.833 1.00 47.58 115 ASN B O 1
ATOM 3633 N N . LYS B 1 122 ? 10.996 -24.840 -16.751 1.00 48.92 116 LYS B N 1
ATOM 3634 C CA . LYS B 1 122 ? 10.329 -24.751 -15.447 1.00 49.05 116 LYS B CA 1
ATOM 3635 C C . LYS B 1 122 ? 9.095 -23.854 -15.515 1.00 49.49 116 LYS B C 1
ATOM 3636 O O . LYS B 1 122 ? 8.014 -24.237 -15.070 1.00 51.04 116 LYS B O 1
ATOM 3642 N N . ASP B 1 123 ? 9.266 -22.658 -16.073 1.00 52.89 117 ASP B N 1
ATOM 3643 C CA . ASP B 1 123 ? 8.187 -21.675 -16.141 1.00 53.19 117 ASP B CA 1
ATOM 3644 C C . ASP B 1 123 ? 7.015 -22.210 -16.958 1.00 51.23 117 ASP B C 1
ATOM 3645 O O . ASP B 1 123 ? 5.856 -22.032 -16.589 1.00 52.62 117 ASP B O 1
ATOM 3650 N N . LEU B 1 124 ? 7.323 -22.867 -18.071 1.00 48.68 118 LEU B N 1
ATOM 3651 C CA . LEU B 1 124 ? 6.287 -23.388 -18.953 1.00 47.13 118 LEU B CA 1
ATOM 3652 C C . LEU B 1 124 ? 5.566 -24.559 -18.299 1.00 47.31 118 LEU B C 1
ATOM 3653 O O . LEU B 1 124 ? 4.345 -24.682 -18.400 1.00 45.08 118 LEU B O 1
ATOM 3658 N N . LEU B 1 125 ? 6.323 -25.419 -17.627 1.00 49.22 119 LEU B N 1
ATOM 3659 C CA . LEU B 1 125 ? 5.726 -26.521 -16.889 1.00 50.99 119 LEU B CA 1
ATOM 3660 C C . LEU B 1 125 ? 4.700 -25.995 -15.891 1.00 51.40 119 LEU B C 1
ATOM 3661 O O . LEU B 1 125 ? 3.558 -26.464 -15.854 1.00 51.63 119 LEU B O 1
ATOM 3666 N N . THR B 1 126 ? 5.108 -25.019 -15.087 1.00 52.51 120 THR B N 1
A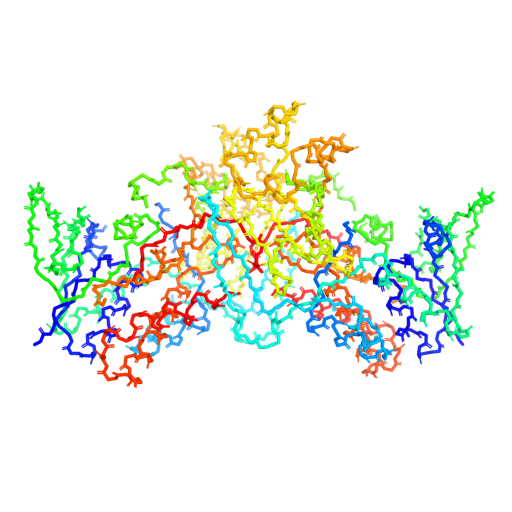TOM 3667 C CA . THR B 1 126 ? 4.213 -24.419 -14.105 1.00 52.15 120 THR B CA 1
ATOM 3668 C C . THR B 1 126 ? 3.011 -23.769 -14.781 1.00 53.09 120 THR B C 1
ATOM 3669 O O . THR B 1 126 ? 1.874 -23.934 -14.338 1.00 58.16 120 THR B O 1
ATOM 3673 N N . ALA B 1 127 ? 3.265 -23.030 -15.855 1.00 51.54 121 ALA B N 1
ATOM 3674 C CA . ALA B 1 127 ? 2.194 -22.358 -16.585 1.00 52.78 121 ALA B CA 1
ATOM 3675 C C . ALA B 1 127 ? 1.155 -23.359 -17.088 1.00 52.40 121 ALA B C 1
ATOM 3676 O O . ALA B 1 127 ? -0.043 -23.082 -17.078 1.00 54.93 121 ALA B O 1
ATOM 3678 N N . ALA B 1 128 ? 1.617 -24.524 -17.528 1.00 54.66 122 ALA B N 1
ATOM 3679 C CA . ALA B 1 128 ? 0.711 -25.559 -18.004 1.00 54.93 122 ALA B CA 1
ATOM 3680 C C . ALA B 1 128 ? -0.096 -26.153 -16.851 1.00 57.77 122 ALA B C 1
ATOM 3681 O O . ALA B 1 128 ? -1.285 -26.440 -17.002 1.00 53.72 122 ALA B O 1
ATOM 3683 N N . GLU B 1 129 ? 0.546 -26.339 -15.700 1.00 61.35 123 GLU B N 1
ATOM 3684 C CA . GLU B 1 129 ? -0.100 -27.023 -14.582 1.00 66.02 123 GLU B CA 1
ATOM 3685 C C . GLU B 1 129 ? -1.169 -26.152 -13.924 1.00 66.85 123 GLU B C 1
ATOM 3686 O O . GLU B 1 129 ? -2.094 -26.665 -13.294 1.00 68.66 123 GLU B O 1
ATOM 3692 N N . LYS B 1 130 ? -1.045 -24.838 -14.070 1.00 67.40 124 LYS B N 1
ATOM 3693 C CA . LYS B 1 130 ? -2.054 -23.922 -13.549 1.00 67.96 124 LYS B CA 1
ATOM 3694 C C . LYS B 1 130 ? -3.443 -24.230 -14.106 1.00 68.73 124 LYS B C 1
ATOM 3695 O O . LYS B 1 130 ? -4.448 -23.982 -13.442 1.00 73.53 124 LYS B O 1
ATOM 3701 N N . TYR B 1 131 ? -3.503 -24.769 -15.320 1.00 64.51 125 TYR B N 1
ATOM 3702 C CA . TYR B 1 131 ? -4.765 -25.249 -15.876 1.00 58.23 125 TYR B CA 1
ATOM 3703 C C . TYR B 1 131 ? -5.190 -26.532 -15.172 1.00 55.52 125 TYR B C 1
ATOM 3704 O O . TYR B 1 131 ? -4.378 -27.435 -14.980 1.00 57.30 125 TYR B O 1
ATOM 3713 N N . PRO B 1 132 ? -6.470 -26.618 -14.785 1.00 58.08 126 PRO B N 1
ATOM 3714 C CA . PRO B 1 132 ? -6.968 -27.777 -14.052 1.00 56.79 126 PRO B CA 1
ATOM 3715 C C . PRO B 1 132 ? -7.180 -29.005 -14.938 1.00 52.24 126 PRO B C 1
ATOM 3716 O O . PRO B 1 132 ? -7.197 -30.132 -14.437 1.00 51.02 126 PRO B O 1
ATOM 3720 N N . ASN B 1 133 ? -7.339 -28.791 -16.241 1.00 49.32 127 ASN B N 1
ATOM 3721 C CA . ASN B 1 133 ? -7.485 -29.902 -17.185 1.00 48.33 127 ASN B CA 1
ATOM 3722 C C . ASN B 1 133 ? -6.146 -30.408 -17.722 1.00 46.20 127 ASN B C 1
ATOM 3723 O O . ASN B 1 133 ? -6.102 -31.116 -18.726 1.00 43.72 127 ASN B O 1
ATOM 3728 N N . VAL B 1 134 ? -5.063 -30.038 -17.043 1.00 48.59 128 VAL B N 1
ATOM 3729 C CA . VAL B 1 134 ? -3.721 -30.485 -17.398 1.00 47.94 128 VAL B CA 1
ATOM 3730 C C . VAL B 1 134 ? -3.106 -31.283 -16.255 1.00 51.38 128 VAL B C 1
ATOM 3731 O O . VAL B 1 134 ? -3.080 -30.819 -15.114 1.00 49.93 128 VAL B O 1
ATOM 3735 N N . LYS B 1 135 ? -2.611 -32.478 -16.569 1.00 55.11 129 LYS B N 1
ATOM 3736 C CA . LYS B 1 135 ? -1.945 -33.328 -15.587 1.00 56.80 129 LYS B CA 1
ATOM 3737 C C . LYS B 1 135 ? -0.560 -33.739 -16.081 1.00 52.34 129 LYS B C 1
ATOM 3738 O O . LYS B 1 135 ? -0.410 -34.203 -17.209 1.00 45.31 129 LYS B O 1
ATOM 3744 N N . MET B 1 136 ? 0.447 -33.567 -15.229 1.00 51.82 130 MET B N 1
ATOM 3745 C CA . MET B 1 136 ? 1.820 -33.936 -15.566 1.00 50.03 130 MET B CA 1
ATOM 3746 C C . MET B 1 136 ? 2.143 -35.330 -15.048 1.00 52.43 130 MET B C 1
ATOM 3747 O O . MET B 1 136 ? 1.897 -35.639 -13.882 1.00 53.78 130 MET B O 1
ATOM 3752 N N . HIS B 1 137 ? 2.698 -36.168 -15.919 1.00 51.75 131 HIS B N 1
ATOM 3753 C CA . HIS B 1 137 ? 3.259 -37.443 -15.499 1.00 48.32 131 HIS B CA 1
ATOM 3754 C C . HIS B 1 137 ? 4.757 -37.489 -15.785 1.00 48.50 131 HIS B C 1
ATOM 3755 O O . HIS B 1 137 ? 5.191 -37.866 -16.877 1.00 45.77 131 HIS B O 1
ATOM 3762 N N . PHE B 1 138 ? 5.545 -37.100 -14.790 1.00 44.30 132 PHE B N 1
ATOM 3763 C CA . PHE B 1 138 ? 6.993 -37.176 -14.893 1.00 46.97 132 PHE B CA 1
ATOM 3764 C C . PHE B 1 138 ? 7.470 -38.612 -14.705 1.00 46.60 132 PHE B C 1
ATOM 3765 O O . PHE B 1 138 ? 6.699 -39.480 -14.295 1.00 45.89 132 PHE B O 1
ATOM 3773 N N . ASN B 1 139 ? 8.740 -38.857 -15.010 1.00 46.89 133 ASN B N 1
ATOM 3774 C CA . ASN B 1 139 ? 9.292 -40.211 -15.009 1.00 49.06 133 ASN B CA 1
ATOM 3775 C C . ASN B 1 139 ? 8.403 -41.202 -15.744 1.00 48.58 133 ASN B C 1
ATOM 3776 O O . ASN B 1 139 ? 8.297 -42.358 -15.344 1.00 48.78 133 ASN B O 1
ATOM 3781 N N . HIS B 1 140 ? 7.766 -40.746 -16.817 1.00 49.69 134 HIS B N 1
ATOM 3782 C CA . HIS B 1 140 ? 6.930 -41.607 -17.643 1.00 45.34 134 HIS B CA 1
ATOM 3783 C C . HIS B 1 140 ? 7.402 -41.562 -19.082 1.00 47.49 134 HIS B C 1
ATOM 3784 O O . HIS B 1 140 ? 7.392 -40.510 -19.721 1.00 48.25 134 HIS B O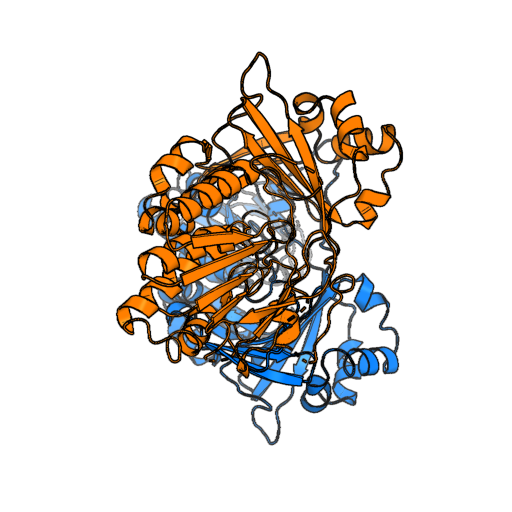 1
ATOM 3791 N N . ARG B 1 141 ? 7.814 -42.712 -19.592 1.00 44.20 135 ARG B N 1
ATOM 3792 C CA . ARG B 1 141 ? 8.401 -42.784 -20.910 1.00 43.94 135 ARG B CA 1
ATOM 3793 C C . ARG B 1 141 ? 7.438 -43.489 -21.853 1.00 44.18 135 ARG B C 1
ATOM 3794 O O . ARG B 1 141 ? 6.907 -44.551 -21.524 1.00 41.94 135 ARG B O 1
ATOM 3802 N N . LEU B 1 142 ? 7.212 -42.897 -23.025 1.00 40.78 136 LEU B N 1
ATOM 3803 C CA . LEU B 1 142 ? 6.426 -43.552 -24.057 1.00 39.81 136 LEU B CA 1
ATOM 3804 C C . LEU B 1 142 ? 7.253 -44.655 -24.677 1.00 42.66 136 LEU B C 1
ATOM 3805 O O . LEU B 1 142 ? 8.351 -44.419 -25.179 1.00 41.47 136 LEU B O 1
ATOM 3810 N N . LEU B 1 143 ? 6.708 -45.862 -24.636 1.00 47.32 137 LEU B N 1
ATOM 3811 C CA . LEU B 1 143 ? 7.369 -47.038 -25.167 1.00 45.97 137 LEU B CA 1
ATOM 3812 C C . LEU B 1 143 ? 6.770 -47.378 -26.526 1.00 42.68 137 LEU B C 1
ATOM 3813 O O . LEU B 1 143 ? 7.486 -47.613 -27.498 1.00 38.97 137 LEU B O 1
ATOM 3829 N N . CYS B 1 145 ? 2.971 -46.822 -29.098 1.00 42.17 139 CYS B N 1
ATOM 3830 C CA . CYS B 1 145 ? 1.676 -46.189 -29.282 1.00 45.54 139 CYS B CA 1
ATOM 3831 C C . CYS B 1 145 ? 0.950 -46.796 -30.466 1.00 45.46 139 CYS B C 1
ATOM 3832 O O . CYS B 1 145 ? 1.576 -47.314 -31.389 1.00 45.74 139 CYS B O 1
ATOM 3835 N N . ASN B 1 146 ? -0.376 -46.730 -30.428 1.00 48.53 140 ASN B N 1
ATOM 3836 C CA . ASN B 1 146 ? -1.200 -47.136 -31.557 1.00 55.89 140 ASN B CA 1
ATOM 3837 C C . ASN B 1 146 ? -2.208 -46.046 -31.901 1.00 56.26 140 ASN B C 1
ATOM 3838 O O . ASN B 1 146 ? -3.328 -46.049 -31.394 1.00 60.32 140 ASN B O 1
ATOM 3843 N N . PRO B 1 147 ? -1.803 -45.108 -32.768 1.00 59.64 141 PRO B N 1
ATOM 3844 C CA . PRO B 1 147 ? -2.595 -43.950 -33.167 1.00 61.19 141 PRO B CA 1
ATOM 3845 C C . PRO B 1 147 ? -4.060 -44.287 -33.423 1.00 58.56 141 PRO B C 1
ATOM 3846 O O . PRO B 1 147 ? -4.944 -43.732 -32.768 1.00 57.58 141 PRO B O 1
ATOM 3850 N N . GLU B 1 148 ? -4.304 -45.191 -34.369 1.00 59.90 142 GLU B N 1
ATOM 3851 C CA . GLU B 1 148 ? -5.662 -45.509 -34.812 1.00 62.24 142 GLU B CA 1
ATOM 3852 C C . GLU B 1 148 ? -6.500 -46.131 -33.700 1.00 58.70 142 GLU B C 1
ATOM 3853 O O . GLU B 1 148 ? -7.725 -46.039 -33.716 1.00 58.38 142 GLU B O 1
ATOM 3859 N N . GLU B 1 149 ? -5.838 -46.763 -32.738 1.00 58.31 143 GLU B N 1
ATOM 3860 C CA . GLU B 1 149 ? -6.534 -47.403 -31.629 1.00 62.97 143 GLU B CA 1
ATOM 3861 C C . GLU B 1 149 ? -6.679 -46.454 -30.442 1.00 59.27 143 GLU B C 1
ATOM 3862 O O . GLU B 1 149 ? -7.258 -46.818 -29.421 1.00 61.40 143 GLU B O 1
ATOM 3868 N N . GLY B 1 150 ? -6.150 -45.242 -30.580 1.00 54.55 144 GLY B N 1
ATOM 3869 C CA . GLY B 1 150 ? -6.179 -44.263 -29.500 1.00 53.05 144 GLY B CA 1
ATOM 3870 C C . GLY B 1 150 ? -5.541 -44.786 -28.228 1.00 55.19 144 GLY B C 1
ATOM 3871 O O . GLY B 1 150 ? -6.063 -44.574 -27.133 1.00 55.67 144 GLY B O 1
ATOM 3872 N N . MET B 1 151 ? -4.408 -45.471 -28.375 1.00 56.33 145 MET B N 1
ATOM 3873 C CA . MET B 1 151 ? -3.706 -46.065 -27.238 1.00 56.45 145 MET B CA 1
ATOM 3874 C C . MET B 1 151 ? -2.221 -45.727 -27.259 1.00 51.80 145 MET B C 1
ATOM 3875 O O . MET B 1 151 ? -1.578 -45.759 -28.307 1.00 48.47 145 MET B O 1
ATOM 3880 N N . ILE B 1 152 ? -1.685 -45.406 -26.089 1.00 48.18 146 ILE B N 1
ATOM 3881 C CA . ILE B 1 152 ? -0.245 -45.389 -25.893 1.00 50.09 146 ILE B CA 1
ATOM 3882 C C . ILE B 1 152 ? 0.137 -46.323 -24.747 1.00 51.41 146 ILE B C 1
ATOM 3883 O O . ILE B 1 152 ? -0.668 -46.591 -23.850 1.00 47.82 146 ILE B O 1
ATOM 3888 N N . THR B 1 153 ? 1.371 -46.814 -24.790 1.00 46.67 147 THR B N 1
ATOM 3889 C CA . THR B 1 153 ? 1.928 -47.627 -23.721 1.00 42.26 147 THR B CA 1
ATOM 3890 C C . THR B 1 153 ? 3.096 -46.885 -23.089 1.00 42.17 147 THR B C 1
ATOM 3891 O O . THR B 1 153 ? 4.065 -46.545 -23.769 1.00 41.94 147 THR B O 1
ATOM 3895 N N . VAL B 1 154 ? 3.004 -46.637 -21.789 1.00 42.34 148 VAL B N 1
ATOM 3896 C CA . VAL B 1 154 ? 4.027 -45.872 -21.093 1.00 47.19 148 VAL B CA 1
ATOM 3897 C C . VAL B 1 154 ? 4.677 -46.680 -19.976 1.00 48.13 148 VAL B C 1
ATOM 3898 O O . VAL B 1 154 ? 4.172 -47.726 -19.576 1.00 47.80 148 VAL B O 1
ATOM 3902 N N . LEU B 1 155 ? 5.801 -46.176 -19.481 1.00 47.24 149 LEU B N 1
ATOM 3903 C CA . LEU B 1 155 ? 6.625 -46.898 -18.531 1.00 49.03 149 LEU B CA 1
ATOM 3904 C C . LEU B 1 155 ? 6.999 -45.960 -17.382 1.00 48.38 149 LEU B C 1
ATOM 3905 O O . LEU B 1 155 ? 7.762 -45.011 -17.571 1.00 49.00 149 LEU B O 1
ATOM 3910 N N . GLY B 1 156 ? 6.456 -46.233 -16.197 1.00 43.93 150 GLY B N 1
ATOM 3911 C CA . GLY B 1 156 ? 6.701 -45.410 -15.013 1.00 42.17 150 GLY B CA 1
ATOM 3912 C C . GLY B 1 156 ? 7.904 -45.887 -14.223 1.00 46.41 150 GLY B C 1
ATOM 3913 O O . GLY B 1 156 ? 8.680 -46.718 -14.702 1.00 48.67 150 GLY B O 1
ATOM 3914 N N . SER B 1 157 ? 8.068 -45.366 -13.010 1.00 45.82 151 SER B N 1
ATOM 3915 C CA . SER B 1 157 ? 9.241 -45.685 -12.200 1.00 48.91 151 SER B CA 1
ATOM 3916 C C . SER B 1 157 ? 9.311 -47.176 -11.865 1.00 55.14 151 SER B C 1
ATOM 3917 O O . SER B 1 157 ? 10.399 -47.726 -11.683 1.00 57.09 151 SER B O 1
ATOM 3920 N N . ASP B 1 158 ? 8.153 -47.825 -11.784 1.00 55.93 152 ASP B N 1
ATOM 3921 C CA . ASP B 1 158 ? 8.100 -49.258 -11.508 1.00 54.65 152 ASP B CA 1
ATOM 3922 C C . ASP B 1 158 ? 8.437 -50.084 -12.747 1.00 54.15 152 ASP B C 1
ATOM 3923 O O . ASP B 1 158 ? 8.533 -51.307 -12.677 1.00 56.59 152 ASP B O 1
ATOM 3928 N N . LYS B 1 159 ? 8.613 -49.408 -13.878 1.00 52.28 153 LYS B N 1
ATOM 3929 C CA . LYS B 1 159 ? 9.088 -50.047 -15.103 1.00 52.43 153 LYS B CA 1
ATOM 3930 C C . LYS B 1 159 ? 8.153 -51.155 -15.573 1.00 49.79 153 LYS B C 1
ATOM 3931 O O . LYS B 1 159 ? 8.587 -52.127 -16.191 1.00 51.59 153 LYS B O 1
ATOM 3937 N N . VAL B 1 160 ? 6.869 -51.003 -15.279 1.00 49.40 154 VAL B N 1
ATOM 3938 C CA . VAL B 1 160 ? 5.858 -51.918 -15.780 1.00 48.32 154 VAL B CA 1
ATOM 3939 C C . VAL B 1 160 ? 5.023 -51.228 -16.851 1.00 45.56 154 VAL B C 1
ATOM 3940 O O . VAL B 1 160 ? 4.304 -50.271 -16.562 1.00 45.34 154 VAL B O 1
ATOM 3944 N N . PRO B 1 161 ? 5.116 -51.711 -18.099 1.00 43.11 155 PRO B N 1
ATOM 3945 C CA . PRO B 1 161 ? 4.324 -51.128 -19.177 1.00 43.90 155 PRO B CA 1
ATOM 3946 C C . PRO B 1 161 ? 2.844 -51.024 -18.828 1.00 49.22 155 PRO B C 1
ATOM 3947 O O . PRO B 1 161 ? 2.299 -51.891 -18.150 1.00 52.46 155 PRO B O 1
ATOM 3951 N N . LYS B 1 162 ? 2.206 -49.960 -19.296 1.00 51.22 156 LYS B N 1
ATOM 3952 C CA . LYS B 1 162 ? 0.837 -49.655 -18.914 1.00 49.49 156 LYS B CA 1
ATOM 3953 C C . LYS B 1 162 ? 0.165 -48.912 -20.061 1.00 49.02 156 LYS B C 1
ATOM 3954 O O . LYS B 1 162 ? 0.670 -47.893 -20.531 1.00 49.39 156 LYS B O 1
ATOM 3960 N N . ASP B 1 163 ? -0.973 -49.424 -20.515 1.00 47.71 157 ASP B N 1
ATOM 3961 C CA . ASP B 1 163 ? -1.724 -48.769 -21.577 1.00 50.86 157 ASP B CA 1
ATOM 3962 C C . ASP B 1 163 ? -2.551 -47.628 -21.004 1.00 53.50 157 ASP B C 1
ATOM 3963 O O . ASP B 1 163 ? -3.050 -47.714 -19.881 1.00 51.85 157 ASP B O 1
ATOM 3968 N N . VAL B 1 164 ? -2.689 -46.560 -21.783 1.00 54.26 158 VAL B N 1
ATOM 3969 C CA . VAL B 1 164 ? -3.659 -45.516 -21.487 1.00 50.83 158 VAL B CA 1
ATOM 3970 C C . VAL B 1 164 ? -4.269 -44.979 -22.776 1.00 48.20 158 VAL B C 1
ATOM 3971 O O . VAL B 1 164 ? -3.640 -45.006 -23.834 1.00 43.52 158 VAL B O 1
ATOM 3975 N N . THR B 1 165 ? -5.501 -44.494 -22.672 1.00 48.41 159 THR B N 1
ATOM 3976 C CA . THR B 1 165 ? -6.300 -44.139 -23.838 1.00 45.46 159 THR B CA 1
ATOM 3977 C C . THR B 1 165 ? -6.153 -42.660 -24.161 1.00 41.79 159 THR B C 1
ATOM 3978 O O . THR B 1 165 ? -5.866 -41.841 -23.286 1.00 39.44 159 THR B O 1
ATOM 3982 N N . CYS B 1 166 ? -6.355 -42.322 -25.427 1.00 40.33 160 CYS B N 1
ATOM 3983 C CA . CYS B 1 166 ? -6.399 -40.928 -25.830 1.00 41.13 160 CYS B CA 1
ATOM 3984 C C . CYS B 1 166 ? -7.079 -40.810 -27.179 1.00 42.31 160 CYS B C 1
ATOM 3985 O O . CYS B 1 166 ? -7.245 -41.803 -27.891 1.00 42.04 160 CYS B O 1
ATOM 3988 N N . ASP B 1 167 ? -7.473 -39.590 -27.524 1.00 42.29 161 ASP B N 1
ATOM 3989 C CA . ASP B 1 167 ? -8.042 -39.320 -28.833 1.00 42.94 161 ASP B CA 1
ATOM 3990 C C . ASP B 1 167 ? -7.003 -38.693 -29.746 1.00 41.10 161 ASP B C 1
ATOM 3991 O O . ASP B 1 167 ? -7.099 -38.792 -30.966 1.00 44.60 161 ASP B O 1
ATOM 3996 N N . LEU B 1 168 ? -6.009 -38.048 -29.146 1.00 37.51 162 LEU B N 1
ATOM 3997 C CA . LEU B 1 168 ? -4.966 -37.394 -29.906 1.00 37.61 162 LEU B CA 1
ATOM 3998 C C . LEU B 1 168 ? -3.624 -37.617 -29.240 1.00 39.82 162 LEU B C 1
ATOM 3999 O O . LEU B 1 168 ? -3.468 -37.385 -28.036 1.00 38.45 162 LEU B O 1
ATOM 4004 N N . ILE B 1 169 ? -2.658 -38.069 -30.035 1.00 36.67 163 ILE B N 1
ATOM 4005 C CA . ILE B 1 169 ? -1.272 -38.118 -29.609 1.00 37.86 163 ILE B CA 1
ATOM 4006 C C . ILE B 1 169 ? -0.529 -36.916 -30.179 1.00 36.23 163 ILE B C 1
ATOM 4007 O O . ILE B 1 169 ? -0.498 -36.707 -31.390 1.00 36.76 163 ILE B O 1
ATOM 4012 N N . VAL B 1 170 ? 0.069 -36.125 -29.299 1.00 36.06 164 VAL B N 1
ATOM 4013 C CA . VAL B 1 170 ? 0.900 -35.018 -29.734 1.00 37.51 164 VAL B CA 1
ATOM 4014 C C . VAL B 1 170 ? 2.365 -35.360 -29.500 1.00 37.94 164 VAL B C 1
ATOM 4015 O O . VAL B 1 170 ? 2.804 -35.506 -28.360 1.00 37.55 164 VAL B O 1
ATOM 4019 N N . GLY B 1 171 ? 3.114 -35.489 -30.592 1.00 37.37 165 GLY B N 1
ATOM 4020 C CA . GLY B 1 171 ? 4.529 -35.838 -30.522 1.00 34.13 165 GLY B CA 1
ATOM 4021 C C . GLY B 1 171 ? 5.409 -34.632 -30.270 1.00 32.81 165 GLY B C 1
ATOM 4022 O O . GLY B 1 171 ? 5.814 -33.948 -31.206 1.00 32.81 165 GLY B O 1
ATOM 4023 N N . CYS B 1 172 ? 5.702 -34.377 -28.999 1.00 32.82 166 CYS B N 1
ATOM 4024 C CA . CYS B 1 172 ? 6.655 -33.352 -28.612 1.00 31.01 166 CYS B CA 1
ATOM 4025 C C . CYS B 1 172 ? 7.854 -33.974 -27.904 1.00 32.25 166 CYS B C 1
ATOM 4026 O O . CYS B 1 172 ? 8.415 -33.378 -26.983 1.00 31.00 166 CYS B O 1
ATOM 4029 N N . ASP B 1 173 ? 8.250 -35.171 -28.333 1.00 33.51 167 ASP B N 1
ATOM 4030 C CA . ASP B 1 173 ? 9.259 -35.939 -27.606 1.00 34.90 167 ASP B CA 1
ATOM 4031 C C . ASP B 1 173 ? 10.669 -35.775 -28.188 1.00 37.60 167 ASP B C 1
ATOM 4032 O O . ASP B 1 173 ? 11.531 -36.636 -28.008 1.00 34.67 167 ASP B O 1
ATOM 4037 N N . GLY B 1 174 ? 10.893 -34.662 -28.884 1.00 36.84 168 GLY B N 1
ATOM 4038 C CA . GLY B 1 174 ? 12.242 -34.176 -29.148 1.00 36.10 168 GLY B CA 1
ATOM 4039 C C . GLY B 1 174 ? 12.886 -34.773 -30.384 1.00 35.81 168 GLY B C 1
ATOM 4040 O O . GLY B 1 174 ? 12.227 -35.413 -31.205 1.00 30.60 168 GLY B O 1
ATOM 4041 N N . ALA B 1 175 ? 14.191 -34.556 -30.508 1.00 38.37 169 ALA B N 1
ATOM 4042 C CA . ALA B 1 175 ? 14.923 -34.878 -31.731 1.00 40.65 169 ALA B CA 1
ATOM 4043 C C . ALA B 1 175 ? 14.955 -36.380 -31.999 1.00 39.35 169 ALA B C 1
ATOM 4044 O O . ALA B 1 175 ? 15.011 -36.810 -33.152 1.00 36.88 169 ALA B O 1
ATOM 4046 N N . TYR B 1 176 ? 14.920 -37.175 -30.935 1.00 38.82 170 TYR B N 1
ATOM 4047 C CA . TYR B 1 176 ? 14.923 -38.628 -31.073 1.00 42.64 170 TYR B CA 1
ATOM 4048 C C . TYR B 1 176 ? 13.529 -39.186 -30.822 1.00 42.17 170 TYR B C 1
ATOM 4049 O O . TYR B 1 176 ? 13.376 -40.196 -30.139 1.00 41.71 170 TYR B O 1
ATOM 4058 N N . SER B 1 177 ? 12.523 -38.515 -31.386 1.00 39.77 171 SER B N 1
ATOM 4059 C CA . SER B 1 177 ? 11.112 -38.758 -31.060 1.00 35.40 171 SER B CA 1
ATOM 4060 C C . SER B 1 177 ? 10.720 -40.218 -31.228 1.00 32.36 171 SER B C 1
ATOM 4061 O O . SER B 1 177 ? 10.866 -40.787 -32.307 1.00 33.68 171 SER B O 1
ATOM 4064 N N . THR B 1 178 ? 10.218 -40.817 -30.158 1.00 32.25 172 THR B N 1
ATOM 4065 C CA . THR B 1 178 ? 9.602 -42.140 -30.230 1.00 31.44 172 THR B CA 1
ATOM 4066 C C . THR B 1 178 ? 8.337 -42.134 -31.087 1.00 32.24 172 THR B C 1
ATOM 4067 O O . THR B 1 178 ? 8.102 -43.058 -31.874 1.00 29.96 172 THR B O 1
ATOM 4071 N N . VAL B 1 179 ? 7.520 -41.094 -30.938 1.00 32.16 173 VAL B N 1
ATOM 4072 C CA . VAL B 1 179 ? 6.287 -41.004 -31.713 1.00 31.08 173 VAL B CA 1
ATOM 4073 C C . VAL B 1 179 ? 6.628 -40.990 -33.200 1.00 30.10 173 VAL B C 1
ATOM 4074 O O . VAL B 1 179 ? 6.033 -41.720 -33.988 1.00 30.78 173 VAL B O 1
ATOM 4078 N N . ARG B 1 180 ? 7.589 -40.155 -33.578 1.00 31.34 174 ARG B N 1
ATOM 4079 C CA . ARG B 1 180 ? 7.993 -40.032 -34.978 1.00 31.72 174 ARG B CA 1
ATOM 4080 C C . ARG B 1 180 ? 8.414 -41.392 -35.541 1.00 31.52 174 ARG B C 1
ATOM 4081 O O . ARG B 1 180 ? 8.085 -41.733 -36.679 1.00 32.40 174 ARG B O 1
ATOM 4089 N N . SER B 1 181 ? 9.142 -42.164 -34.739 1.00 32.47 175 SER B N 1
ATOM 4090 C CA . SER B 1 181 ? 9.638 -43.466 -35.174 1.00 32.40 175 SER B CA 1
ATOM 4091 C C . SER B 1 181 ? 8.484 -44.376 -35.546 1.00 32.12 175 SER B C 1
ATOM 4092 O O . SER B 1 181 ? 8.568 -45.138 -36.516 1.00 31.31 175 SER B O 1
ATOM 4095 N N . HIS B 1 182 ? 7.408 -44.286 -34.770 1.00 34.36 176 HIS B N 1
ATOM 4096 C CA . HIS B 1 182 ? 6.201 -45.071 -35.013 1.00 35.42 176 HIS B CA 1
ATOM 4097 C C . HIS B 1 182 ? 5.486 -44.674 -36.296 1.00 36.13 176 HIS B C 1
ATOM 4098 O O . HIS B 1 182 ? 4.783 -45.489 -36.890 1.00 38.94 176 HIS B O 1
ATOM 4105 N N . LEU B 1 183 ? 5.658 -43.429 -36.728 1.00 34.66 177 LEU B N 1
ATOM 4106 C CA . LEU B 1 183 ? 4.929 -42.935 -37.890 1.00 35.13 177 LEU B CA 1
ATOM 4107 C C . LEU B 1 183 ? 5.715 -43.084 -39.194 1.00 35.16 177 LEU B C 1
ATOM 4108 O O . LEU B 1 183 ? 5.197 -42.776 -40.267 1.00 32.60 177 LEU B O 1
ATOM 4113 N N . MET B 1 184 ? 6.958 -43.557 -39.096 1.00 37.83 178 MET B N 1
ATOM 4114 C CA . MET B 1 184 ? 7.812 -43.754 -40.270 1.00 38.69 178 MET B CA 1
ATOM 4115 C C . MET B 1 184 ? 7.234 -44.838 -41.170 1.00 40.57 178 MET B C 1
ATOM 4116 O O . MET B 1 184 ? 6.583 -45.765 -40.692 1.00 40.62 178 MET B O 1
ATOM 4132 N N . LYS B 1 186 ? 9.241 -46.853 -42.743 1.00 46.14 180 LYS B N 1
ATOM 4133 C CA . LYS B 1 186 ? 10.086 -47.954 -42.292 1.00 47.61 180 LYS B CA 1
ATOM 4134 C C . LYS B 1 186 ? 10.647 -47.631 -40.912 1.00 42.07 180 LYS B C 1
ATOM 4135 O O . LYS B 1 186 ? 11.747 -47.093 -40.790 1.00 38.33 180 LYS B O 1
ATOM 4141 N N . PRO B 1 187 ? 9.885 -47.960 -39.861 1.00 38.32 181 PRO B N 1
ATOM 4142 C CA . PRO B 1 187 ? 10.236 -47.555 -38.505 1.00 40.42 181 PRO B CA 1
ATOM 4143 C C . PRO B 1 187 ? 11.664 -47.909 -38.112 1.00 42.70 181 PRO B C 1
ATOM 4144 O O . PRO B 1 187 ? 12.205 -48.928 -38.546 1.00 41.92 181 PRO B O 1
ATOM 4148 N N . ARG B 1 188 ? 12.260 -47.058 -37.288 1.00 44.87 182 ARG B N 1
ATOM 4149 C CA . ARG B 1 188 ? 13.605 -47.277 -36.796 1.00 46.51 182 ARG B CA 1
ATOM 4150 C C . ARG B 1 188 ? 13.774 -46.522 -35.488 1.00 43.82 182 ARG B C 1
ATOM 4151 O O . ARG B 1 188 ? 13.386 -45.361 -35.385 1.00 44.55 182 ARG B O 1
ATOM 4159 N N . PHE B 1 189 ? 14.353 -47.183 -34.493 1.00 41.67 183 PHE B N 1
ATOM 4160 C CA . PHE B 1 189 ? 14.292 -46.696 -33.126 1.00 42.84 183 PHE B CA 1
ATOM 4161 C C . PHE B 1 189 ? 15.662 -46.395 -32.526 1.00 46.40 183 PHE B C 1
ATOM 4162 O O . PHE B 1 189 ? 15.773 -46.107 -31.332 1.00 47.44 183 PHE B O 1
ATOM 4170 N N . ASP B 1 190 ? 16.702 -46.458 -33.352 1.00 44.76 184 ASP B N 1
ATOM 4171 C CA . ASP B 1 190 ? 17.999 -45.908 -32.978 1.00 48.51 184 ASP B CA 1
ATOM 4172 C C . ASP B 1 190 ? 18.256 -44.617 -33.738 1.00 51.15 184 ASP B C 1
ATOM 4173 O O . ASP B 1 190 ? 17.771 -44.431 -34.855 1.00 52.68 184 ASP B O 1
ATOM 4178 N N A TYR B 1 191 ? 19.027 -43.737 -33.105 0.50 54.33 185 TYR B N 1
ATOM 4179 N N B TYR B 1 191 ? 19.022 -43.716 -33.140 0.50 53.25 185 TYR B N 1
ATOM 4180 C CA A TYR B 1 191 ? 19.349 -42.423 -33.650 0.50 57.98 185 TYR B CA 1
ATOM 4181 C CA B TYR B 1 191 ? 19.364 -42.474 -33.817 0.50 56.11 185 TYR B CA 1
ATOM 4182 C C A TYR B 1 191 ? 20.848 -42.286 -33.911 0.50 58.55 185 TYR B C 1
ATOM 4183 C C B TYR B 1 191 ? 20.870 -42.264 -33.904 0.50 57.89 185 TYR B C 1
ATOM 4184 O O A TYR B 1 191 ? 21.279 -41.384 -34.629 0.50 55.08 185 TYR B O 1
ATOM 4185 O O B TYR B 1 191 ? 21.330 -41.283 -34.488 0.50 56.21 185 TYR B O 1
ATOM 4202 N N . SER B 1 192 ? 21.631 -43.190 -33.324 1.00 61.06 186 SER B N 1
ATOM 4203 C CA . SER B 1 192 ? 23.084 -43.048 -33.229 1.00 63.35 186 SER B CA 1
ATOM 4204 C C . SER B 1 192 ? 23.743 -42.780 -34.581 1.00 63.73 186 SER B C 1
ATOM 4205 O O . SER B 1 192 ? 24.670 -41.975 -34.678 1.00 63.24 186 SER B O 1
ATOM 4208 N N . GLN B 1 193 ? 23.262 -43.453 -35.621 1.00 68.52 187 GLN B N 1
ATOM 4209 C CA . GLN B 1 193 ? 23.959 -43.482 -36.905 1.00 74.78 187 GLN B CA 1
ATOM 4210 C C . GLN B 1 193 ? 23.610 -42.275 -37.786 1.00 75.31 187 GLN B C 1
ATOM 4211 O O . GLN B 1 193 ? 24.014 -42.207 -38.947 1.00 74.83 187 GLN B O 1
ATOM 4217 N N . GLN B 1 194 ? 22.862 -41.325 -37.231 1.00 73.25 188 GLN B N 1
ATOM 4218 C CA . GLN B 1 194 ? 22.456 -40.137 -37.973 1.00 71.88 188 GLN B CA 1
ATOM 4219 C C . GLN B 1 194 ? 23.059 -38.848 -37.401 1.00 65.14 188 GLN B C 1
ATOM 4220 O O . GLN B 1 194 ? 22.667 -37.754 -37.796 1.00 61.06 188 GLN B O 1
ATOM 4226 N N . TYR B 1 195 ? 24.008 -38.974 -36.476 1.00 63.62 189 TYR B N 1
ATOM 4227 C CA . TYR B 1 195 ? 24.709 -37.805 -35.943 1.00 61.32 189 TYR B CA 1
ATOM 4228 C C . TYR B 1 195 ? 25.431 -37.075 -37.073 1.00 60.66 189 TYR B C 1
ATOM 4229 O O . TYR B 1 195 ? 25.993 -37.711 -37.962 1.00 61.93 189 TYR B O 1
ATOM 4238 N N . ILE B 1 196 ? 25.416 -35.743 -37.037 1.00 60.60 190 ILE B N 1
ATOM 4239 C CA . ILE B 1 196 ? 26.320 -34.946 -37.870 1.00 56.56 190 ILE B CA 1
ATOM 4240 C C . ILE B 1 196 ? 27.708 -34.871 -37.232 1.00 57.98 190 ILE B C 1
ATOM 4241 O O . ILE B 1 196 ? 27.846 -35.038 -36.021 1.00 58.36 190 ILE B O 1
ATOM 4246 N N . PRO B 1 197 ? 28.745 -34.621 -38.048 1.00 57.81 191 PRO B N 1
ATOM 4247 C CA . PRO B 1 197 ? 30.114 -34.718 -37.552 1.00 53.17 191 PRO B CA 1
ATOM 4248 C C . PRO B 1 197 ? 30.426 -33.738 -36.427 1.00 50.06 191 PRO B C 1
ATOM 4249 O O . PRO B 1 197 ? 31.302 -34.008 -35.609 1.00 52.10 191 PRO B O 1
ATOM 4253 N N . HIS B 1 198 ? 29.719 -32.613 -36.385 1.00 44.44 192 HIS B N 1
ATOM 4254 C CA . HIS B 1 198 ? 29.982 -31.590 -35.373 1.00 45.45 192 HIS B CA 1
ATOM 4255 C C . HIS B 1 198 ? 29.323 -31.937 -34.041 1.00 44.12 192 HIS B C 1
ATOM 4256 O O . HIS B 1 198 ? 28.130 -32.230 -33.983 1.00 48.96 192 HIS B O 1
ATOM 4263 N N . GLY B 1 199 ? 30.109 -31.903 -32.973 1.00 41.39 193 GLY B N 1
ATOM 4264 C CA . GLY B 1 199 ? 29.564 -31.900 -31.620 1.00 41.84 193 GLY B CA 1
ATOM 4265 C C . GLY B 1 199 ? 29.715 -30.534 -30.982 1.00 42.28 193 GLY B C 1
ATOM 4266 O O . GLY B 1 199 ? 30.380 -29.653 -31.532 1.00 43.70 193 GLY B O 1
ATOM 4267 N N . TYR B 1 200 ? 29.099 -30.351 -29.820 1.00 41.32 194 TYR B N 1
ATOM 4268 C CA . TYR B 1 200 ? 29.181 -29.076 -29.126 1.00 42.70 194 TYR B CA 1
ATOM 4269 C C . TYR B 1 200 ? 29.579 -29.247 -27.669 1.00 47.16 194 TYR B C 1
ATOM 4270 O O . TYR B 1 200 ? 29.303 -30.275 -27.049 1.00 46.75 194 TYR B O 1
ATOM 4279 N N . MET B 1 201 ? 30.234 -28.222 -27.135 1.00 47.55 195 MET B N 1
ATOM 4280 C CA . MET B 1 201 ? 30.702 -28.230 -25.758 1.00 48.16 195 MET B CA 1
ATOM 4281 C C . MET B 1 201 ? 30.374 -26.901 -25.083 1.00 48.25 195 MET B C 1
ATOM 4282 O O . MET B 1 201 ? 30.542 -25.833 -25.673 1.00 48.04 195 MET B O 1
ATOM 4287 N N . GLU B 1 202 ? 29.906 -26.981 -23.844 1.00 49.87 196 GLU B N 1
ATOM 4288 C CA . GLU B 1 202 ? 29.503 -25.809 -23.084 1.00 52.96 196 GLU B CA 1
ATOM 4289 C C . GLU B 1 202 ? 30.671 -25.317 -22.234 1.00 55.86 196 GLU B C 1
ATOM 4290 O O . GLU B 1 202 ? 31.340 -26.110 -21.578 1.00 55.04 196 GLU B O 1
ATOM 4296 N N . LEU B 1 203 ? 30.910 -24.009 -22.251 1.00 55.63 197 LEU B N 1
ATOM 4297 C CA . LEU B 1 203 ? 31.920 -23.393 -21.395 1.00 54.91 197 LEU B CA 1
ATOM 4298 C C . LEU B 1 203 ? 31.389 -22.099 -20.784 1.00 56.25 197 LEU B C 1
ATOM 4299 O O . LEU B 1 203 ? 30.317 -21.620 -21.155 1.00 55.77 197 LEU B O 1
ATOM 4304 N N . THR B 1 204 ? 32.144 -21.535 -19.845 1.00 56.95 198 THR B N 1
ATOM 4305 C CA . THR B 1 204 ? 31.666 -20.397 -19.069 1.00 55.97 198 THR B CA 1
ATOM 4306 C C . THR B 1 204 ? 32.704 -19.286 -18.975 1.00 57.96 198 THR B C 1
ATOM 4307 O O . THR B 1 204 ? 33.852 -19.522 -18.598 1.00 61.50 198 THR B O 1
ATOM 4311 N N . ILE B 1 205 ? 32.283 -18.074 -19.324 1.00 55.92 199 ILE B N 1
ATOM 4312 C CA . ILE B 1 205 ? 33.026 -16.867 -18.989 1.00 54.90 199 ILE B CA 1
ATOM 4313 C C . ILE B 1 205 ? 32.424 -16.247 -17.734 1.00 54.55 199 ILE B C 1
ATOM 4314 O O . ILE B 1 205 ? 31.322 -15.702 -17.774 1.00 58.22 199 ILE B O 1
ATOM 4319 N N . PRO B 1 206 ? 33.147 -16.327 -16.609 1.00 55.60 200 PRO B N 1
ATOM 4320 C CA . PRO B 1 206 ? 32.592 -15.813 -15.364 1.00 57.98 200 PRO B CA 1
ATOM 4321 C C . PRO B 1 206 ? 32.618 -14.290 -15.321 1.00 55.23 200 PRO B C 1
ATOM 4322 O O . PRO B 1 206 ? 33.282 -13.658 -16.146 1.00 55.59 200 PRO B O 1
ATOM 4326 N N . PRO B 1 207 ? 31.897 -13.699 -14.362 1.00 53.28 201 PRO B N 1
ATOM 4327 C CA . PRO B 1 207 ? 31.918 -12.251 -14.215 1.00 55.93 201 PRO B CA 1
ATOM 4328 C C . PRO B 1 207 ? 33.331 -11.749 -13.953 1.00 58.48 201 PRO B C 1
ATOM 4329 O O . PRO B 1 207 ? 34.182 -12.512 -13.499 1.00 55.73 201 PRO B O 1
ATOM 4333 N N . LYS B 1 208 ? 33.573 -10.475 -14.241 1.00 66.52 202 LYS B N 1
ATOM 4334 C CA . LYS B 1 208 ? 34.722 -9.772 -13.690 1.00 71.55 202 LYS B CA 1
ATOM 4335 C C . LYS B 1 208 ? 34.231 -8.693 -12.734 1.00 71.11 202 LYS B C 1
ATOM 4336 O O . LYS B 1 208 ? 33.452 -7.823 -13.120 1.00 68.66 202 LYS B O 1
ATOM 4342 N N . ASN B 1 209 ? 34.689 -8.758 -11.486 1.00 75.79 203 ASN B N 1
ATOM 4343 C CA . ASN B 1 209 ? 34.240 -7.833 -10.450 1.00 76.26 203 ASN B CA 1
ATOM 4344 C C . ASN B 1 209 ? 32.717 -7.790 -10.355 1.00 77.01 203 ASN B C 1
ATOM 4345 O O . ASN B 1 209 ? 32.116 -6.717 -10.353 1.00 78.91 203 ASN B O 1
ATOM 4350 N N . GLY B 1 210 ? 32.102 -8.966 -10.279 1.00 79.53 204 GLY B N 1
ATOM 4351 C CA . GLY B 1 210 ? 30.652 -9.075 -10.148 1.00 78.08 204 GLY B CA 1
ATOM 4352 C C . GLY B 1 210 ? 29.893 -8.443 -11.301 1.00 76.10 204 GLY B C 1
ATOM 4353 O O . GLY B 1 210 ? 28.774 -7.961 -11.125 1.00 76.53 204 GLY B O 1
ATOM 4354 N N . ASP B 1 211 ? 30.499 -8.444 -12.484 1.00 74.96 205 ASP B N 1
ATOM 4355 C CA . ASP B 1 211 ? 29.912 -7.783 -13.647 1.00 71.19 205 ASP B CA 1
ATOM 4356 C C . ASP B 1 211 ? 30.392 -8.433 -14.944 1.00 65.49 205 ASP B C 1
ATOM 4357 O O . ASP B 1 211 ? 31.379 -9.172 -14.956 1.00 59.20 205 ASP B O 1
ATOM 4362 N N . TYR B 1 212 ? 29.685 -8.150 -16.033 1.00 61.47 206 TYR B N 1
ATOM 4363 C CA . TYR B 1 212 ? 29.970 -8.768 -17.321 1.00 56.17 206 TYR B CA 1
ATOM 4364 C C . TYR B 1 212 ? 31.409 -8.524 -17.751 1.00 52.41 206 TYR B C 1
ATOM 4365 O O . TYR B 1 212 ? 31.907 -7.405 -17.678 1.00 57.76 206 TYR B O 1
ATOM 4374 N N . ALA B 1 213 ? 32.071 -9.583 -18.201 1.00 51.93 207 ALA B N 1
ATOM 4375 C CA . ALA B 1 213 ? 33.453 -9.496 -18.654 1.00 50.50 207 ALA B CA 1
ATOM 4376 C C . ALA B 1 213 ? 33.546 -9.037 -20.111 1.00 48.85 207 ALA B C 1
ATOM 4377 O O . ALA B 1 213 ? 34.632 -8.728 -20.599 1.00 50.36 207 ALA B O 1
ATOM 4379 N N . MET B 1 214 ? 32.408 -8.996 -20.800 1.00 49.95 208 MET B N 1
ATOM 4380 C CA . MET B 1 214 ? 32.329 -8.382 -22.125 1.00 49.46 208 MET B CA 1
ATOM 4381 C C . MET B 1 214 ? 30.982 -7.689 -22.309 1.00 47.30 208 MET B C 1
ATOM 4382 O O . MET B 1 214 ? 30.111 -7.752 -21.443 1.00 44.27 208 MET B O 1
ATOM 4387 N N . GLU B 1 215 ? 30.826 -7.028 -23.450 1.00 45.65 209 GLU B N 1
ATOM 4388 C CA . GLU B 1 215 ? 29.581 -6.359 -23.795 1.00 47.64 209 GLU B CA 1
ATOM 4389 C C . GLU B 1 215 ? 28.419 -7.353 -23.728 1.00 49.33 209 GLU B C 1
ATOM 4390 O O . GLU B 1 215 ? 28.353 -8.285 -24.525 1.00 49.33 209 GLU B O 1
ATOM 4396 N N . PRO B 1 216 ? 27.499 -7.156 -22.770 1.00 48.64 210 PRO B N 1
ATOM 4397 C CA . PRO B 1 216 ? 26.412 -8.098 -22.513 1.00 48.41 210 PRO B CA 1
ATOM 4398 C C . PRO B 1 216 ? 25.348 -8.191 -23.613 1.00 50.18 210 PRO B C 1
ATOM 4399 O O . PRO B 1 216 ? 24.841 -9.281 -23.881 1.00 52.23 210 PRO B O 1
ATOM 4403 N N . ASN B 1 217 ? 25.007 -7.071 -24.244 1.00 48.88 211 ASN B N 1
ATOM 4404 C CA . ASN B 1 217 ? 23.867 -7.043 -25.163 1.00 49.08 211 ASN B CA 1
ATOM 4405 C C . ASN B 1 217 ? 24.260 -7.340 -26.605 1.00 48.46 211 ASN B C 1
ATOM 4406 O O . ASN B 1 217 ? 23.722 -6.744 -27.538 1.00 47.00 211 ASN B O 1
ATOM 4411 N N . TYR B 1 218 ? 25.199 -8.264 -26.776 1.00 49.31 212 TYR B N 1
ATOM 4412 C CA . TYR B 1 218 ? 25.550 -8.772 -28.095 1.00 52.06 212 TYR B CA 1
ATOM 4413 C C . TYR B 1 218 ? 25.500 -10.294 -28.099 1.00 49.16 212 TYR B C 1
ATOM 4414 O O . TYR B 1 218 ? 25.754 -10.935 -27.081 1.00 49.01 212 TYR B O 1
ATOM 4423 N N . LEU B 1 219 ? 25.169 -10.862 -29.253 1.00 43.98 213 LEU B N 1
ATOM 4424 C CA . LEU B 1 219 ? 25.522 -12.240 -29.557 1.00 41.57 213 LEU B CA 1
ATOM 4425 C C . LEU B 1 219 ? 26.974 -12.274 -29.997 1.00 39.19 213 LEU B C 1
ATOM 4426 O O . LEU B 1 219 ? 27.317 -11.789 -31.076 1.00 38.83 213 LEU B O 1
ATOM 4431 N N . HIS B 1 220 ? 27.828 -12.846 -29.157 1.00 38.39 214 HIS B N 1
ATOM 4432 C CA . HIS B 1 220 ? 29.247 -12.918 -29.459 1.00 37.32 214 HIS B CA 1
ATOM 4433 C C . HIS B 1 220 ? 29.537 -14.166 -30.278 1.00 37.31 214 HIS B C 1
ATOM 4434 O O . HIS B 1 220 ? 29.032 -15.251 -29.972 1.00 37.13 214 HIS B O 1
ATOM 4441 N N . ILE B 1 221 ? 30.348 -14.005 -31.320 1.00 36.23 215 ILE B N 1
ATOM 4442 C CA . ILE B 1 221 ? 30.608 -15.075 -32.269 1.00 37.21 215 ILE B CA 1
ATOM 4443 C C . ILE B 1 221 ? 32.092 -15.140 -32.622 1.00 38.85 215 ILE B C 1
ATOM 4444 O O . ILE B 1 221 ? 32.702 -14.126 -32.960 1.00 38.77 215 ILE B O 1
ATOM 4449 N N . TRP B 1 222 ? 32.661 -16.341 -32.539 1.00 37.60 216 TRP B N 1
ATOM 4450 C CA . TRP B 1 222 ? 34.001 -16.608 -33.047 1.00 38.31 216 TRP B CA 1
ATOM 4451 C C . TRP B 1 222 ? 33.914 -17.478 -34.301 1.00 37.97 216 TRP B C 1
ATOM 4452 O O . TRP B 1 222 ? 33.990 -18.702 -34.211 1.00 38.27 216 TRP B O 1
ATOM 4463 N N . PRO B 1 223 ? 33.754 -16.854 -35.476 1.00 38.32 217 PRO B N 1
ATOM 4464 C CA . PRO B 1 223 ? 33.583 -17.630 -36.695 1.00 39.73 217 PRO B CA 1
ATOM 4465 C C . PRO B 1 223 ? 34.907 -18.169 -37.223 1.00 40.75 217 PRO B C 1
ATOM 4466 O O . PRO B 1 223 ? 35.841 -17.402 -37.449 1.00 42.06 217 PRO B O 1
ATOM 4470 N N . ARG B 1 224 ? 34.986 -19.479 -37.417 1.00 42.83 218 ARG B N 1
ATOM 4471 C CA . ARG B 1 224 ? 36.126 -20.072 -38.103 1.00 45.77 218 ARG B CA 1
ATOM 4472 C C . ARG B 1 224 ? 35.658 -21.028 -39.198 1.00 48.44 218 ARG B C 1
ATOM 4473 O O . ARG B 1 224 ? 34.460 -21.258 -39.379 1.00 50.75 218 ARG B O 1
ATOM 4481 N N . ASN B 1 225 ? 36.617 -21.581 -39.926 1.00 53.63 219 ASN B N 1
ATOM 4482 C CA . ASN B 1 225 ? 36.339 -22.247 -41.186 1.00 56.76 219 ASN B CA 1
ATOM 4483 C C . ASN B 1 225 ? 35.606 -23.571 -41.012 1.00 54.53 219 ASN B C 1
ATOM 4484 O O . ASN B 1 225 ? 34.738 -23.913 -41.813 1.00 55.12 219 ASN B O 1
ATOM 4489 N N . THR B 1 226 ? 35.963 -24.310 -39.967 1.00 51.20 220 THR B N 1
ATOM 4490 C CA . THR B 1 226 ? 35.386 -25.628 -39.723 1.00 50.11 220 THR B CA 1
ATOM 4491 C C . THR B 1 226 ? 34.939 -25.795 -38.280 1.00 49.04 220 THR B C 1
ATOM 4492 O O . THR B 1 226 ? 34.417 -26.843 -37.907 1.00 50.80 220 THR B O 1
ATOM 4496 N N . PHE B 1 227 ? 35.142 -24.766 -37.467 1.00 50.25 221 PHE B N 1
ATOM 4497 C CA . PHE B 1 227 ? 34.519 -24.711 -36.155 1.00 51.30 221 PHE B CA 1
ATOM 4498 C C . PHE B 1 227 ? 34.071 -23.299 -35.815 1.00 50.37 221 PHE B C 1
ATOM 4499 O O . PHE B 1 227 ? 34.346 -22.351 -36.548 1.00 48.52 221 PHE B O 1
ATOM 4507 N N . MET B 1 228 ? 33.374 -23.168 -34.694 1.00 48.98 222 MET B N 1
ATOM 4508 C CA . MET B 1 228 ? 32.996 -21.861 -34.196 1.00 52.08 222 MET B CA 1
ATOM 4509 C C . MET B 1 228 ? 32.597 -21.908 -32.731 1.00 44.25 222 MET B C 1
ATOM 4510 O O . MET B 1 228 ? 32.265 -22.961 -32.193 1.00 47.75 222 MET B O 1
ATOM 4515 N N . MET B 1 229 ? 32.633 -20.747 -32.094 1.00 41.17 223 MET B N 1
ATOM 4516 C CA . MET B 1 229 ? 32.146 -20.606 -30.737 1.00 40.42 223 MET B CA 1
ATOM 4517 C C . MET B 1 229 ? 31.177 -19.429 -30.678 1.00 39.62 223 MET B C 1
ATOM 4518 O O . MET B 1 229 ? 31.319 -18.457 -31.421 1.00 40.90 223 MET B O 1
ATOM 4523 N N . ILE B 1 230 ? 30.193 -19.526 -29.793 1.00 38.81 224 ILE B N 1
ATOM 4524 C CA . ILE B 1 230 ? 29.309 -18.412 -29.504 1.00 41.49 224 ILE B CA 1
ATOM 4525 C C . ILE B 1 230 ? 29.197 -18.227 -27.999 1.00 42.04 224 ILE B C 1
ATOM 4526 O O . ILE B 1 230 ? 29.438 -19.157 -27.231 1.00 41.55 224 ILE B O 1
ATOM 4531 N N . ALA B 1 231 ? 28.830 -17.021 -27.585 1.00 44.19 225 ALA B N 1
ATOM 4532 C CA . ALA B 1 231 ? 28.595 -16.741 -26.180 1.00 44.06 225 ALA B CA 1
ATOM 4533 C C . ALA B 1 231 ? 27.300 -15.959 -26.005 1.00 43.70 225 ALA B C 1
ATOM 4534 O O . ALA B 1 231 ? 27.011 -15.037 -26.769 1.00 44.05 225 ALA B O 1
ATOM 4536 N N . LEU B 1 232 ? 26.529 -16.341 -24.991 1.00 42.77 226 LEU B N 1
ATOM 4537 C CA . LEU B 1 232 ? 25.281 -15.670 -24.662 1.00 41.20 226 LEU B CA 1
ATOM 4538 C C . LEU B 1 232 ? 25.287 -15.263 -23.189 1.00 44.20 226 LEU B C 1
ATOM 4539 O O . LEU B 1 232 ? 25.718 -16.033 -22.330 1.00 42.47 226 LEU B O 1
ATOM 4544 N N . PRO B 1 233 ? 24.806 -14.047 -22.892 1.00 45.77 227 PRO B N 1
ATOM 4545 C CA . PRO B 1 233 ? 24.855 -13.514 -21.533 1.00 47.00 227 PRO B CA 1
ATOM 4546 C C . PRO B 1 233 ? 23.872 -14.201 -20.597 1.00 49.09 227 PRO B C 1
ATOM 4547 O O . PRO B 1 233 ? 22.781 -14.584 -21.019 1.00 50.48 227 PRO B O 1
ATOM 4551 N N . ASN B 1 234 ? 24.266 -14.352 -19.336 1.00 52.02 228 ASN B N 1
ATOM 4552 C CA . ASN B 1 234 ? 23.380 -14.867 -18.298 1.00 54.64 228 ASN B CA 1
ATOM 4553 C C . ASN B 1 234 ? 22.976 -13.773 -17.315 1.00 56.02 228 ASN B C 1
ATOM 4554 O O . ASN B 1 234 ? 23.670 -12.769 -17.168 1.00 56.49 228 ASN B O 1
ATOM 4559 N N . MET B 1 235 ? 21.849 -13.977 -16.643 1.00 60.74 229 MET B N 1
ATOM 4560 C CA . MET B 1 235 ? 21.379 -13.042 -15.624 1.00 66.26 229 MET B CA 1
ATOM 4561 C C . MET B 1 235 ? 22.414 -12.814 -14.524 1.00 64.68 229 MET B C 1
ATOM 4562 O O . MET B 1 235 ? 22.544 -11.706 -14.006 1.00 62.25 229 MET B O 1
ATOM 4567 N N . ASN B 1 236 ? 23.146 -13.865 -14.170 1.00 62.11 230 ASN B N 1
ATOM 4568 C CA . ASN B 1 236 ? 24.157 -13.773 -13.119 1.00 65.19 230 ASN B CA 1
ATOM 4569 C C . ASN B 1 236 ? 25.483 -13.166 -13.583 1.00 67.53 230 ASN B C 1
ATOM 4570 O O . ASN B 1 236 ? 26.529 -13.423 -12.989 1.00 70.80 230 ASN B O 1
ATOM 4575 N N . LYS B 1 237 ? 25.434 -12.362 -14.644 1.00 68.72 231 LYS B N 1
ATOM 4576 C CA . LYS B 1 237 ? 26.594 -11.590 -15.095 1.00 68.46 231 LYS B CA 1
ATOM 4577 C C . LYS B 1 237 ? 27.675 -12.467 -15.734 1.00 64.25 231 LYS B C 1
ATOM 4578 O O . LYS B 1 237 ? 28.807 -12.025 -15.940 1.00 65.38 231 LYS B O 1
ATOM 4584 N N . SER B 1 238 ? 27.318 -13.708 -16.048 1.00 60.97 232 SER B N 1
ATOM 4585 C CA . SER B 1 238 ? 28.216 -14.617 -16.746 1.00 59.52 232 SER B CA 1
ATOM 4586 C C . SER B 1 238 ? 27.846 -14.692 -18.222 1.00 55.19 232 SER B C 1
ATOM 4587 O O . SER B 1 238 ? 26.789 -14.216 -18.632 1.00 53.82 232 SER B O 1
ATOM 4590 N N . PHE B 1 239 ? 28.728 -15.292 -19.014 1.00 52.63 233 PHE B N 1
ATOM 4591 C CA . PHE B 1 239 ? 28.375 -15.765 -20.347 1.00 49.40 233 PHE B CA 1
ATOM 4592 C C . PHE B 1 239 ? 28.509 -17.276 -20.378 1.00 50.42 233 PHE B C 1
ATOM 4593 O O . PHE B 1 239 ? 29.422 -17.835 -19.773 1.00 47.85 233 PHE B O 1
ATOM 4601 N N . THR B 1 240 ? 27.598 -17.934 -21.085 1.00 49.53 234 THR B N 1
ATOM 4602 C CA . THR B 1 240 ? 27.807 -19.312 -21.485 1.00 49.57 234 THR B CA 1
ATOM 4603 C C . THR B 1 240 ? 28.280 -19.344 -22.929 1.00 49.30 234 THR B C 1
ATOM 4604 O O . THR B 1 240 ? 27.600 -18.843 -23.822 1.00 48.94 234 THR B O 1
ATOM 4608 N N . CYS B 1 241 ? 29.448 -19.933 -23.153 1.00 47.60 235 CYS B N 1
ATOM 4609 C CA . CYS B 1 241 ? 29.929 -20.170 -24.501 1.00 46.43 235 CYS B CA 1
ATOM 4610 C C . CYS B 1 241 ? 29.452 -21.529 -24.979 1.00 48.04 235 CYS B C 1
ATOM 4611 O O . CYS B 1 241 ? 29.217 -22.431 -24.179 1.00 48.07 235 CYS B O 1
ATOM 4614 N N . THR B 1 242 ? 29.310 -21.671 -26.290 1.00 45.51 236 THR B N 1
ATOM 4615 C CA . THR B 1 242 ? 29.111 -22.975 -26.887 1.00 41.50 236 THR B CA 1
ATOM 4616 C C . THR B 1 242 ? 30.082 -23.149 -28.038 1.00 43.05 236 THR B C 1
ATOM 4617 O O . THR B 1 242 ? 30.122 -22.334 -28.960 1.00 42.40 236 THR B O 1
ATOM 4621 N N . LEU B 1 243 ? 30.863 -24.221 -27.969 1.00 41.49 237 LEU B N 1
ATOM 4622 C CA . LEU B 1 243 ? 31.939 -24.467 -28.913 1.00 40.79 237 LEU B CA 1
ATOM 4623 C C . LEU B 1 243 ? 31.556 -25.622 -29.833 1.00 40.61 237 LEU B C 1
ATOM 4624 O O . LEU B 1 243 ? 31.316 -26.739 -29.376 1.00 41.44 237 LEU B O 1
ATOM 4629 N N . PHE B 1 244 ? 31.500 -25.342 -31.129 1.00 40.21 238 PHE B N 1
ATOM 4630 C CA . PHE B 1 244 ? 31.093 -26.331 -32.115 1.00 38.84 238 PHE B CA 1
ATOM 4631 C C . PHE B 1 244 ? 32.305 -26.773 -32.906 1.00 39.11 238 PHE B C 1
ATOM 4632 O O . PHE B 1 244 ? 32.941 -25.961 -33.568 1.00 42.95 238 PHE B O 1
ATOM 4640 N N . MET B 1 245 ? 32.622 -28.062 -32.835 1.00 42.56 239 MET B N 1
ATOM 4641 C CA . MET B 1 245 ? 33.781 -28.614 -33.530 1.00 42.14 239 MET B CA 1
ATOM 4642 C C . MET B 1 245 ? 33.457 -30.016 -34.016 1.00 38.65 239 MET B C 1
ATOM 4643 O O . MET B 1 245 ? 32.644 -30.706 -33.405 1.00 38.34 239 MET B O 1
ATOM 4648 N N . PRO B 1 246 ? 34.095 -30.447 -35.116 1.00 39.15 240 PRO B N 1
ATOM 4649 C CA . PRO B 1 246 ? 34.014 -31.855 -35.494 1.00 41.06 240 PRO B CA 1
ATOM 4650 C C . PRO B 1 246 ? 34.552 -32.727 -34.368 1.00 43.09 240 PRO B C 1
ATOM 4651 O O . PRO B 1 246 ? 35.547 -32.364 -33.737 1.00 41.48 240 PRO B O 1
ATOM 4655 N N . PHE B 1 247 ? 33.902 -33.858 -34.117 1.00 47.78 241 PHE B N 1
ATOM 4656 C CA . PHE B 1 247 ? 34.287 -34.738 -33.012 1.00 51.89 241 PHE B CA 1
ATOM 4657 C C . PHE B 1 247 ? 35.764 -35.103 -33.062 1.00 54.32 241 PHE B C 1
ATOM 4658 O O . PHE B 1 247 ? 36.437 -35.146 -32.033 1.00 55.86 241 PHE B O 1
ATOM 4666 N N . GLU B 1 248 ? 36.262 -35.362 -34.265 1.00 57.49 242 GLU B N 1
ATOM 4667 C CA . GLU B 1 248 ? 37.640 -35.799 -34.439 1.00 63.47 242 GLU B CA 1
ATOM 4668 C C . GLU B 1 248 ? 38.599 -34.729 -33.932 1.00 65.11 242 GLU B C 1
ATOM 4669 O O . GLU B 1 248 ? 39.675 -35.039 -33.425 1.00 70.15 242 GLU B O 1
ATOM 4675 N N . GLU B 1 249 ? 38.199 -33.470 -34.071 1.00 59.74 243 GLU B N 1
ATOM 4676 C CA . GLU B 1 249 ? 38.999 -32.350 -33.602 1.00 58.44 243 GLU B CA 1
ATOM 4677 C C . GLU B 1 249 ? 38.945 -32.226 -32.079 1.00 56.12 243 GLU B C 1
ATOM 4678 O O . GLU B 1 249 ? 39.955 -31.935 -31.438 1.00 54.37 243 GLU B O 1
ATOM 4684 N N . PHE B 1 250 ? 37.769 -32.446 -31.500 1.00 51.34 244 PHE B N 1
ATOM 4685 C CA . PHE B 1 250 ? 37.649 -32.539 -30.046 1.00 54.57 244 PHE B CA 1
ATOM 4686 C C . PHE B 1 250 ? 38.585 -33.626 -29.519 1.00 58.18 244 PHE B C 1
ATOM 4687 O O . PHE B 1 250 ? 39.280 -33.434 -28.522 1.00 55.44 244 PHE B O 1
ATOM 4695 N N . GLU B 1 251 ? 38.597 -34.768 -30.199 1.00 58.98 245 GLU B N 1
ATOM 4696 C CA . GLU B 1 251 ? 39.253 -35.963 -29.681 1.00 60.28 245 GLU B CA 1
ATOM 4697 C C . GLU B 1 251 ? 40.779 -35.899 -29.807 1.00 61.37 245 GLU B C 1
ATOM 4698 O O . GLU B 1 251 ? 41.489 -36.674 -29.170 1.00 67.02 245 GLU B O 1
ATOM 4704 N N . LYS B 1 252 ? 41.280 -34.977 -30.625 1.00 62.28 246 LYS B N 1
ATOM 4705 C CA . LYS B 1 252 ? 42.721 -34.762 -30.746 1.00 58.75 246 LYS B CA 1
ATOM 4706 C C . LYS B 1 252 ? 43.288 -34.011 -29.545 1.00 60.01 246 LYS B C 1
ATOM 4707 O O . LYS B 1 252 ? 44.504 -33.938 -29.369 1.00 59.55 246 LYS B O 1
ATOM 4713 N N . LEU B 1 253 ? 42.409 -33.453 -28.720 1.00 59.58 247 LEU B N 1
ATOM 4714 C CA . LEU B 1 253 ? 42.837 -32.665 -27.573 1.00 62.13 247 LEU B CA 1
ATOM 4715 C C . LEU B 1 253 ? 42.742 -33.499 -26.301 1.00 61.49 247 LEU B C 1
ATOM 4716 O O . LEU B 1 253 ? 41.666 -33.645 -25.717 1.00 60.14 247 LEU B O 1
ATOM 4721 N N . LEU B 1 254 ? 43.878 -34.045 -25.877 1.00 64.88 248 LEU B N 1
ATOM 4722 C CA . LEU B 1 254 ? 43.909 -34.989 -24.763 1.00 64.93 248 LEU B CA 1
ATOM 4723 C C . LEU B 1 254 ? 44.505 -34.364 -23.506 1.00 62.20 248 LEU B C 1
ATOM 4724 O O . LEU B 1 254 ? 44.103 -34.694 -22.391 1.00 57.22 248 LEU B O 1
ATOM 4729 N N . THR B 1 255 ? 45.463 -33.460 -23.694 1.00 64.94 249 THR B N 1
ATOM 4730 C CA . THR B 1 255 ? 46.217 -32.895 -22.579 1.00 66.54 249 THR B CA 1
ATOM 4731 C C . THR B 1 255 ? 45.817 -31.448 -22.311 1.00 72.00 249 THR B C 1
ATOM 4732 O O . THR B 1 255 ? 45.349 -30.738 -23.205 1.00 75.73 249 THR B O 1
ATOM 4736 N N . SER B 1 256 ? 46.008 -31.019 -21.068 1.00 71.77 250 SER B N 1
ATOM 4737 C CA . SER B 1 256 ? 45.797 -29.630 -20.687 1.00 67.68 250 SER B CA 1
ATOM 4738 C C . SER B 1 256 ? 46.552 -28.668 -21.604 1.00 68.77 250 SER B C 1
ATOM 4739 O O . SER B 1 256 ? 46.088 -27.559 -21.864 1.00 72.52 250 SER B O 1
ATOM 4742 N N . ASN B 1 257 ? 47.713 -29.095 -22.090 1.00 70.84 251 ASN B N 1
ATOM 4743 C CA . ASN B 1 257 ? 48.528 -28.259 -22.968 1.00 72.62 251 ASN B CA 1
ATOM 4744 C C . ASN B 1 257 ? 47.967 -28.181 -24.386 1.00 69.63 251 ASN B C 1
ATOM 4745 O O . ASN B 1 257 ? 48.097 -27.155 -25.056 1.00 63.38 251 ASN B O 1
ATOM 4750 N N . ASP B 1 258 ? 47.348 -29.266 -24.840 1.00 67.37 252 ASP B N 1
ATOM 4751 C CA . ASP B 1 258 ? 46.636 -29.262 -26.113 1.00 65.49 252 ASP B CA 1
ATOM 4752 C C . ASP B 1 258 ? 45.548 -28.193 -26.082 1.00 64.48 252 ASP B C 1
ATOM 4753 O O . ASP B 1 258 ? 45.477 -27.335 -26.964 1.00 63.37 252 ASP B O 1
ATOM 4758 N N . VAL B 1 259 ? 44.707 -28.259 -25.053 1.00 59.47 253 VAL B N 1
ATOM 4759 C CA . VAL B 1 259 ? 43.548 -27.386 -24.940 1.00 59.67 253 VAL B CA 1
ATOM 4760 C C . VAL B 1 259 ? 43.972 -25.925 -24.948 1.00 63.37 253 VAL B C 1
ATOM 4761 O O . VAL B 1 259 ? 43.449 -25.120 -25.723 1.00 58.92 253 VAL B O 1
ATOM 4765 N N . VAL B 1 260 ? 44.923 -25.591 -24.081 1.00 63.24 254 VAL B N 1
ATOM 4766 C CA . VAL B 1 260 ? 45.425 -24.225 -23.971 1.00 61.51 254 VAL B CA 1
ATOM 4767 C C . VAL B 1 260 ? 46.037 -23.774 -25.290 1.00 59.57 254 VAL B C 1
ATOM 4768 O O . VAL B 1 260 ? 45.778 -22.669 -25.758 1.00 55.86 254 VAL B O 1
ATOM 4772 N N . ASP B 1 261 ? 46.849 -24.637 -25.885 1.00 63.14 255 ASP B N 1
ATOM 4773 C CA . ASP B 1 261 ? 47.438 -24.354 -27.185 1.00 66.82 255 ASP B CA 1
ATOM 4774 C C . ASP B 1 261 ? 46.355 -24.075 -28.225 1.00 63.80 255 ASP B C 1
ATOM 4775 O O . ASP B 1 261 ? 46.483 -23.159 -29.038 1.00 59.98 255 ASP B O 1
ATOM 4780 N N . PHE B 1 262 ? 45.290 -24.871 -28.195 1.00 63.28 256 PHE B N 1
ATOM 4781 C CA . PHE B 1 262 ? 44.252 -24.795 -29.219 1.00 57.83 256 PHE B CA 1
ATOM 4782 C C . PHE B 1 262 ? 43.548 -23.447 -29.176 1.00 52.71 256 PHE B C 1
ATOM 4783 O O . PHE B 1 262 ? 43.359 -22.797 -30.204 1.00 51.50 256 PHE B O 1
ATOM 4791 N N . PHE B 1 263 ? 43.163 -23.036 -27.975 1.00 51.72 257 PHE B N 1
ATOM 4792 C CA . PHE B 1 263 ? 42.510 -21.755 -27.774 1.00 55.58 257 PHE B CA 1
ATOM 4793 C C . PHE B 1 263 ? 43.448 -20.586 -28.042 1.00 57.76 257 PHE B C 1
ATOM 4794 O O . PHE B 1 263 ? 43.005 -19.522 -28.468 1.00 58.59 257 PHE B O 1
ATOM 4802 N N . GLN B 1 264 ? 44.739 -20.785 -27.791 1.00 57.38 258 GLN B N 1
ATOM 4803 C CA . GLN B 1 264 ? 45.742 -19.767 -28.088 1.00 63.26 258 GLN B CA 1
ATOM 4804 C C . GLN B 1 264 ? 45.790 -19.469 -29.580 1.00 58.48 258 GLN B C 1
ATOM 4805 O O . GLN B 1 264 ? 45.938 -18.319 -29.986 1.00 54.99 258 GLN B O 1
ATOM 4811 N N . LYS B 1 265 ? 45.664 -20.512 -30.393 1.00 60.37 259 LYS B N 1
ATOM 4812 C CA . LYS B 1 265 ? 45.746 -20.366 -31.840 1.00 63.02 259 LYS B CA 1
ATOM 4813 C C . LYS B 1 265 ? 44.446 -19.824 -32.436 1.00 58.46 259 LYS B C 1
ATOM 4814 O O . LYS B 1 265 ? 44.478 -19.027 -33.371 1.00 53.53 259 LYS B O 1
ATOM 4820 N N . TYR B 1 266 ? 43.309 -20.257 -31.895 1.00 57.73 260 TYR B N 1
ATOM 4821 C CA . TYR B 1 266 ? 42.025 -20.085 -32.576 1.00 54.09 260 TYR B CA 1
ATOM 4822 C C . TYR B 1 266 ? 41.038 -19.176 -31.835 1.00 51.80 260 TYR B C 1
ATOM 4823 O O . TYR B 1 266 ? 40.211 -18.519 -32.466 1.00 47.06 260 TYR B O 1
ATOM 4832 N N . PHE B 1 267 ? 41.122 -19.138 -30.507 1.00 49.51 261 PHE B N 1
ATOM 4833 C CA . PHE B 1 267 ? 40.268 -18.258 -29.708 1.00 47.61 261 PHE B CA 1
ATOM 4834 C C . PHE B 1 267 ? 41.077 -17.534 -28.634 1.00 50.50 261 PHE B C 1
ATOM 4835 O O . PHE B 1 267 ? 40.739 -17.595 -27.451 1.00 53.28 261 PHE B O 1
ATOM 4843 N N . PRO B 1 268 ? 42.150 -16.841 -29.045 1.00 51.26 262 PRO B N 1
ATOM 4844 C CA . PRO B 1 268 ? 43.157 -16.321 -28.119 1.00 52.74 262 PRO B CA 1
ATOM 4845 C C . PRO B 1 268 ? 42.576 -15.451 -27.014 1.00 54.38 262 PRO B C 1
ATOM 4846 O O . PRO B 1 268 ? 43.027 -15.529 -25.872 1.00 55.80 262 PRO B O 1
ATOM 4850 N N . ASP B 1 269 ? 41.584 -14.631 -27.354 1.00 52.78 263 ASP B N 1
ATOM 4851 C CA . ASP B 1 269 ? 41.042 -13.652 -26.418 1.00 50.96 263 ASP B CA 1
ATOM 4852 C C . ASP B 1 269 ? 40.112 -14.286 -25.390 1.00 52.44 263 ASP B C 1
ATOM 4853 O O . ASP B 1 269 ? 39.629 -13.606 -24.485 1.00 57.07 263 ASP B O 1
ATOM 4858 N N . ALA B 1 270 ? 39.864 -15.584 -25.530 1.00 51.30 264 ALA B N 1
ATOM 4859 C CA . ALA B 1 270 ? 38.897 -16.275 -24.685 1.00 55.86 264 ALA B CA 1
ATOM 4860 C C . ALA B 1 270 ? 39.526 -16.773 -23.385 1.00 54.81 264 ALA B C 1
ATOM 4861 O O . ALA B 1 270 ? 38.842 -16.907 -22.368 1.00 52.17 264 ALA B O 1
ATOM 4863 N N . ILE B 1 271 ? 40.827 -17.047 -23.420 1.00 56.30 265 ILE B N 1
ATOM 4864 C CA . ILE B 1 271 ? 41.512 -17.625 -22.263 1.00 57.05 265 ILE B CA 1
ATOM 4865 C C . ILE B 1 271 ? 41.493 -16.658 -21.079 1.00 56.15 265 ILE B C 1
ATOM 4866 O O . ILE B 1 271 ? 41.136 -17.049 -19.967 1.00 59.95 265 ILE B O 1
ATOM 4871 N N . PRO B 1 272 ? 41.875 -15.390 -21.312 1.00 51.29 266 PRO B N 1
ATOM 4872 C CA . PRO B 1 272 ? 41.674 -14.359 -20.292 1.00 53.10 266 PRO B CA 1
ATOM 4873 C C . PRO B 1 272 ? 40.244 -14.335 -19.767 1.00 58.49 266 PRO B C 1
ATOM 4874 O O . PRO B 1 272 ? 40.026 -14.337 -18.556 1.00 61.31 266 PRO B O 1
ATOM 4878 N N . LEU B 1 273 ? 39.278 -14.313 -20.680 1.00 60.72 267 LEU B N 1
ATOM 4879 C CA . LEU B 1 273 ? 37.878 -14.187 -20.305 1.00 56.38 267 LEU B CA 1
ATOM 4880 C C . LEU B 1 273 ? 37.415 -15.399 -19.507 1.00 56.06 267 LEU B C 1
ATOM 4881 O O . LEU B 1 273 ? 36.706 -15.259 -18.510 1.00 53.81 267 LEU B O 1
ATOM 4886 N N . ILE B 1 274 ? 37.818 -16.586 -19.951 1.00 57.55 268 ILE B N 1
ATOM 4887 C CA . ILE B 1 274 ? 37.389 -17.830 -19.318 1.00 59.62 268 ILE B CA 1
ATOM 4888 C C . ILE B 1 274 ? 38.205 -18.140 -18.064 1.00 59.27 268 ILE B C 1
ATOM 4889 O O . ILE B 1 274 ? 37.665 -18.618 -17.065 1.00 64.09 268 ILE B O 1
ATOM 4894 N N . GLY B 1 275 ? 39.503 -17.865 -18.121 1.00 60.03 269 GLY B N 1
ATOM 4895 C CA . GLY B 1 275 ? 40.439 -18.359 -17.116 1.00 61.99 269 GLY B CA 1
ATOM 4896 C C . GLY B 1 275 ? 41.048 -19.686 -17.532 1.00 60.14 269 GLY B C 1
ATOM 4897 O O . GLY B 1 275 ? 40.333 -20.659 -17.759 1.00 61.30 269 GLY B O 1
ATOM 4898 N N . GLU B 1 276 ? 42.373 -19.721 -17.629 1.00 64.18 270 GLU B N 1
ATOM 4899 C CA . GLU B 1 276 ? 43.083 -20.865 -18.198 1.00 66.26 270 GLU B CA 1
ATOM 4900 C C . GLU B 1 276 ? 42.804 -22.159 -17.438 1.00 69.36 270 GLU B C 1
ATOM 4901 O O . GLU B 1 276 ? 42.518 -23.194 -18.040 1.00 70.11 270 GLU B O 1
ATOM 4907 N N . LYS B 1 277 ? 42.888 -22.101 -16.115 1.00 73.73 271 LYS B N 1
ATOM 4908 C CA . LYS B 1 277 ? 42.682 -23.288 -15.290 1.00 78.14 271 LYS B CA 1
ATOM 4909 C C . LYS B 1 277 ? 41.252 -23.806 -15.451 1.00 72.26 271 LYS B C 1
ATOM 4910 O O . LYS B 1 277 ? 41.028 -25.011 -15.582 1.00 68.98 271 LYS B O 1
ATOM 4916 N N . LEU B 1 278 ? 40.292 -22.887 -15.442 1.00 69.76 272 LEU B N 1
ATOM 4917 C CA . LEU B 1 278 ? 38.886 -23.240 -15.587 1.00 67.07 272 LEU B CA 1
ATOM 4918 C C . LEU B 1 278 ? 38.598 -23.813 -16.969 1.00 62.56 272 LEU B C 1
ATOM 4919 O O . LEU B 1 278 ? 37.869 -24.797 -17.104 1.00 63.70 272 LEU B O 1
ATOM 4924 N N . LEU B 1 279 ? 39.173 -23.191 -17.993 1.00 56.40 273 LEU B N 1
ATOM 4925 C CA . LEU B 1 279 ? 39.029 -23.674 -19.361 1.00 57.61 273 LEU B CA 1
ATOM 4926 C C . LEU B 1 279 ? 39.329 -25.168 -19.441 1.00 61.18 273 LEU B C 1
ATOM 4927 O O . LEU B 1 279 ? 38.535 -25.943 -19.982 1.00 55.39 273 LEU B O 1
ATOM 4932 N N . VAL B 1 280 ? 40.477 -25.565 -18.900 1.00 62.35 274 VAL B N 1
ATOM 4933 C CA . VAL B 1 280 ? 40.903 -26.961 -18.952 1.00 61.71 274 VAL B CA 1
ATOM 4934 C C . VAL B 1 280 ? 39.960 -27.834 -18.132 1.00 60.81 274 VAL B C 1
ATOM 4935 O O . VAL B 1 280 ? 39.588 -28.930 -18.551 1.00 60.13 274 VAL B O 1
ATOM 4939 N N . GLN B 1 281 ? 39.576 -27.339 -16.961 1.00 59.14 275 GLN B N 1
ATOM 4940 C CA . GLN B 1 281 ? 38.656 -28.060 -16.095 1.00 59.75 275 GLN B CA 1
ATOM 4941 C C . GLN B 1 281 ? 37.359 -28.374 -16.834 1.00 64.18 275 GLN B C 1
ATOM 4942 O O . GLN B 1 281 ? 36.987 -29.538 -16.988 1.00 64.95 275 GLN B O 1
ATOM 4948 N N . ASP B 1 282 ? 36.674 -27.330 -17.291 1.00 66.36 276 ASP B N 1
ATOM 4949 C CA . ASP B 1 282 ? 35.339 -27.485 -17.859 1.00 64.56 276 ASP B CA 1
ATOM 4950 C C . ASP B 1 282 ? 35.372 -28.187 -19.216 1.00 58.08 276 ASP B C 1
ATOM 4951 O O . ASP B 1 282 ? 34.409 -28.849 -19.601 1.00 56.27 276 ASP B O 1
ATOM 4956 N N . PHE B 1 283 ? 36.480 -28.043 -19.936 1.00 51.73 277 PHE B N 1
ATOM 4957 C CA . PHE B 1 283 ? 36.657 -28.748 -21.196 1.00 54.15 277 PHE B CA 1
ATOM 4958 C C . PHE B 1 283 ? 36.507 -30.255 -21.003 1.00 60.03 277 PHE B C 1
ATOM 4959 O O . PHE B 1 283 ? 35.807 -30.920 -21.769 1.00 61.11 277 PHE B O 1
ATOM 4967 N N . PHE B 1 284 ? 37.166 -30.787 -19.976 1.00 59.60 278 PHE B N 1
ATOM 4968 C CA . PHE B 1 284 ? 37.252 -32.232 -19.781 1.00 56.38 278 PHE B CA 1
ATOM 4969 C C . PHE B 1 284 ? 36.178 -32.776 -18.844 1.00 59.27 278 PHE B C 1
ATOM 4970 O O . PHE B 1 284 ? 36.207 -33.953 -18.489 1.00 62.15 278 PHE B O 1
ATOM 4978 N N . LEU B 1 285 ? 35.234 -31.927 -18.446 1.00 57.59 279 LEU B N 1
ATOM 4979 C CA . LEU B 1 285 ? 34.098 -32.370 -17.638 1.00 60.67 279 LEU B CA 1
ATOM 4980 C C . LEU B 1 285 ? 33.248 -33.412 -18.364 1.00 59.90 279 LEU B C 1
ATOM 4981 O O . LEU B 1 285 ? 32.715 -34.327 -17.736 1.00 65.11 279 LEU B O 1
ATOM 4986 N N . LEU B 1 286 ? 33.121 -33.269 -19.682 1.00 59.75 280 LEU B N 1
ATOM 4987 C CA . LEU B 1 286 ? 32.304 -34.180 -20.488 1.00 55.52 280 LEU B CA 1
ATOM 4988 C C . LEU B 1 286 ? 32.884 -34.334 -21.887 1.00 52.81 280 LEU B C 1
ATOM 4989 O O . LEU B 1 286 ? 33.751 -33.562 -22.291 1.00 55.64 280 LEU B O 1
ATOM 4994 N N . PRO B 1 287 ? 32.403 -35.339 -22.636 1.00 54.25 281 PRO B N 1
ATOM 4995 C CA . PRO B 1 287 ? 32.647 -35.367 -24.072 1.00 54.14 281 PRO B CA 1
ATOM 4996 C C . PRO B 1 287 ? 31.713 -34.398 -24.782 1.00 51.28 281 PRO B C 1
ATOM 4997 O O . PRO B 1 287 ? 30.656 -34.063 -24.246 1.00 48.60 281 PRO B O 1
ATOM 5001 N N . ALA B 1 288 ? 32.103 -33.957 -25.972 1.00 50.41 282 ALA B N 1
ATOM 5002 C CA . ALA B 1 288 ? 31.233 -33.139 -26.806 1.00 51.20 282 ALA B CA 1
ATOM 5003 C C . ALA B 1 288 ? 29.905 -33.857 -27.021 1.00 49.57 282 ALA B C 1
ATOM 5004 O O . ALA B 1 288 ? 29.873 -35.075 -27.174 1.00 51.93 282 ALA B O 1
ATOM 5006 N N . GLN B 1 289 ? 28.814 -33.095 -27.027 1.00 49.41 283 GLN B N 1
ATOM 5007 C CA . GLN B 1 289 ? 27.482 -33.648 -27.254 1.00 47.43 283 GLN B CA 1
ATOM 5008 C C . GLN B 1 289 ? 27.178 -33.755 -28.743 1.00 46.21 283 GLN B C 1
ATOM 5009 O O . GLN B 1 289 ? 27.603 -32.910 -29.531 1.00 45.91 283 GLN B O 1
ATOM 5015 N N . PRO B 1 290 ? 26.437 -34.801 -29.135 1.00 44.17 284 PRO B N 1
ATOM 5016 C CA . PRO B 1 290 ? 26.054 -35.003 -30.530 1.00 43.70 284 PRO B CA 1
ATOM 5017 C C . PRO B 1 290 ? 24.805 -34.218 -30.923 1.00 40.72 284 PRO B C 1
ATOM 5018 O O . PRO B 1 290 ? 24.066 -33.744 -30.058 1.00 40.05 284 PRO B O 1
ATOM 5022 N N . MET B 1 291 ? 24.581 -34.089 -32.227 1.00 39.56 285 MET B N 1
ATOM 5023 C CA . MET B 1 291 ? 23.392 -33.423 -32.759 1.00 39.61 285 MET B CA 1
ATOM 5024 C C . MET B 1 291 ? 22.928 -34.206 -33.981 1.00 39.03 285 MET B C 1
ATOM 5025 O O . MET B 1 291 ? 23.738 -34.841 -34.657 1.00 40.20 285 MET B O 1
ATOM 5030 N N . ILE B 1 292 ? 21.632 -34.167 -34.266 1.00 40.22 286 ILE B N 1
ATOM 5031 C CA . ILE B 1 292 ? 21.130 -34.692 -35.531 1.00 42.66 286 ILE B CA 1
ATOM 5032 C C . ILE B 1 292 ? 20.309 -33.653 -36.276 1.00 43.00 286 ILE B C 1
ATOM 5033 O O . ILE B 1 292 ? 19.747 -32.734 -35.678 1.00 45.85 286 ILE B O 1
ATOM 5038 N N . SER B 1 293 ? 20.247 -33.819 -37.590 1.00 40.72 287 SER B N 1
ATOM 5039 C CA . SER B 1 293 ? 19.453 -32.963 -38.445 1.00 41.66 287 SER B CA 1
ATOM 5040 C C . SER B 1 293 ? 18.439 -33.806 -39.208 1.00 40.12 287 SER B C 1
ATOM 5041 O O . SER B 1 293 ? 18.815 -34.652 -40.016 1.00 40.17 287 SER B O 1
ATOM 5044 N N . VAL B 1 294 ? 17.155 -33.573 -38.952 1.00 42.17 288 VAL B N 1
ATOM 5045 C CA . VAL B 1 294 ? 16.102 -34.341 -39.601 1.00 42.14 288 VAL B CA 1
ATOM 5046 C C . VAL B 1 294 ? 14.874 -33.504 -39.951 1.00 38.55 288 VAL B C 1
ATOM 5047 O O . VAL B 1 294 ? 14.485 -32.594 -39.217 1.00 36.39 288 VAL B O 1
ATOM 5062 N N . CYS B 1 296 ? 10.845 -34.321 -41.416 1.00 36.84 290 CYS B N 1
ATOM 5063 C CA . CYS B 1 296 ? 9.862 -35.345 -41.755 1.00 35.09 290 CYS B CA 1
ATOM 5064 C C . CYS B 1 296 ? 9.064 -34.923 -42.968 1.00 35.05 290 CYS B C 1
ATOM 5065 O O . CYS B 1 296 ? 8.866 -33.734 -43.208 1.00 38.24 290 CYS B O 1
ATOM 5068 N N . SER B 1 297 ? 8.609 -35.912 -43.728 1.00 35.51 291 SER B N 1
ATOM 5069 C CA . SER B 1 297 ? 7.822 -35.677 -44.928 1.00 34.82 291 SER B CA 1
ATOM 5070 C C . SER B 1 297 ? 6.385 -35.320 -44.575 1.00 36.57 291 SER B C 1
ATOM 5071 O O . SER B 1 297 ? 5.653 -34.791 -45.406 1.00 41.03 291 SER B O 1
ATOM 5074 N N . SER B 1 298 ? 5.986 -35.616 -43.342 1.00 35.45 292 SER B N 1
ATOM 5075 C CA . SER B 1 298 ? 4.682 -35.209 -42.831 1.00 35.36 292 SER B CA 1
ATOM 5076 C C . SER B 1 298 ? 4.775 -34.978 -41.331 1.00 34.99 292 SER B C 1
ATOM 5077 O O . SER B 1 298 ? 5.632 -35.550 -40.663 1.00 34.72 292 SER B O 1
ATOM 5080 N N . PHE B 1 299 ? 3.892 -34.137 -40.800 1.00 34.37 293 PHE B N 1
ATOM 5081 C CA . PHE B 1 299 ? 3.896 -33.840 -39.375 1.00 32.66 293 PHE B CA 1
ATOM 5082 C C . PHE B 1 299 ? 2.656 -34.413 -38.689 1.00 30.53 293 PHE B C 1
ATOM 5083 O O . PHE B 1 299 ? 2.395 -34.102 -37.531 1.00 29.89 293 PHE B O 1
ATOM 5091 N N . HIS B 1 300 ? 1.896 -35.244 -39.398 1.00 30.48 294 HIS B N 1
ATOM 5092 C CA . HIS B 1 300 ? 0.666 -35.808 -38.848 1.00 31.56 294 HIS B CA 1
ATOM 5093 C C . HIS B 1 300 ? 0.455 -37.233 -39.335 1.00 34.05 294 HIS B C 1
ATOM 5094 O O . HIS B 1 300 ? 1.068 -37.658 -40.311 1.00 38.58 294 HIS B O 1
ATOM 5101 N N . PHE B 1 301 ? -0.418 -37.963 -38.648 1.00 34.27 295 PHE B N 1
ATOM 5102 C CA . PHE B 1 301 ? -0.924 -39.233 -39.146 1.00 35.19 295 PHE B CA 1
ATOM 5103 C C . PHE B 1 301 ? -2.448 -39.278 -39.025 1.00 34.96 295 PHE B C 1
ATOM 5104 O O . PHE B 1 301 ? -2.994 -39.273 -37.918 1.00 32.73 295 PHE B O 1
ATOM 5123 N N . SER B 1 303 ? -5.975 -38.626 -38.354 1.00 37.90 297 SER B N 1
ATOM 5124 C CA . SER B 1 303 ? -6.549 -37.674 -37.408 1.00 40.31 297 SER B CA 1
ATOM 5125 C C . SER B 1 303 ? -6.122 -37.969 -35.972 1.00 40.45 297 SER B C 1
ATOM 5126 O O . SER B 1 303 ? -6.739 -37.480 -35.028 1.00 39.46 297 SER B O 1
ATOM 5129 N N . HIS B 1 304 ? -5.067 -38.763 -35.816 1.00 40.19 298 HIS B N 1
ATOM 5130 C CA . HIS B 1 304 ? -4.745 -39.383 -34.535 1.00 42.09 298 HIS B CA 1
ATOM 5131 C C . HIS B 1 304 ? -3.473 -38.827 -33.894 1.00 39.38 298 HIS B C 1
ATOM 5132 O O . HIS B 1 304 ? -3.324 -38.869 -32.673 1.00 37.80 298 HIS B O 1
ATOM 5139 N N . CYS B 1 305 ? -2.556 -38.312 -34.709 1.00 37.93 299 CYS B N 1
ATOM 5140 C CA A CYS B 1 305 ? -1.253 -37.897 -34.206 0.50 34.81 299 CYS B CA 1
ATOM 5141 C CA B CYS B 1 305 ? -1.241 -37.898 -34.215 0.50 38.25 299 CYS B CA 1
ATOM 5142 C C . CYS B 1 305 ? -0.726 -36.677 -34.955 1.00 34.74 299 CYS B C 1
ATOM 5143 O O . CYS B 1 305 ? -0.925 -36.546 -36.166 1.00 31.44 299 CYS B O 1
ATOM 5148 N N . VAL B 1 306 ? -0.058 -35.791 -34.220 1.00 31.90 300 VAL B N 1
ATOM 5149 C CA . VAL B 1 306 ? 0.627 -34.646 -34.809 1.00 32.39 300 VAL B CA 1
ATOM 5150 C C . VAL B 1 306 ? 1.995 -34.478 -34.148 1.00 32.33 300 VAL B C 1
ATOM 5151 O O . VAL B 1 306 ? 2.148 -34.690 -32.938 1.00 32.46 300 VAL B O 1
ATOM 5155 N N . LEU B 1 307 ? 2.985 -34.096 -34.949 1.00 31.80 301 LEU B N 1
ATOM 5156 C CA . LEU B 1 307 ? 4.322 -33.809 -34.441 1.00 34.00 301 LEU B CA 1
ATOM 5157 C C . LEU B 1 307 ? 4.567 -32.305 -34.378 1.00 31.64 301 LEU B C 1
ATOM 5158 O O . LEU B 1 307 ? 4.219 -31.574 -35.302 1.00 33.22 301 LEU B O 1
ATOM 5163 N N . LEU B 1 308 ? 5.167 -31.853 -33.283 1.00 32.75 302 LEU B N 1
ATOM 5164 C CA . LEU B 1 308 ? 5.622 -30.471 -33.158 1.00 35.25 302 LEU B CA 1
ATOM 5165 C C . LEU B 1 308 ? 7.037 -30.413 -32.588 1.00 34.61 302 LEU B C 1
ATOM 5166 O O . LEU B 1 308 ? 7.500 -31.357 -31.951 1.00 33.00 302 LEU B O 1
ATOM 5171 N N . GLY B 1 309 ? 7.718 -29.297 -32.819 1.00 32.96 303 GLY B N 1
ATOM 5172 C CA . GLY B 1 309 ? 9.068 -29.113 -32.311 1.00 31.17 303 GLY B CA 1
ATOM 5173 C C . GLY B 1 309 ? 10.070 -30.017 -33.005 1.00 32.02 303 GLY B C 1
ATOM 5174 O O . GLY B 1 309 ? 9.932 -30.320 -34.192 1.00 33.27 303 GLY B O 1
ATOM 5175 N N . ASP B 1 310 ? 11.081 -30.451 -32.259 1.00 33.02 304 ASP B N 1
ATOM 5176 C CA . ASP B 1 310 ? 12.164 -31.248 -32.824 1.00 33.14 304 ASP B CA 1
ATOM 5177 C C . ASP B 1 310 ? 11.676 -32.584 -33.369 1.00 31.89 304 ASP B C 1
ATOM 5178 O O . ASP B 1 310 ? 12.312 -33.156 -34.253 1.00 33.24 304 ASP B O 1
ATOM 5183 N N . ALA B 1 311 ? 10.555 -33.083 -32.854 1.00 29.60 305 ALA B N 1
ATOM 5184 C CA . ALA B 1 311 ? 9.966 -34.315 -33.384 1.00 30.60 305 ALA B CA 1
ATOM 5185 C C . ALA B 1 311 ? 9.597 -34.168 -34.861 1.00 31.97 305 ALA B C 1
ATOM 5186 O O . ALA B 1 311 ? 9.726 -35.118 -35.642 1.00 33.41 305 ALA B O 1
ATOM 5188 N N . ALA B 1 312 ? 9.139 -32.977 -35.238 1.00 32.12 306 ALA B N 1
ATOM 5189 C CA . ALA B 1 312 ? 8.738 -32.710 -36.617 1.00 33.36 306 ALA B CA 1
ATOM 5190 C C . ALA B 1 312 ? 9.934 -32.247 -37.432 1.00 31.29 306 ALA B C 1
ATOM 5191 O O . ALA B 1 312 ? 10.125 -32.680 -38.561 1.00 30.88 306 ALA B O 1
ATOM 5193 N N . HIS B 1 313 ? 10.739 -31.365 -36.852 1.00 32.62 307 HIS B N 1
ATOM 5194 C CA . HIS B 1 313 ? 11.935 -30.863 -37.523 1.00 33.22 307 HIS B CA 1
ATOM 5195 C C . HIS B 1 313 ? 13.031 -30.654 -36.498 1.00 32.65 307 HIS B C 1
ATOM 5196 O O . HIS B 1 313 ? 12.961 -29.741 -35.683 1.00 35.11 307 HIS B O 1
ATOM 5203 N N . ALA B 1 314 ? 14.048 -31.505 -36.534 1.00 32.69 308 ALA B N 1
ATOM 5204 C CA . ALA B 1 314 ? 15.149 -31.367 -35.601 1.00 34.92 308 ALA B CA 1
ATOM 5205 C C . ALA B 1 314 ? 16.191 -30.475 -36.240 1.00 36.56 308 ALA B C 1
ATOM 5206 O O . ALA B 1 314 ? 16.954 -30.910 -37.095 1.00 39.06 308 ALA B O 1
ATOM 5208 N N . ILE B 1 315 ? 16.209 -29.219 -35.814 1.00 43.42 309 ILE B N 1
ATOM 5209 C CA . ILE B 1 315 ? 16.945 -28.174 -36.505 1.00 43.83 309 ILE B CA 1
ATOM 5210 C C . ILE B 1 315 ? 18.225 -27.862 -35.739 1.00 46.27 309 ILE B C 1
ATOM 5211 O O . ILE B 1 315 ? 18.178 -27.385 -34.600 1.00 50.09 309 ILE B O 1
ATOM 5216 N N . VAL B 1 316 ? 19.366 -28.132 -36.364 1.00 43.78 310 VAL B N 1
ATOM 5217 C CA . VAL B 1 316 ? 20.653 -27.859 -35.737 1.00 47.85 310 VAL B CA 1
ATOM 5218 C C . VAL B 1 316 ? 20.984 -26.373 -35.858 1.00 47.71 310 VAL B C 1
ATOM 5219 O O . VAL B 1 316 ? 20.692 -25.754 -36.881 1.00 48.99 310 VAL B O 1
ATOM 5223 N N . PRO B 1 317 ? 21.594 -25.798 -34.809 1.00 47.80 311 PRO B N 1
ATOM 5224 C CA . PRO B 1 317 ? 21.847 -24.359 -34.715 1.00 47.67 311 PRO B CA 1
ATOM 5225 C C . PRO B 1 317 ? 22.509 -23.738 -35.951 1.00 47.12 311 PRO B C 1
ATOM 5226 O O . PRO B 1 317 ? 22.326 -22.556 -36.211 1.00 47.84 311 PRO B O 1
ATOM 5230 N N . PHE B 1 318 ? 23.269 -24.522 -36.706 1.00 49.76 312 PHE B N 1
ATOM 5231 C CA . PHE B 1 318 ? 23.908 -24.008 -37.916 1.00 52.19 312 PHE B CA 1
ATOM 5232 C C . PHE B 1 318 ? 22.890 -23.546 -38.950 1.00 51.59 312 PHE B C 1
ATOM 5233 O O . PHE B 1 318 ? 23.148 -22.613 -39.707 1.00 52.99 312 PHE B O 1
ATOM 5241 N N . PHE B 1 319 ? 21.735 -24.200 -38.984 1.00 50.62 313 PHE B N 1
ATOM 5242 C CA . PHE B 1 319 ? 20.798 -24.019 -40.081 1.00 50.92 313 PHE B CA 1
ATOM 5243 C C . PHE B 1 319 ? 19.466 -23.439 -39.633 1.00 48.27 313 PHE B C 1
ATOM 5244 O O . PHE B 1 319 ? 18.607 -23.157 -40.463 1.00 49.16 313 PHE B O 1
ATOM 5252 N N . GLY B 1 320 ? 19.290 -23.261 -38.327 1.00 46.57 314 GLY B N 1
ATOM 5253 C CA . GLY B 1 320 ? 18.133 -22.540 -37.820 1.00 43.42 314 GLY B CA 1
ATOM 5254 C C . GLY B 1 320 ? 17.944 -22.638 -36.320 1.00 43.06 314 GLY B C 1
ATOM 5255 O O . GLY B 1 320 ? 18.858 -23.016 -35.582 1.00 41.22 314 GLY B O 1
ATOM 5256 N N . GLN B 1 321 ? 16.739 -22.292 -35.880 1.00 42.65 315 GLN B N 1
ATOM 5257 C CA . GLN B 1 321 ? 16.448 -22.076 -34.475 1.00 44.92 315 GLN B CA 1
ATOM 5258 C C . GLN B 1 321 ? 15.254 -22.936 -34.068 1.00 42.96 315 GLN B C 1
ATOM 5259 O O . GLN B 1 321 ? 14.101 -22.572 -34.305 1.00 42.01 315 GLN B O 1
ATOM 5265 N N . GLY B 1 322 ? 15.540 -24.080 -33.453 1.00 40.33 316 GLY B N 1
ATOM 5266 C CA . GLY B 1 322 ? 14.537 -25.122 -33.255 1.00 37.54 316 GLY B CA 1
ATOM 5267 C C . GLY B 1 322 ? 13.435 -24.759 -32.270 1.00 36.92 316 GLY B C 1
ATOM 5268 O O . GLY B 1 322 ? 12.258 -25.003 -32.539 1.00 38.61 316 GLY B O 1
ATOM 5269 N N . MET B 1 323 ? 13.803 -24.180 -31.129 1.00 32.57 317 MET B N 1
ATOM 5270 C CA . MET B 1 323 ? 12.805 -23.766 -30.134 1.00 33.46 317 MET B CA 1
ATOM 5271 C C . MET B 1 323 ? 11.821 -22.762 -30.725 1.00 31.48 317 MET B C 1
ATOM 5272 O O . MET B 1 323 ? 10.613 -22.917 -30.597 1.00 32.36 317 MET B O 1
ATOM 5277 N N . ASN B 1 324 ? 12.346 -21.730 -31.371 1.00 34.58 318 ASN B N 1
ATOM 5278 C CA . ASN B 1 324 ? 11.499 -20.739 -32.028 1.00 35.01 318 ASN B CA 1
ATOM 5279 C C . ASN B 1 324 ? 10.607 -21.391 -33.080 1.00 31.32 318 ASN B C 1
ATOM 5280 O O . ASN B 1 324 ? 9.421 -21.099 -33.160 1.00 33.93 318 ASN B O 1
ATOM 5285 N N . ALA B 1 325 ? 11.179 -22.278 -33.884 1.00 30.93 319 ALA B N 1
ATOM 5286 C CA . ALA B 1 325 ? 10.398 -22.992 -34.888 1.00 33.19 319 ALA B CA 1
ATOM 5287 C C . ALA B 1 325 ? 9.301 -23.815 -34.216 1.00 34.31 319 ALA B C 1
ATOM 5288 O O . ALA B 1 325 ? 8.169 -23.875 -34.700 1.00 34.02 319 ALA B O 1
ATOM 5290 N N . GLY B 1 326 ? 9.640 -24.446 -33.098 1.00 34.27 320 GLY B N 1
ATOM 5291 C CA . GLY B 1 326 ? 8.671 -25.232 -32.342 1.00 36.20 320 GLY B CA 1
ATOM 5292 C C . GLY B 1 326 ? 7.576 -24.375 -31.738 1.00 35.27 320 GLY B C 1
ATOM 5293 O O . GLY B 1 326 ? 6.404 -24.757 -31.726 1.00 37.87 320 GLY B O 1
ATOM 5294 N N . PHE B 1 327 ? 7.952 -23.208 -31.232 1.00 35.37 321 PHE B N 1
ATOM 5295 C CA . PHE B 1 327 ? 6.975 -22.275 -30.683 1.00 36.36 321 PHE B CA 1
ATOM 5296 C C . PHE B 1 327 ? 6.020 -21.802 -31.773 1.00 36.63 321 PHE B C 1
ATOM 5297 O O . PHE B 1 327 ? 4.816 -21.697 -31.553 1.00 40.15 321 PHE B O 1
ATOM 5305 N N . GLU B 1 328 ? 6.560 -21.521 -32.951 1.00 37.56 322 GLU B N 1
ATOM 5306 C CA . GLU B 1 328 ? 5.741 -21.128 -34.088 1.00 39.30 322 GLU B CA 1
ATOM 5307 C C . GLU B 1 328 ? 4.863 -22.282 -34.596 1.00 39.75 322 GLU B C 1
ATOM 5308 O O . GLU B 1 328 ? 3.764 -22.051 -35.104 1.00 39.83 322 GLU B O 1
ATOM 5314 N N . ASP B 1 329 ? 5.344 -23.516 -34.461 1.00 37.29 323 ASP B N 1
ATOM 5315 C CA . ASP B 1 329 ? 4.510 -24.699 -34.696 1.00 35.85 323 ASP B CA 1
ATOM 5316 C C . ASP B 1 329 ? 3.211 -24.579 -33.901 1.00 35.55 323 ASP B C 1
ATOM 5317 O O . ASP B 1 329 ? 2.116 -24.728 -34.442 1.00 31.42 323 ASP B O 1
ATOM 5322 N N . CYS B 1 330 ? 3.351 -24.309 -32.608 1.00 34.15 324 CYS B N 1
ATOM 5323 C CA . CYS B 1 330 ? 2.207 -24.222 -31.712 1.00 36.67 324 CYS B CA 1
ATOM 5324 C C . CYS B 1 330 ? 1.260 -23.104 -32.150 1.00 37.93 324 CYS B C 1
ATOM 5325 O O . CYS B 1 330 ? 0.042 -23.279 -32.184 1.00 35.45 324 CYS B O 1
ATOM 5328 N N . LEU B 1 331 ? 1.834 -21.958 -32.487 1.00 38.59 325 LEU B N 1
ATOM 5329 C CA . LEU B 1 331 ? 1.053 -20.802 -32.892 1.00 42.74 325 LEU B CA 1
ATOM 5330 C C . LEU B 1 331 ? 0.252 -21.085 -34.161 1.00 40.36 325 LEU B C 1
ATOM 5331 O O . LEU B 1 331 ? -0.940 -20.782 -34.226 1.00 41.43 325 LEU B O 1
ATOM 5336 N N . VAL B 1 332 ? 0.902 -21.664 -35.167 1.00 36.92 326 VAL B N 1
ATOM 5337 C CA . VAL B 1 332 ? 0.226 -21.966 -36.426 1.00 36.99 326 VAL B CA 1
ATOM 5338 C C . VAL B 1 332 ? -0.876 -22.997 -36.214 1.00 37.85 326 VAL B C 1
ATOM 5339 O O . VAL B 1 332 ? -1.945 -22.917 -36.820 1.00 38.31 326 VAL B O 1
ATOM 5343 N N . PHE B 1 333 ? -0.609 -23.967 -35.348 1.00 38.91 327 PHE B N 1
ATOM 5344 C CA . PHE B 1 333 ? -1.585 -25.007 -35.044 1.00 39.68 327 PHE B CA 1
ATOM 5345 C C . PHE B 1 333 ? -2.803 -24.416 -34.332 1.00 40.19 327 PHE B C 1
ATOM 5346 O O . PHE B 1 333 ? -3.945 -24.782 -34.612 1.00 40.12 327 PHE B O 1
ATOM 5354 N N . ASP B 1 334 ? -2.546 -23.500 -33.407 1.00 40.88 328 ASP B N 1
ATOM 5355 C CA . ASP B 1 334 ? -3.608 -22.860 -32.653 1.00 42.78 328 ASP B CA 1
ATOM 5356 C C . ASP B 1 334 ? -4.506 -22.024 -33.562 1.00 42.25 328 ASP B C 1
ATOM 5357 O O . ASP B 1 334 ? -5.730 -22.022 -33.412 1.00 39.03 328 ASP B O 1
ATOM 5362 N N . GLU B 1 335 ? -3.891 -21.316 -34.503 1.00 39.54 329 GLU B N 1
ATOM 5363 C CA . GLU B 1 335 ? -4.646 -20.564 -35.497 1.00 40.36 329 GLU B CA 1
ATOM 5364 C C . GLU B 1 335 ? -5.581 -21.484 -36.276 1.00 38.86 329 GLU B C 1
ATOM 5365 O O . GLU B 1 335 ? -6.736 -21.134 -36.520 1.00 42.78 329 GLU B O 1
ATOM 5371 N N . LEU B 1 336 ? -5.084 -22.657 -36.663 1.00 37.25 330 LEU B N 1
ATOM 5372 C CA . LEU B 1 336 ? -5.873 -23.597 -37.461 1.00 34.40 330 LEU B CA 1
ATOM 5373 C C . LEU B 1 336 ? -7.042 -24.146 -36.656 1.00 35.20 330 LEU B C 1
ATOM 5374 O O . LEU B 1 336 ? -8.147 -24.319 -37.177 1.00 34.55 330 LEU B O 1
ATOM 5379 N N . MET B 1 337 ? -6.795 -24.421 -35.382 1.00 34.80 331 MET B N 1
ATOM 5380 C CA . MET B 1 337 ? -7.851 -24.893 -34.498 1.00 38.41 331 MET B CA 1
ATOM 5381 C C . MET B 1 337 ? -8.977 -23.862 -34.397 1.00 41.39 331 MET B C 1
ATOM 5382 O O . MET B 1 337 ? -10.153 -24.221 -34.380 1.00 43.23 331 MET B O 1
ATOM 5387 N N . ASP B 1 338 ? -8.609 -22.585 -34.333 1.00 43.38 332 ASP B N 1
ATOM 5388 C CA . ASP B 1 338 ? -9.585 -21.497 -34.389 1.00 46.44 332 ASP B CA 1
ATOM 5389 C C . ASP B 1 338 ? -10.360 -21.497 -35.698 1.00 45.09 332 ASP B C 1
ATOM 5390 O O . ASP B 1 338 ? -11.587 -21.532 -35.697 1.00 44.96 332 ASP B O 1
ATOM 5395 N N . LYS B 1 339 ? -9.641 -21.458 -36.815 1.00 43.94 333 LYS B N 1
ATOM 5396 C CA . LYS B 1 339 ? -10.279 -21.396 -38.123 1.00 44.69 333 LYS B CA 1
ATOM 5397 C C . LYS B 1 339 ? -11.181 -22.603 -38.373 1.00 42.62 333 LYS B C 1
ATOM 5398 O O . LYS B 1 339 ? -12.152 -22.508 -39.120 1.00 41.79 333 LYS B O 1
ATOM 5404 N N . PHE B 1 340 ? -10.866 -23.738 -37.755 1.00 41.42 334 PHE B N 1
ATOM 5405 C CA . PHE B 1 340 ? -11.560 -24.985 -38.068 1.00 39.60 334 PHE B CA 1
ATOM 5406 C C . PHE B 1 340 ? -12.369 -25.517 -36.886 1.00 38.33 334 PHE B C 1
ATOM 5407 O O . PHE B 1 340 ? -12.818 -26.662 -36.900 1.00 37.57 334 PHE B O 1
ATOM 5415 N N . SER B 1 341 ? -12.555 -24.685 -35.866 1.00 37.97 335 SER B N 1
ATOM 5416 C CA . SER B 1 341 ? -13.399 -25.043 -34.731 1.00 39.09 335 SER B CA 1
ATOM 5417 C C . SER B 1 341 ? -12.961 -26.372 -34.128 1.00 36.51 335 SER B C 1
ATOM 5418 O O . SER B 1 341 ? -13.786 -27.233 -33.835 1.00 36.16 335 SER B O 1
ATOM 5421 N N . ASN B 1 342 ? -11.655 -26.533 -33.945 1.00 37.80 336 ASN B N 1
ATOM 5422 C CA . ASN B 1 342 ? -11.112 -27.674 -33.211 1.00 38.37 336 ASN B CA 1
ATOM 5423 C C . ASN B 1 342 ? -11.296 -29.004 -33.921 1.00 37.39 336 ASN B C 1
ATOM 5424 O O . ASN B 1 342 ? -11.189 -30.059 -33.296 1.00 37.46 336 ASN B O 1
ATOM 5429 N N . ASP B 1 343 ? -11.571 -28.957 -35.220 1.00 35.86 337 ASP B N 1
ATOM 5430 C CA . ASP B 1 343 ? -11.690 -30.173 -36.012 1.00 37.73 337 ASP B CA 1
ATOM 5431 C C . ASP B 1 343 ? -10.295 -30.744 -36.287 1.00 39.60 337 ASP B C 1
ATOM 5432 O O . ASP B 1 343 ? -9.599 -30.313 -37.212 1.00 39.55 337 ASP B O 1
ATOM 5437 N N . LEU B 1 344 ? -9.900 -31.717 -35.472 1.00 38.55 338 LEU B N 1
ATOM 5438 C CA . LEU B 1 344 ? -8.576 -32.317 -35.558 1.00 37.28 338 LEU B CA 1
ATOM 5439 C C . LEU B 1 344 ? -8.372 -33.041 -36.882 1.00 35.95 338 LEU B C 1
ATOM 5440 O O . LEU B 1 344 ? -7.279 -33.023 -37.439 1.00 34.57 338 LEU B O 1
ATOM 5445 N N . SER B 1 345 ? -9.424 -33.673 -37.387 1.00 37.11 339 SER B N 1
ATOM 5446 C CA . SER B 1 345 ? -9.347 -34.370 -38.667 1.00 37.01 339 SER B CA 1
ATOM 5447 C C . SER B 1 345 ? -8.866 -33.456 -39.788 1.00 36.38 339 SER B C 1
ATOM 5448 O O . SER B 1 345 ? -8.361 -33.930 -40.797 1.00 42.12 339 SER B O 1
ATOM 5451 N N . LEU B 1 346 ? -9.024 -32.148 -39.611 1.00 39.42 340 LEU B N 1
ATOM 5452 C CA . LEU B 1 346 ? -8.711 -31.191 -40.667 1.00 38.63 340 LEU B CA 1
ATOM 5453 C C . LEU B 1 346 ? -7.450 -30.402 -40.340 1.00 38.30 340 LEU B C 1
ATOM 5454 O O . LEU B 1 346 ? -6.621 -30.127 -41.211 1.00 39.04 340 LEU B O 1
ATOM 5459 N N . CYS B 1 347 ? -7.316 -30.040 -39.074 1.00 36.46 341 CYS B N 1
ATOM 5460 C CA A CYS B 1 347 ? -6.165 -29.281 -38.620 0.50 35.31 341 CYS B CA 1
ATOM 5461 C CA B CYS B 1 347 ? -6.168 -29.284 -38.613 0.50 38.93 341 CYS B CA 1
ATOM 5462 C C . CYS B 1 347 ? -4.869 -30.037 -38.899 1.00 37.11 341 CYS B C 1
ATOM 5463 O O . CYS B 1 347 ? -3.883 -29.448 -39.336 1.00 33.00 341 CYS B O 1
ATOM 5468 N N . LEU B 1 348 ? -4.878 -31.342 -38.649 1.00 37.60 342 LEU B N 1
ATOM 5469 C CA . LEU B 1 348 ? -3.665 -32.149 -38.754 1.00 36.19 342 LEU B CA 1
ATOM 5470 C C . LEU B 1 348 ? -3.090 -32.143 -40.169 1.00 33.63 342 LEU B C 1
ATOM 5471 O O . LEU B 1 348 ? -1.966 -31.692 -40.381 1.00 32.84 342 LEU B O 1
ATOM 5476 N N . PRO B 1 349 ? -3.855 -32.645 -41.145 1.00 35.06 343 PRO B N 1
ATOM 5477 C CA . PRO B 1 349 ? -3.361 -32.621 -42.519 1.00 34.83 343 PRO B CA 1
ATOM 5478 C C . PRO B 1 349 ? -3.036 -31.219 -43.029 1.00 37.50 343 PRO B C 1
ATOM 5479 O O . PRO B 1 349 ? -2.105 -31.056 -43.807 1.00 41.07 343 PRO B O 1
ATOM 5483 N N . VAL B 1 350 ? -3.785 -30.208 -42.603 1.00 38.39 344 VAL B N 1
ATOM 5484 C CA . VAL B 1 350 ? -3.528 -28.853 -43.080 1.00 39.12 344 VAL B CA 1
ATOM 5485 C C . VAL B 1 350 ? -2.266 -28.282 -42.432 1.00 37.89 344 VAL B C 1
ATOM 5486 O O . VAL B 1 350 ? -1.497 -27.548 -43.066 1.00 35.11 344 VAL B O 1
ATOM 5490 N N . PHE B 1 351 ? -2.056 -28.622 -41.166 1.00 34.33 345 PHE B N 1
ATOM 5491 C CA . PHE B 1 351 ? -0.831 -28.253 -40.469 1.00 35.38 345 PHE B CA 1
ATOM 5492 C C . PHE B 1 351 ? 0.416 -28.717 -41.232 1.00 36.78 345 PHE B C 1
ATOM 5493 O O . PHE B 1 351 ? 1.314 -27.925 -41.518 1.00 35.07 345 PHE B O 1
ATOM 5501 N N . SER B 1 352 ? 0.466 -30.003 -41.559 1.00 37.10 346 SER B N 1
ATOM 5502 C CA . SER B 1 352 ? 1.570 -30.538 -42.343 1.00 37.72 346 SER B CA 1
ATOM 5503 C C . SER B 1 352 ? 1.749 -29.716 -43.611 1.00 40.94 346 SER B C 1
ATOM 5504 O O . SER B 1 352 ? 2.868 -29.342 -43.964 1.00 40.95 346 SER B O 1
ATOM 5507 N N . ARG B 1 353 ? 0.640 -29.436 -44.289 1.00 41.88 347 ARG B N 1
ATOM 5508 C CA . ARG B 1 353 ? 0.682 -28.790 -45.595 1.00 46.81 347 ARG B CA 1
ATOM 5509 C C . ARG B 1 353 ? 1.235 -27.370 -45.525 1.00 43.97 347 ARG B C 1
ATOM 5510 O O . ARG B 1 353 ? 1.950 -26.936 -46.423 1.00 47.30 347 ARG B O 1
ATOM 5518 N N . LEU B 1 354 ? 0.905 -26.647 -44.463 1.00 43.01 348 LEU B N 1
ATOM 5519 C CA . LEU B 1 354 ? 1.286 -25.243 -44.356 1.00 44.13 348 LEU B CA 1
ATOM 5520 C C . LEU B 1 354 ? 2.639 -25.095 -43.704 1.00 42.60 348 LEU B C 1
ATOM 5521 O O . LEU B 1 354 ? 3.404 -24.183 -44.020 1.00 44.66 348 LEU B O 1
ATOM 5526 N N . ARG B 1 355 ? 2.936 -25.997 -42.784 1.00 41.56 349 ARG B N 1
ATOM 5527 C CA . ARG B 1 355 ? 4.101 -25.845 -41.943 1.00 39.77 349 ARG B CA 1
ATOM 5528 C C . ARG B 1 355 ? 5.374 -26.314 -42.653 1.00 38.54 349 ARG B C 1
ATOM 5529 O O . ARG B 1 355 ? 6.442 -25.738 -42.467 1.00 39.75 349 ARG B O 1
ATOM 5537 N N . ILE B 1 356 ? 5.263 -27.356 -43.468 1.00 36.42 350 ILE B N 1
ATOM 5538 C CA . ILE B 1 356 ? 6.437 -27.946 -44.106 1.00 40.19 350 ILE B CA 1
ATOM 5539 C C . ILE B 1 356 ? 7.105 -26.984 -45.090 1.00 42.53 350 ILE B C 1
ATOM 5540 O O . ILE B 1 356 ? 8.323 -26.830 -45.071 1.00 44.06 350 ILE B O 1
ATOM 5545 N N . PRO B 1 357 ? 6.313 -26.333 -45.955 1.00 46.21 351 PRO B N 1
ATOM 5546 C CA . PRO B 1 357 ? 6.835 -25.287 -46.837 1.00 49.38 351 PRO B CA 1
ATOM 5547 C C . PRO B 1 357 ? 7.432 -24.075 -46.127 1.00 56.46 351 PRO B C 1
ATOM 5548 O O . PRO B 1 357 ? 8.094 -23.266 -46.774 1.00 58.54 351 PRO B O 1
ATOM 5552 N N . ASP B 1 358 ? 7.207 -23.943 -44.822 1.00 64.95 352 ASP B N 1
ATOM 5553 C CA . ASP B 1 358 ? 7.726 -22.797 -44.071 1.00 68.18 352 ASP B CA 1
ATOM 5554 C C . ASP B 1 358 ? 9.227 -22.924 -43.838 1.00 69.47 352 ASP B C 1
ATOM 5555 O O . ASP B 1 358 ? 9.698 -22.809 -42.709 1.00 75.29 352 ASP B O 1
ATOM 5560 N N . ASP B 1 359 ? 9.972 -23.163 -44.914 1.00 78.95 353 ASP B N 1
ATOM 5561 C CA . ASP B 1 359 ? 11.431 -23.124 -44.878 1.00 77.53 353 ASP B CA 1
ATOM 5562 C C . ASP B 1 359 ? 11.951 -22.161 -45.940 1.00 70.70 353 ASP B C 1
ATOM 5563 O O . ASP B 1 359 ? 12.976 -21.508 -45.752 1.00 74.14 353 ASP B O 1
ATOM 5568 N N . SER B 1 363 ? 20.982 -18.266 -39.736 1.00 69.84 357 SER B N 1
ATOM 5569 C CA . SER B 1 363 ? 22.220 -18.288 -40.508 1.00 67.92 357 SER B CA 1
ATOM 5570 C C . SER B 1 363 ? 23.340 -17.488 -39.834 1.00 67.18 357 SER B C 1
ATOM 5571 O O . SER B 1 363 ? 24.345 -17.162 -40.470 1.00 66.02 357 SER B O 1
ATOM 5574 N N . ASP B 1 364 ? 23.170 -17.174 -38.552 1.00 63.71 358 ASP B N 1
ATOM 5575 C CA . ASP B 1 364 ? 24.205 -16.459 -37.801 1.00 66.20 358 ASP B CA 1
ATOM 5576 C C . ASP B 1 364 ? 25.398 -17.363 -37.510 1.00 65.06 358 ASP B C 1
ATOM 5577 O O . ASP B 1 364 ? 26.520 -16.885 -37.340 1.00 70.07 358 ASP B O 1
ATOM 5582 N N . LEU B 1 365 ? 25.151 -18.669 -37.453 1.00 60.49 359 LEU B N 1
ATOM 5583 C CA . LEU B 1 365 ? 26.162 -19.629 -37.020 1.00 57.51 359 LEU B CA 1
ATOM 5584 C C . LEU B 1 365 ? 26.731 -20.397 -38.201 1.00 53.53 359 LEU B C 1
ATOM 5585 O O . LEU B 1 365 ? 27.125 -21.551 -38.065 1.00 58.92 359 LEU B O 1
ATOM 5590 N N . SER B 1 366 ? 26.775 -19.759 -39.362 1.00 52.19 360 SER B N 1
ATOM 5591 C CA . SER B 1 366 ? 27.458 -20.338 -40.505 1.00 52.27 360 SER B CA 1
ATOM 5592 C C . SER B 1 366 ? 28.958 -20.297 -40.245 1.00 52.05 360 SER B C 1
ATOM 5593 O O . SER B 1 366 ? 29.428 -19.511 -39.426 1.00 54.48 360 SER B O 1
ATOM 5596 N N . MET B 1 367 ? 29.707 -21.145 -40.942 1.00 49.46 361 MET B N 1
ATOM 5597 C CA . MET B 1 367 ? 31.149 -21.213 -40.751 1.00 48.83 361 MET B CA 1
ATOM 5598 C C . MET B 1 367 ? 31.890 -20.625 -41.946 1.00 43.86 361 MET B C 1
ATOM 5599 O O . MET B 1 367 ? 31.540 -20.872 -43.098 1.00 44.02 361 MET B O 1
ATOM 5604 N N . TYR B 1 368 ? 32.918 -19.841 -41.651 1.00 41.27 362 TYR B N 1
ATOM 5605 C CA . TYR B 1 368 ? 33.631 -19.079 -42.668 1.00 41.63 362 TYR B CA 1
ATOM 5606 C C . TYR B 1 368 ? 34.859 -18.463 -42.029 1.00 41.15 362 TYR B C 1
ATOM 5607 O O . TYR B 1 368 ? 34.949 -18.371 -40.801 1.00 40.03 362 TYR B O 1
ATOM 5616 N N . ASN B 1 369 ? 35.802 -18.041 -42.862 1.00 42.67 363 ASN B N 1
ATOM 5617 C CA . ASN B 1 369 ? 36.934 -17.257 -42.391 1.00 45.01 363 ASN B CA 1
ATOM 5618 C C . ASN B 1 369 ? 36.629 -15.768 -42.442 1.00 43.19 363 ASN B C 1
ATOM 5619 O O . ASN B 1 369 ? 36.293 -15.227 -43.494 1.00 40.89 363 ASN B O 1
ATOM 5624 N N . TYR B 1 370 ? 36.748 -15.114 -41.294 1.00 43.06 364 TYR B N 1
ATOM 5625 C CA . TYR B 1 370 ? 36.528 -13.681 -41.197 1.00 46.47 364 TYR B CA 1
ATOM 5626 C C . TYR B 1 370 ? 37.849 -12.981 -41.486 1.00 47.11 364 TYR B C 1
ATOM 5627 O O . TYR B 1 370 ? 38.768 -13.018 -40.669 1.00 45.71 364 TYR B O 1
ATOM 5636 N N . ILE B 1 371 ? 37.941 -12.346 -42.652 1.00 46.57 365 ILE B N 1
ATOM 5637 C CA . ILE B 1 371 ? 39.185 -11.707 -43.074 1.00 47.22 365 ILE B CA 1
ATOM 5638 C C . ILE B 1 371 ? 39.250 -10.258 -42.594 1.00 46.05 365 ILE B C 1
ATOM 5639 O O . ILE B 1 371 ? 38.447 -9.417 -43.007 1.00 42.51 365 ILE B O 1
ATOM 5644 N N . GLU B 1 372 ? 40.212 -9.979 -41.719 1.00 46.69 366 GLU B N 1
ATOM 5645 C CA . GLU B 1 372 ? 40.411 -8.634 -41.192 1.00 48.99 366 GLU B CA 1
ATOM 5646 C C . GLU B 1 372 ? 41.066 -7.748 -42.242 1.00 45.41 366 GLU B C 1
ATOM 5647 O O . GLU B 1 372 ? 42.134 -8.068 -42.762 1.00 44.80 366 GLU B O 1
ATOM 5653 N N . MET B 1 373 ? 40.416 -6.632 -42.548 1.00 48.25 367 MET B N 1
ATOM 5654 C CA . MET B 1 373 ? 40.827 -5.781 -43.658 1.00 51.76 367 MET B CA 1
ATOM 5655 C C . MET B 1 373 ? 41.558 -4.545 -43.140 1.00 56.20 367 MET B C 1
ATOM 5656 O O . MET B 1 373 ? 41.253 -4.042 -42.059 1.00 52.67 367 MET B O 1
ATOM 5661 N N . ARG B 1 374 ? 42.522 -4.064 -43.921 1.00 63.60 368 ARG B N 1
ATOM 5662 C CA . ARG B 1 374 ? 43.217 -2.817 -43.614 1.00 69.76 368 ARG B CA 1
ATOM 5663 C C . ARG B 1 374 ? 42.228 -1.656 -43.530 1.00 74.86 368 ARG B C 1
ATOM 5664 O O . ARG B 1 374 ? 41.361 -1.484 -44.388 1.00 70.02 368 ARG B O 1
#

InterPro domains:
  IPR002938 FAD-binding domain [PF01494] (10-324)
  IPR027545 Kynurenine 3-monooxygenase [MF_01971] (8-447)
  IPR036188 FAD/NAD(P)-binding domain superfamily [G3DSA:3.50.50.60] (1-369)
  IPR036188 FAD/NAD(P)-binding domain superfamily [SSF51905] (10-387)

B-factor: mean 55.21, std 15.76, range [27.32, 128.66]

Nearest PDB structures (foldseek):
  5x68-assembly1_A  TM=1.003E+00  e=5.128E-83  Homo sapiens
  5x68-assembly2_B  TM=9.839E-01  e=1.360E-74  Homo sapiens
  6lke-assembly1_B  TM=9.287E-01  e=1.324E-58  Rattus norvegicus
  6lkd-assembly1_A  TM=9.199E-01  e=7.341E-57  Rattus norvegicus
  6lke-assembly1_A  TM=9.160E-01  e=1.131E-56  Rattus norvegicus